Protein AF-A0A7W0MG14-F1 (afdb_monomer_lite)

Sequence (426 aa):
MREGFSNSSSVYLRRAGVGFVAGGLSSLLLMMTLGGFGVALGLLVGVAYVLAFPPAPRAYADSVMSAASFGVPLWALVNVIALPLMTGGEPQWSAEGMRAQFPALAGWTLYGVSLGLLAQLFGDLLARRFGIESELPAAPPRVVNTRIIILGGGFAGVKCAEELERAFGADPAVSLTLVSDTNALLFTPMLAEVAGSSLEATHISSPLRTSLRRTNVVRGQVTEIDLESRQVRLVADAHALKYDHLVLTLGAVSNYLGLRNVEANSLNFKSLADAIRIRNHVIDLFERADSEPDAAARRSLVTFVIAGGGYAGAELAGSLNDFARGMLAYYPNILPDEVRIILVHSRERILPELGEELAAYALLKMSERGVTFKLDTRVADARPGAVTLSTGEEIEAETLVWTAGTKPHPLLATLPVERDKRGGVI

Structure (mmCIF, N/CA/C/O backbone):
data_AF-A0A7W0MG14-F1
#
_entry.id   AF-A0A7W0MG14-F1
#
loop_
_atom_site.group_PDB
_atom_site.id
_atom_site.type_symbol
_atom_site.label_atom_id
_atom_site.label_alt_id
_atom_site.label_comp_id
_atom_site.label_asym_id
_atom_site.label_entity_id
_atom_site.label_seq_id
_atom_site.pdbx_PDB_ins_code
_atom_site.Cartn_x
_atom_site.Cartn_y
_atom_site.Cartn_z
_atom_site.occupancy
_atom_site.B_iso_or_equiv
_atom_site.auth_seq_id
_atom_site.auth_comp_id
_atom_site.auth_asym_id
_atom_site.auth_atom_id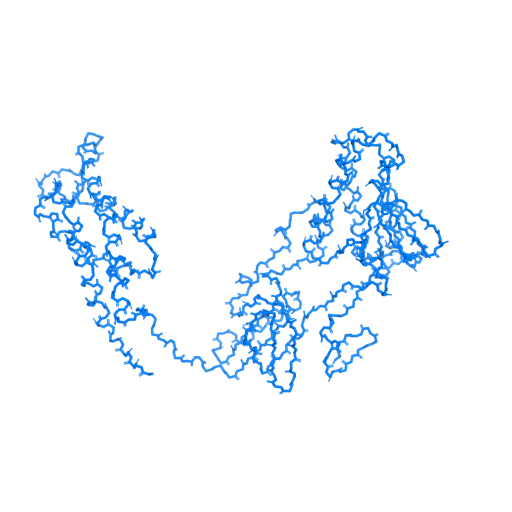
_atom_site.pdbx_PDB_model_num
ATOM 1 N N . MET A 1 1 ? 4.192 -12.331 -44.514 1.00 33.66 1 MET A N 1
ATOM 2 C CA . MET A 1 1 ? 5.631 -12.179 -44.812 1.00 33.66 1 MET A CA 1
ATOM 3 C C . MET A 1 1 ? 5.799 -11.238 -45.996 1.00 33.66 1 MET A C 1
ATOM 5 O O . MET A 1 1 ? 5.510 -11.622 -47.118 1.00 33.66 1 MET A O 1
ATOM 9 N N . ARG A 1 2 ? 6.193 -9.987 -45.748 1.00 29.81 2 ARG A N 1
ATOM 10 C CA . ARG A 1 2 ? 6.910 -9.160 -46.725 1.00 29.81 2 ARG A CA 1
ATOM 11 C C . ARG A 1 2 ? 8.225 -8.827 -46.042 1.00 29.81 2 ARG A C 1
ATOM 13 O O . ARG A 1 2 ? 8.232 -8.046 -45.097 1.00 29.81 2 ARG A O 1
ATOM 20 N N . GLU A 1 3 ? 9.282 -9.525 -46.432 1.00 39.34 3 GLU A N 1
ATOM 21 C CA . GLU A 1 3 ? 10.639 -9.246 -45.978 1.00 39.34 3 GLU A CA 1
ATOM 22 C C . GLU A 1 3 ? 11.046 -7.873 -46.510 1.00 39.34 3 GLU A C 1
ATOM 24 O O . GLU A 1 3 ? 11.323 -7.695 -47.693 1.00 39.34 3 GLU A O 1
ATOM 29 N N . GLY A 1 4 ? 11.014 -6.873 -45.636 1.00 37.78 4 GLY A N 1
ATOM 30 C CA . GLY A 1 4 ? 11.643 -5.589 -45.880 1.00 37.78 4 GLY A CA 1
ATOM 31 C C . GLY A 1 4 ? 13.008 -5.592 -45.219 1.00 37.78 4 GLY A C 1
ATOM 32 O O . GLY A 1 4 ? 13.146 -5.059 -44.123 1.00 37.78 4 GLY A O 1
ATOM 33 N N . PHE A 1 5 ? 14.020 -6.166 -45.873 1.00 40.81 5 PHE A N 1
ATOM 34 C CA . PHE A 1 5 ? 15.397 -5.748 -45.616 1.00 40.81 5 PHE A CA 1
ATOM 35 C C . PHE A 1 5 ? 15.496 -4.283 -46.050 1.00 40.81 5 PHE A C 1
ATOM 37 O O . PHE A 1 5 ? 15.775 -3.968 -47.206 1.00 40.81 5 PHE A O 1
ATOM 44 N N . SER A 1 6 ? 15.175 -3.367 -45.137 1.00 51.16 6 SER A N 1
ATOM 45 C CA . SER A 1 6 ? 15.410 -1.949 -45.349 1.00 51.16 6 SER A CA 1
ATOM 46 C C . SER A 1 6 ? 16.917 -1.742 -45.304 1.00 51.16 6 SER A C 1
ATOM 48 O O . SER A 1 6 ? 17.511 -1.642 -44.234 1.00 51.16 6 SER A O 1
ATOM 50 N N . ASN A 1 7 ? 17.551 -1.762 -46.477 1.00 58.72 7 ASN A N 1
ATOM 51 C CA . ASN A 1 7 ? 18.946 -1.379 -46.623 1.00 58.72 7 ASN A CA 1
ATOM 52 C C . ASN A 1 7 ? 19.120 -0.002 -45.959 1.00 58.72 7 ASN A C 1
ATOM 54 O O . ASN A 1 7 ? 18.399 0.931 -46.312 1.00 58.72 7 ASN A O 1
ATOM 58 N N . SER A 1 8 ? 20.033 0.117 -44.993 1.00 59.81 8 SER A N 1
ATOM 59 C CA . SER A 1 8 ? 20.273 1.349 -44.225 1.00 59.81 8 SER A CA 1
ATOM 60 C C . SER A 1 8 ? 20.436 2.570 -45.147 1.00 59.81 8 SER A C 1
ATOM 62 O O . SER A 1 8 ? 19.848 3.627 -44.921 1.00 59.81 8 SER A O 1
ATOM 64 N N . SER A 1 9 ? 21.085 2.382 -46.301 1.00 60.75 9 SER A N 1
ATOM 65 C CA . SER A 1 9 ? 21.225 3.402 -47.348 1.00 60.75 9 SER A CA 1
ATOM 66 C C . SER A 1 9 ? 19.889 3.906 -47.924 1.00 60.75 9 SER A C 1
ATOM 68 O O . SER A 1 9 ? 19.770 5.080 -48.263 1.00 60.75 9 SER A O 1
ATOM 70 N N . SER A 1 10 ? 18.859 3.056 -48.012 1.00 74.94 10 SER A N 1
ATOM 71 C CA . SER A 1 10 ? 17.522 3.443 -48.488 1.00 74.94 10 SER A CA 1
ATOM 72 C C . SER A 1 10 ? 16.754 4.290 -47.472 1.00 74.94 10 SER A C 1
ATOM 74 O O . SER A 1 10 ? 15.863 5.030 -47.886 1.00 74.94 10 SER A O 1
ATOM 76 N N . VAL A 1 11 ? 17.050 4.173 -46.176 1.00 76.88 11 VAL A N 1
ATOM 77 C CA . VAL A 1 11 ? 16.385 4.936 -45.105 1.00 76.88 11 VAL A CA 1
ATOM 78 C C . VAL A 1 11 ? 16.879 6.377 -45.121 1.00 76.88 11 VAL A C 1
ATOM 80 O O . VAL A 1 11 ? 16.091 7.314 -45.239 1.00 76.88 11 VAL A O 1
ATOM 83 N N . TYR A 1 12 ? 18.200 6.564 -45.122 1.00 84.00 12 TYR A N 1
ATOM 84 C CA . TYR A 1 12 ? 18.799 7.897 -45.175 1.00 84.00 12 TYR A CA 1
ATOM 85 C C . TYR A 1 12 ? 18.428 8.656 -46.449 1.00 84.00 12 TYR A C 1
ATOM 87 O O . TYR A 1 12 ? 18.161 9.853 -46.386 1.00 84.00 12 TYR A O 1
ATOM 95 N N . LEU A 1 13 ? 18.325 7.967 -47.591 1.00 86.50 13 LEU A N 1
ATOM 96 C CA . LEU A 1 13 ? 17.903 8.592 -48.844 1.00 86.50 13 LEU A CA 1
ATOM 97 C C . LEU A 1 13 ? 16.448 9.089 -48.787 1.00 86.50 13 LEU A C 1
ATOM 99 O O . LEU A 1 13 ? 16.146 10.176 -49.277 1.00 86.50 13 LEU A O 1
ATOM 103 N N . ARG A 1 14 ? 15.543 8.329 -48.155 1.00 86.06 14 ARG A N 1
ATOM 104 C CA . ARG A 1 14 ? 14.141 8.742 -47.966 1.00 86.06 14 ARG A CA 1
ATOM 105 C C . ARG A 1 14 ? 14.028 9.931 -47.026 1.00 86.06 14 ARG A C 1
ATOM 107 O O . ARG A 1 14 ? 13.315 10.879 -47.338 1.00 86.06 14 ARG A O 1
ATOM 114 N N . ARG A 1 15 ? 14.769 9.911 -45.919 1.00 87.88 15 ARG A N 1
ATOM 115 C CA . ARG A 1 15 ? 14.816 11.011 -44.947 1.00 87.88 15 ARG A CA 1
ATOM 116 C C . ARG A 1 15 ? 15.391 12.284 -45.537 1.00 87.88 15 ARG A C 1
ATOM 118 O O . ARG A 1 15 ? 14.806 13.348 -45.362 1.00 87.88 15 ARG A O 1
ATOM 125 N N . ALA A 1 16 ? 16.475 12.167 -46.298 1.00 90.50 16 ALA A N 1
ATOM 126 C CA . ALA A 1 16 ? 17.012 13.284 -47.058 1.00 90.50 16 ALA A CA 1
ATOM 127 C C . ALA A 1 16 ? 15.970 13.822 -48.050 1.00 90.50 16 ALA A C 1
ATOM 129 O O . ALA A 1 16 ? 15.794 15.029 -48.143 1.00 90.50 16 ALA A O 1
ATOM 130 N N . GLY A 1 17 ? 15.203 12.951 -48.716 1.00 91.31 17 GLY A N 1
ATOM 131 C CA . GLY A 1 17 ? 14.080 13.360 -49.565 1.00 91.31 17 GLY A CA 1
ATOM 132 C C . GLY A 1 17 ? 12.984 14.127 -48.812 1.00 91.31 17 GLY A C 1
ATOM 133 O O . GLY A 1 17 ? 12.551 15.180 -49.277 1.00 91.31 17 GLY A O 1
ATOM 134 N N . VAL A 1 18 ? 12.566 13.649 -47.634 1.00 91.81 18 VAL A N 1
ATOM 135 C CA . VAL A 1 18 ? 11.585 14.343 -46.775 1.00 91.81 18 VAL A CA 1
ATOM 136 C C . VAL A 1 18 ? 12.103 15.709 -46.350 1.00 91.81 18 VAL A C 1
ATOM 138 O O . VAL A 1 18 ? 11.403 16.704 -46.517 1.00 91.81 18 VAL A O 1
ATOM 141 N N . GLY A 1 19 ? 13.332 15.765 -45.837 1.00 92.94 19 GLY A N 1
ATOM 142 C CA . GLY A 1 19 ? 13.957 17.009 -45.403 1.00 92.94 19 GLY A CA 1
ATOM 143 C C . GLY A 1 19 ? 14.155 17.998 -46.547 1.00 92.94 19 GLY A C 1
ATOM 144 O O . GLY A 1 19 ? 13.931 19.190 -46.362 1.00 92.94 19 GLY A O 1
ATOM 145 N N . PHE A 1 20 ? 14.480 17.513 -47.746 1.00 94.69 20 PHE A N 1
ATOM 146 C CA . PHE A 1 20 ? 14.601 18.338 -48.944 1.00 94.69 20 PHE A CA 1
ATOM 147 C C . PHE A 1 20 ? 13.255 18.959 -49.338 1.00 94.69 20 PHE A C 1
ATOM 149 O O . PHE A 1 20 ? 13.167 20.166 -49.535 1.00 94.69 20 PHE A O 1
ATOM 156 N N . VAL A 1 21 ? 12.180 18.165 -49.403 1.00 94.31 21 VAL A N 1
ATOM 157 C CA . VAL A 1 21 ? 10.847 18.676 -49.768 1.00 94.31 21 VAL A CA 1
ATOM 158 C C . VAL A 1 21 ? 10.297 19.612 -48.689 1.00 94.31 21 VAL A C 1
ATOM 160 O O . VAL A 1 21 ? 9.834 20.706 -49.009 1.00 94.31 21 VAL A O 1
ATOM 163 N N . ALA A 1 22 ? 10.374 19.215 -47.416 1.00 94.31 22 ALA A N 1
ATOM 164 C CA . ALA A 1 22 ? 9.887 20.018 -46.298 1.00 94.31 22 ALA A CA 1
ATOM 165 C C . ALA A 1 22 ? 10.679 21.327 -46.156 1.00 94.31 22 ALA A C 1
ATOM 167 O O . ALA A 1 22 ? 10.079 22.396 -46.093 1.00 94.31 22 ALA A O 1
ATOM 168 N N . GLY A 1 23 ? 12.014 21.267 -46.191 1.00 94.06 23 GLY A N 1
ATOM 169 C CA . GLY A 1 23 ? 12.881 22.448 -46.152 1.00 94.06 23 GLY A CA 1
ATOM 170 C C . GLY A 1 23 ? 12.658 23.381 -47.336 1.00 94.06 23 GLY A C 1
ATOM 171 O O . GLY A 1 23 ? 12.581 24.594 -47.156 1.00 94.06 23 GLY A O 1
ATOM 172 N N . GLY A 1 24 ? 12.467 22.828 -48.537 1.00 94.44 24 GLY A N 1
ATOM 173 C CA . GLY A 1 24 ? 12.177 23.603 -49.742 1.00 94.44 24 GLY A CA 1
ATOM 174 C C . GLY A 1 24 ? 10.860 24.367 -49.649 1.00 94.44 24 GLY A C 1
ATOM 175 O O . GLY A 1 24 ? 10.840 25.576 -49.870 1.00 94.44 24 GLY A O 1
ATOM 176 N N . LEU A 1 25 ? 9.776 23.694 -49.260 1.00 94.38 25 LEU A N 1
ATOM 177 C CA . LEU A 1 25 ? 8.464 24.327 -49.096 1.00 94.38 25 LEU A CA 1
ATOM 178 C C . LEU A 1 25 ? 8.469 25.377 -47.976 1.00 94.38 25 LEU A C 1
ATOM 180 O O . LEU A 1 25 ? 7.937 26.472 -48.159 1.00 94.38 25 LEU A O 1
ATOM 184 N N . SER A 1 26 ? 9.122 25.084 -46.849 1.00 94.56 26 SER A N 1
ATOM 185 C CA . SER A 1 26 ? 9.241 26.028 -45.734 1.00 94.56 26 SER A CA 1
ATOM 186 C C . SER A 1 26 ? 10.115 27.236 -46.070 1.00 94.56 26 SER A C 1
ATOM 188 O O . SER A 1 26 ? 9.904 28.317 -45.519 1.00 94.56 26 SER A O 1
ATOM 190 N N . SER A 1 27 ? 11.083 27.096 -46.984 1.00 93.00 27 SER A N 1
ATOM 191 C CA . SER A 1 27 ? 12.052 28.150 -47.312 1.00 93.00 27 SER A CA 1
ATOM 192 C C . SER A 1 27 ? 11.442 29.406 -47.944 1.00 93.00 27 SER A C 1
ATOM 194 O O . SER A 1 27 ? 12.083 30.456 -47.930 1.00 93.00 27 SER A O 1
ATOM 196 N N . LEU A 1 28 ? 10.184 29.354 -48.401 1.00 90.81 28 LEU A N 1
ATOM 197 C CA . LEU A 1 28 ? 9.421 30.542 -48.808 1.00 90.81 28 LEU A CA 1
ATOM 198 C C . LEU A 1 28 ? 9.353 31.596 -47.689 1.00 90.81 28 LEU A C 1
ATOM 200 O O . LEU A 1 28 ? 9.356 32.793 -47.966 1.00 90.81 28 LEU A O 1
ATOM 204 N N . LEU A 1 29 ? 9.364 31.157 -46.426 1.00 90.44 29 LEU A N 1
ATOM 205 C CA . LEU A 1 29 ? 9.378 32.031 -45.249 1.00 90.44 29 LEU A CA 1
ATOM 206 C C . LEU A 1 29 ? 10.744 32.700 -45.029 1.00 90.44 29 LEU A C 1
ATOM 208 O O . LEU A 1 29 ? 10.806 33.819 -44.525 1.00 90.44 29 LEU A O 1
ATOM 212 N N . LEU A 1 30 ? 11.833 32.046 -45.446 1.00 89.38 30 LEU A N 1
ATOM 213 C CA . LEU A 1 30 ? 13.186 32.611 -45.418 1.00 89.38 30 LEU A CA 1
ATOM 214 C C . LEU A 1 30 ? 13.477 33.471 -46.647 1.00 89.38 30 LEU A C 1
ATOM 216 O O . LEU A 1 30 ? 14.303 34.373 -46.583 1.00 89.38 30 LEU A O 1
ATOM 220 N N . MET A 1 31 ? 12.795 33.233 -47.767 1.00 89.06 31 MET A N 1
ATOM 221 C CA . MET A 1 31 ? 12.974 34.014 -48.992 1.00 89.06 31 MET A CA 1
ATOM 222 C C . MET A 1 31 ? 12.623 35.494 -48.787 1.00 89.06 31 MET A C 1
ATOM 224 O O . MET A 1 31 ? 13.251 36.361 -49.389 1.00 89.06 31 MET A O 1
ATOM 228 N N . MET A 1 32 ? 11.675 35.790 -47.893 1.00 83.00 32 MET A N 1
ATOM 229 C CA . MET A 1 32 ? 11.285 37.163 -47.558 1.00 83.00 32 MET A CA 1
ATOM 230 C C . MET A 1 32 ? 12.380 37.949 -46.824 1.00 83.00 32 MET A C 1
ATOM 232 O O . MET A 1 32 ? 12.370 39.175 -46.864 1.00 83.00 32 MET A O 1
ATOM 236 N N . THR A 1 33 ? 13.318 37.267 -46.161 1.00 85.44 33 THR A N 1
ATOM 237 C CA . THR A 1 33 ? 14.362 37.896 -45.333 1.00 85.44 33 THR A CA 1
ATOM 238 C C . THR A 1 33 ? 15.771 37.695 -45.892 1.00 85.44 33 THR A C 1
ATOM 240 O O . THR A 1 33 ? 16.623 38.559 -45.720 1.00 85.44 33 THR A O 1
ATOM 243 N N . LEU A 1 34 ? 16.012 36.590 -46.602 1.00 86.69 34 LEU A N 1
ATOM 244 C CA . LEU A 1 34 ? 17.317 36.175 -47.131 1.00 86.69 34 LEU A CA 1
ATOM 245 C C . LEU A 1 34 ? 17.350 36.037 -48.664 1.00 86.69 34 LEU A C 1
ATOM 247 O O . LEU A 1 34 ? 18.374 35.645 -49.229 1.00 86.69 34 LEU A O 1
ATOM 251 N N . GLY A 1 35 ? 16.245 36.311 -49.363 1.00 87.00 35 GLY A N 1
ATOM 252 C CA . GLY A 1 35 ? 16.160 36.165 -50.817 1.00 87.00 35 GLY A CA 1
ATOM 253 C C . GLY A 1 35 ? 16.456 34.735 -51.294 1.00 87.00 35 GLY A C 1
ATOM 254 O O . GLY A 1 35 ? 16.155 33.755 -50.612 1.00 87.00 35 GLY A O 1
ATOM 255 N N . GLY A 1 36 ? 17.076 34.597 -52.471 1.00 85.38 36 GLY A N 1
ATOM 256 C CA . GLY A 1 36 ? 17.410 33.286 -53.054 1.00 85.38 36 GLY A CA 1
ATOM 257 C C . GLY A 1 36 ? 18.386 32.449 -52.214 1.00 85.38 36 GLY A C 1
ATOM 258 O O . GLY A 1 36 ? 18.349 31.220 -52.272 1.00 85.38 36 GLY A O 1
ATOM 259 N N . PHE A 1 37 ? 19.203 33.094 -51.374 1.00 86.00 37 PHE A N 1
ATOM 260 C CA . PHE A 1 37 ? 20.088 32.408 -50.430 1.00 86.00 37 PHE A CA 1
ATOM 261 C C . PHE A 1 37 ? 19.296 31.650 -49.350 1.00 86.00 37 PHE A C 1
ATOM 263 O O . PHE A 1 37 ? 19.672 30.540 -48.973 1.00 86.00 37 PHE A O 1
ATOM 270 N N . GLY A 1 38 ? 18.147 32.190 -48.926 1.00 87.81 38 GLY A N 1
ATOM 271 C CA . GLY A 1 38 ? 17.247 31.542 -47.968 1.00 87.81 38 GLY A CA 1
ATOM 272 C C . GLY A 1 38 ? 16.671 30.212 -48.463 1.00 87.81 38 GLY A C 1
ATOM 273 O O . GLY A 1 38 ? 16.473 29.300 -47.664 1.00 87.81 38 GLY A O 1
ATOM 274 N N . VAL A 1 39 ? 16.469 30.065 -49.777 1.00 89.56 39 VAL A N 1
ATOM 275 C CA . VAL A 1 39 ? 15.959 28.823 -50.389 1.00 89.56 39 VAL A CA 1
ATOM 276 C C . VAL A 1 39 ? 17.007 27.715 -50.347 1.00 89.56 39 VAL A C 1
ATOM 278 O O . VAL A 1 39 ? 16.728 26.613 -49.874 1.00 89.56 39 VAL A O 1
ATOM 281 N N . ALA A 1 40 ? 18.236 28.012 -50.779 1.00 90.56 40 ALA A N 1
ATOM 282 C CA . ALA A 1 40 ? 19.337 27.051 -50.735 1.00 90.56 40 ALA A CA 1
ATOM 283 C C . ALA A 1 40 ? 19.642 26.607 -49.295 1.00 90.56 40 ALA A C 1
ATOM 285 O O . ALA A 1 40 ? 19.826 25.419 -49.024 1.00 90.56 40 ALA A O 1
ATOM 286 N N . LEU A 1 41 ? 19.634 27.558 -48.360 1.00 89.94 41 LEU A N 1
ATOM 287 C CA . LEU A 1 41 ? 19.876 27.289 -46.951 1.00 89.94 41 LEU A CA 1
ATOM 288 C C . LEU A 1 41 ? 18.732 26.492 -46.308 1.00 89.94 41 LEU A C 1
ATOM 290 O O . LEU A 1 41 ? 19.000 25.551 -45.567 1.00 89.94 41 LEU A O 1
ATOM 294 N N . GLY A 1 42 ? 17.474 26.802 -46.633 1.00 91.38 42 GLY A N 1
ATOM 295 C CA . GLY A 1 42 ? 16.311 26.043 -46.166 1.00 91.38 42 GLY A CA 1
ATOM 296 C C . GLY A 1 42 ? 16.325 24.586 -46.640 1.00 91.38 42 GLY A C 1
ATOM 297 O O . GLY A 1 42 ? 16.083 23.675 -45.854 1.00 91.38 42 GLY A O 1
ATOM 298 N N . LEU A 1 43 ? 16.711 24.321 -47.890 1.00 94.06 43 LEU A N 1
ATOM 299 C CA . LEU A 1 43 ? 16.877 22.946 -48.381 1.00 94.06 43 LEU A CA 1
ATOM 300 C C . LEU A 1 43 ? 17.929 22.169 -47.571 1.00 94.06 43 LEU A C 1
ATOM 302 O O . LEU A 1 43 ? 17.667 21.050 -47.129 1.00 94.06 43 LEU A O 1
ATOM 306 N N . LEU A 1 44 ? 19.098 22.772 -47.336 1.00 93.50 44 LEU A N 1
ATOM 307 C CA . LEU A 1 44 ? 20.181 22.146 -46.569 1.00 93.50 44 LEU A CA 1
ATOM 308 C C . LEU A 1 44 ? 19.792 21.913 -45.105 1.00 93.50 44 LEU A C 1
ATOM 310 O O . LEU A 1 44 ? 19.990 20.817 -44.579 1.00 93.50 44 LEU A O 1
ATOM 314 N N . VAL A 1 45 ? 19.206 22.923 -44.460 1.00 93.31 45 VAL A N 1
ATOM 315 C CA . VAL A 1 45 ? 18.747 22.843 -43.068 1.00 93.31 45 VAL A CA 1
ATOM 316 C C . VAL A 1 45 ? 17.629 21.815 -42.924 1.00 93.31 45 VAL A C 1
ATOM 318 O O . VAL A 1 45 ? 17.630 21.064 -41.957 1.00 93.31 45 VAL A O 1
ATOM 321 N N . GLY A 1 46 ? 16.697 21.738 -43.877 1.00 93.19 46 GLY A N 1
ATOM 322 C CA . GLY A 1 46 ? 15.619 20.751 -43.857 1.00 93.19 46 GLY A CA 1
ATOM 323 C C . GLY A 1 46 ? 16.136 19.315 -43.924 1.00 93.19 46 GLY A C 1
ATOM 324 O O . GLY A 1 46 ? 15.720 18.474 -43.126 1.00 93.19 46 GLY A O 1
ATOM 325 N N . VAL A 1 47 ? 17.096 19.037 -44.816 1.00 93.94 47 VAL A N 1
ATOM 326 C CA . VAL A 1 47 ? 17.777 17.732 -44.890 1.00 93.94 47 VAL A CA 1
ATOM 327 C C . VAL A 1 47 ? 18.505 17.424 -43.582 1.00 93.94 47 VAL A C 1
ATOM 329 O O . VAL A 1 47 ? 18.311 16.349 -43.017 1.00 93.94 47 VAL A O 1
ATOM 332 N N . ALA A 1 48 ? 19.304 18.366 -43.074 1.00 91.56 48 ALA A N 1
ATOM 333 C CA . ALA A 1 48 ? 20.051 18.185 -41.832 1.00 91.56 48 ALA A CA 1
ATOM 334 C C . ALA A 1 48 ? 19.126 17.935 -40.628 1.00 91.56 48 ALA A C 1
ATOM 336 O O . ALA A 1 48 ? 19.390 17.039 -39.828 1.00 91.56 48 ALA A O 1
ATOM 337 N N . TYR A 1 49 ? 18.018 18.676 -40.532 1.00 91.62 49 TYR A N 1
ATOM 338 C CA . TYR A 1 49 ? 17.037 18.541 -39.460 1.00 91.62 49 TYR A CA 1
ATOM 339 C C . TYR A 1 49 ? 16.404 17.150 -39.443 1.00 91.62 49 TYR A C 1
ATOM 341 O O . TYR A 1 49 ? 16.427 16.499 -38.409 1.00 91.62 49 TYR A O 1
ATOM 349 N N . VAL A 1 50 ? 15.901 16.652 -40.577 1.00 90.50 50 VAL A N 1
ATOM 350 C CA . VAL A 1 50 ? 15.226 15.339 -40.631 1.00 90.50 50 VAL A CA 1
ATOM 351 C C . VAL A 1 50 ? 16.199 14.174 -40.422 1.00 90.50 50 VAL A C 1
ATOM 353 O O . VAL A 1 50 ? 15.810 13.122 -39.914 1.00 90.50 50 VAL A O 1
ATOM 356 N N . LEU A 1 51 ? 17.472 14.344 -40.788 1.00 89.31 51 LEU A N 1
ATOM 357 C CA . LEU A 1 51 ? 18.509 13.355 -40.491 1.00 89.31 51 LEU A CA 1
ATOM 358 C C . LEU A 1 51 ? 18.865 13.312 -38.998 1.00 89.31 51 LEU A C 1
ATOM 360 O O . LEU A 1 51 ? 19.124 12.228 -38.482 1.00 89.31 51 LEU A O 1
ATOM 364 N N . ALA A 1 52 ? 18.872 14.463 -38.320 1.00 86.44 52 ALA A N 1
ATOM 365 C CA . ALA A 1 52 ? 19.159 14.563 -36.889 1.00 86.44 52 ALA A CA 1
ATOM 366 C C . ALA A 1 52 ? 17.945 14.230 -36.002 1.00 86.44 52 ALA A C 1
ATOM 368 O O . ALA A 1 52 ? 18.102 13.658 -34.926 1.00 86.44 52 ALA A O 1
ATOM 369 N N . PHE A 1 53 ? 16.742 14.575 -36.462 1.00 86.12 53 PHE A N 1
ATOM 370 C CA . PHE A 1 53 ? 15.473 14.454 -35.749 1.00 86.12 53 PHE A CA 1
ATOM 371 C C . PHE A 1 53 ? 14.462 13.720 -36.633 1.00 86.12 53 PHE A C 1
ATOM 373 O O . PHE A 1 53 ? 13.641 14.349 -37.310 1.00 86.12 53 PHE A O 1
ATOM 380 N N . PRO A 1 54 ? 14.530 12.383 -36.677 1.00 78.69 54 PRO A N 1
ATOM 381 C CA . PRO A 1 54 ? 13.611 11.594 -37.479 1.00 78.69 54 PRO A CA 1
ATOM 382 C C . PRO A 1 54 ? 12.163 11.786 -36.990 1.00 78.69 54 PRO A C 1
ATOM 384 O O . PRO A 1 54 ? 11.919 11.775 -35.780 1.00 78.69 54 PRO A O 1
ATOM 387 N N . PRO A 1 55 ? 11.182 11.946 -37.898 1.00 74.50 55 PRO A N 1
ATOM 388 C CA . PRO A 1 55 ? 9.785 12.116 -37.516 1.00 74.50 55 PRO A CA 1
ATOM 389 C C . PRO A 1 55 ? 9.261 10.859 -36.811 1.00 74.50 55 PRO A C 1
ATOM 391 O O . PRO A 1 55 ? 9.273 9.760 -37.370 1.00 74.50 55 PRO A O 1
ATOM 394 N N . ALA A 1 56 ? 8.787 11.023 -35.575 1.00 74.81 56 ALA A N 1
ATOM 395 C CA . ALA A 1 56 ? 8.169 9.954 -34.799 1.00 74.81 56 ALA A CA 1
ATOM 396 C C . ALA A 1 56 ? 6.676 9.850 -35.151 1.00 74.81 56 ALA A C 1
ATOM 398 O O . ALA A 1 56 ? 6.035 10.883 -35.329 1.00 74.81 56 ALA A O 1
ATOM 399 N N . PRO A 1 57 ? 6.073 8.651 -35.244 1.00 73.00 57 PRO A N 1
ATOM 400 C CA . PRO A 1 57 ? 4.698 8.508 -35.722 1.00 73.00 57 PRO A CA 1
ATOM 401 C C . PRO A 1 57 ? 3.708 9.399 -34.959 1.00 73.00 57 PRO A C 1
ATOM 403 O O . PRO A 1 57 ? 3.565 9.271 -33.745 1.00 73.00 57 PRO A O 1
ATOM 406 N N . ARG A 1 58 ? 2.984 10.264 -35.685 1.00 74.44 58 ARG A N 1
ATOM 407 C CA . ARG A 1 58 ? 1.956 11.180 -35.141 1.00 74.44 58 ARG A CA 1
ATOM 408 C C . ARG A 1 58 ? 2.448 12.209 -34.103 1.00 74.44 58 ARG A C 1
ATOM 410 O O . ARG A 1 58 ? 1.615 12.831 -33.444 1.00 74.44 58 ARG A O 1
ATOM 417 N N . ALA A 1 59 ? 3.752 12.455 -33.984 1.00 85.94 59 ALA A N 1
ATOM 418 C CA . ALA A 1 59 ? 4.334 13.393 -33.016 1.00 85.94 59 ALA A CA 1
ATOM 419 C C . ALA A 1 59 ? 4.388 14.849 -33.538 1.00 85.94 59 ALA A C 1
ATOM 421 O O . ALA A 1 59 ? 5.428 15.505 -33.515 1.00 85.94 59 ALA A O 1
ATOM 422 N N . TYR A 1 60 ? 3.261 15.371 -34.035 1.00 87.75 60 TYR A N 1
ATOM 423 C CA . TYR A 1 60 ? 3.202 16.701 -34.668 1.00 87.75 60 TYR A CA 1
ATOM 424 C C . TYR A 1 60 ? 3.600 17.839 -33.725 1.00 87.75 60 TYR A C 1
ATOM 426 O O . TYR A 1 60 ? 4.339 18.731 -34.134 1.00 87.75 60 TYR A O 1
ATOM 434 N N . ALA A 1 61 ? 3.138 17.803 -32.471 1.00 87.44 61 ALA A N 1
ATOM 435 C CA . ALA A 1 61 ? 3.465 18.835 -31.490 1.00 87.44 61 ALA A CA 1
ATOM 436 C C . ALA A 1 61 ? 4.973 18.867 -31.191 1.00 87.44 61 ALA A C 1
ATOM 438 O O . ALA A 1 61 ? 5.590 19.928 -31.274 1.00 87.44 61 ALA A O 1
ATOM 439 N N . ASP A 1 62 ? 5.579 17.705 -30.938 1.00 85.06 62 ASP A N 1
ATOM 440 C CA . ASP A 1 62 ? 7.003 17.591 -30.610 1.00 85.06 62 ASP A CA 1
ATOM 441 C C . ASP A 1 62 ? 7.896 17.996 -31.787 1.00 85.06 62 ASP A C 1
ATOM 443 O O . ASP A 1 62 ? 8.903 18.682 -31.597 1.00 85.06 62 ASP A O 1
ATOM 447 N N . SER A 1 63 ? 7.513 17.620 -33.012 1.00 88.00 63 SER A N 1
ATOM 448 C CA . SER A 1 63 ? 8.251 17.977 -34.227 1.00 88.00 63 SER A CA 1
ATOM 449 C C . SER A 1 63 ? 8.197 19.483 -34.504 1.00 88.00 63 SER A C 1
ATOM 451 O O . SER A 1 63 ? 9.236 20.103 -34.736 1.00 88.00 63 SER A O 1
ATOM 453 N N . VAL A 1 64 ? 7.014 20.101 -34.399 1.00 92.06 64 VAL A N 1
ATOM 454 C CA . VAL A 1 64 ? 6.848 21.555 -34.556 1.00 92.06 64 VAL A CA 1
ATOM 455 C C . VAL A 1 64 ? 7.644 22.316 -33.501 1.00 92.06 64 VAL A C 1
ATOM 457 O O . VAL A 1 64 ? 8.392 23.228 -33.851 1.00 92.06 64 VAL A O 1
ATOM 460 N N . MET A 1 65 ? 7.516 21.936 -32.227 1.00 90.50 65 MET A N 1
ATOM 461 C CA . MET A 1 65 ? 8.211 22.611 -31.129 1.00 90.50 65 MET A CA 1
ATOM 462 C C . MET A 1 65 ? 9.725 22.501 -31.287 1.00 90.50 65 MET A C 1
ATOM 464 O O . MET A 1 65 ? 10.425 23.509 -31.225 1.00 90.50 65 MET A O 1
ATOM 468 N N . SER A 1 66 ? 10.224 21.299 -31.580 1.00 88.12 66 SER A N 1
ATOM 469 C CA . SER A 1 66 ? 11.655 21.059 -31.767 1.00 88.12 66 SER A CA 1
ATOM 470 C C . SER A 1 66 ? 12.205 21.873 -32.943 1.00 88.12 66 SER A C 1
ATOM 472 O O . SER A 1 66 ? 13.186 22.596 -32.783 1.00 88.12 66 SER A O 1
ATOM 474 N N . ALA A 1 67 ? 11.562 21.824 -34.114 1.00 90.44 67 ALA A N 1
ATOM 475 C CA . ALA A 1 67 ? 11.998 22.571 -35.295 1.00 90.44 67 ALA A CA 1
ATOM 476 C C . ALA A 1 67 ? 11.929 24.099 -35.097 1.00 90.44 67 ALA A C 1
ATOM 478 O O . ALA A 1 67 ? 12.842 24.816 -35.510 1.00 90.44 67 ALA A O 1
ATOM 479 N N . ALA A 1 68 ? 10.891 24.605 -34.421 1.00 91.69 68 ALA A N 1
ATOM 480 C CA . ALA A 1 68 ? 10.764 26.019 -34.067 1.00 91.69 68 ALA A CA 1
ATOM 481 C C . ALA A 1 68 ? 11.890 26.480 -33.129 1.00 91.69 68 ALA A C 1
ATOM 483 O O . ALA A 1 68 ? 12.484 27.539 -33.351 1.00 91.69 68 ALA A O 1
ATOM 484 N N . SER A 1 69 ? 12.231 25.664 -32.124 1.00 89.50 69 SER A N 1
ATOM 485 C CA . SER A 1 69 ? 13.348 25.926 -31.213 1.00 89.50 69 SER A CA 1
ATOM 486 C C . SER A 1 69 ? 14.697 25.962 -31.932 1.00 89.50 69 SER A C 1
ATOM 488 O O . SER A 1 69 ? 15.543 26.762 -31.547 1.00 89.50 69 SER A O 1
ATOM 490 N N . PHE A 1 70 ? 14.890 25.179 -33.001 1.00 87.88 70 PHE A N 1
ATOM 491 C CA . PHE A 1 70 ? 16.096 25.241 -33.842 1.00 87.88 70 PHE A CA 1
ATOM 492 C C . PHE A 1 70 ? 16.179 26.495 -34.722 1.00 87.88 70 PHE A C 1
ATOM 494 O O . PHE A 1 70 ? 17.283 26.918 -35.070 1.00 87.88 70 PHE A O 1
ATOM 501 N N . GLY A 1 71 ? 15.050 27.130 -35.047 1.00 88.62 71 GLY A N 1
ATOM 502 C CA . GLY A 1 71 ? 15.034 28.373 -35.821 1.00 88.62 71 GLY A CA 1
ATOM 503 C C . GLY A 1 71 ? 15.812 29.508 -35.145 1.00 88.62 71 GLY A C 1
ATOM 504 O O . GLY A 1 71 ? 16.540 30.239 -35.807 1.00 88.62 71 GLY A O 1
ATOM 505 N N . VAL A 1 72 ? 15.736 29.618 -33.817 1.00 89.44 72 VAL A N 1
ATOM 506 C CA . VAL A 1 72 ? 16.395 30.686 -33.042 1.00 89.44 72 VAL A CA 1
ATOM 507 C C . VAL A 1 72 ? 17.936 30.616 -33.084 1.00 89.44 72 VAL A C 1
ATOM 509 O O . VAL A 1 72 ? 18.557 31.613 -33.460 1.00 89.44 72 VAL A O 1
ATOM 512 N N . PRO A 1 73 ? 18.601 29.489 -32.753 1.00 91.38 73 PRO A N 1
ATOM 513 C CA . PRO A 1 73 ? 20.056 29.394 -32.858 1.00 91.38 73 PRO A CA 1
ATOM 514 C C . PRO A 1 73 ? 20.543 29.473 -34.309 1.00 91.38 73 PRO A C 1
ATOM 516 O O . PRO A 1 73 ? 21.601 30.050 -34.553 1.00 91.38 73 PRO A O 1
ATOM 519 N N . LEU A 1 74 ? 19.776 28.964 -35.283 1.00 91.19 74 LEU A N 1
ATOM 520 C CA . LEU A 1 74 ? 20.109 29.117 -36.704 1.00 91.19 74 LEU A CA 1
ATOM 521 C C . LEU A 1 74 ? 20.033 30.578 -37.151 1.00 91.19 74 LEU A C 1
ATOM 523 O O . LEU A 1 74 ? 20.927 31.045 -37.854 1.00 91.19 74 LEU A O 1
ATOM 527 N N . TRP A 1 75 ? 19.024 31.324 -36.698 1.00 93.88 75 TRP A N 1
ATOM 528 C CA . TRP A 1 75 ? 18.947 32.760 -36.941 1.00 93.88 75 TRP A CA 1
ATOM 529 C C . TRP A 1 75 ? 20.173 33.490 -36.397 1.00 93.88 75 TRP A C 1
ATOM 531 O O . TRP A 1 75 ? 20.770 34.277 -37.133 1.00 93.88 75 TRP A O 1
ATOM 541 N N . ALA A 1 76 ? 20.565 33.212 -35.150 1.00 92.31 76 ALA A N 1
ATOM 542 C CA . ALA A 1 76 ? 21.729 33.838 -34.534 1.00 92.31 76 ALA A CA 1
ATOM 543 C C . ALA A 1 76 ? 23.013 33.489 -35.306 1.00 92.31 76 ALA A C 1
ATOM 545 O O . ALA A 1 76 ? 23.794 34.366 -35.671 1.00 92.31 76 ALA A O 1
ATOM 546 N N . LEU A 1 77 ? 23.205 32.215 -35.648 1.00 93.25 77 LEU A N 1
ATOM 547 C CA . LEU A 1 77 ? 24.373 31.779 -36.406 1.00 93.25 77 LEU A CA 1
ATOM 548 C C . LEU A 1 77 ? 24.449 32.444 -37.789 1.00 93.25 77 LEU A C 1
ATOM 550 O O . LEU A 1 77 ? 25.514 32.894 -38.200 1.00 93.25 77 LEU A O 1
ATOM 554 N N . VAL A 1 78 ? 23.327 32.523 -38.504 1.00 91.62 78 VAL A N 1
ATOM 555 C CA . VAL A 1 78 ? 23.302 32.984 -39.897 1.00 91.62 78 VAL A CA 1
ATOM 556 C C . VAL A 1 78 ? 23.243 34.508 -39.992 1.00 91.62 78 VAL A C 1
ATOM 558 O O . VAL A 1 78 ? 24.065 35.104 -40.678 1.00 91.62 78 VAL A O 1
ATOM 561 N N . ASN A 1 79 ? 22.298 35.155 -39.311 1.00 91.19 79 ASN A N 1
ATOM 562 C CA . ASN A 1 79 ? 22.000 36.582 -39.498 1.00 91.19 79 ASN A CA 1
ATOM 563 C C . ASN A 1 79 ? 22.788 37.478 -38.550 1.00 91.19 79 ASN A C 1
ATOM 565 O O . ASN A 1 79 ? 23.137 38.594 -38.922 1.00 91.19 79 ASN A O 1
ATOM 569 N N . VAL A 1 80 ? 23.070 37.005 -37.333 1.00 91.62 80 VAL A N 1
ATOM 570 C CA . VAL A 1 80 ? 23.821 37.796 -36.348 1.00 91.62 80 VAL A CA 1
ATOM 571 C C . VAL A 1 80 ? 25.326 37.627 -36.545 1.00 91.62 80 VAL A C 1
ATOM 573 O O . VAL A 1 80 ? 26.062 38.592 -36.358 1.00 91.62 80 VAL A O 1
ATOM 576 N N . ILE A 1 81 ? 25.788 36.436 -36.945 1.00 91.88 81 ILE A N 1
ATOM 577 C CA . ILE A 1 81 ? 27.221 36.117 -37.041 1.00 91.88 81 ILE A CA 1
ATOM 578 C C . ILE A 1 81 ? 27.690 35.999 -38.496 1.00 91.88 81 ILE A C 1
ATOM 580 O O . ILE A 1 81 ? 28.506 36.805 -38.938 1.00 91.88 81 ILE A O 1
ATOM 584 N N . ALA A 1 82 ? 27.211 35.004 -39.248 1.00 91.38 82 ALA A N 1
ATOM 585 C CA . ALA A 1 82 ? 27.822 34.631 -40.525 1.00 91.38 82 ALA A CA 1
ATOM 586 C C . ALA A 1 82 ? 27.654 35.697 -41.619 1.00 91.38 82 ALA A C 1
ATOM 588 O O . ALA A 1 82 ? 28.637 36.077 -42.248 1.00 91.38 82 ALA A O 1
ATOM 589 N N . LEU A 1 83 ? 26.436 36.204 -41.837 1.00 90.31 83 LEU A N 1
ATOM 590 C CA . LEU A 1 83 ? 26.167 37.186 -42.891 1.00 90.31 83 LEU A CA 1
ATOM 591 C C . LEU A 1 83 ? 26.943 38.501 -42.693 1.00 90.31 83 LEU A C 1
ATOM 593 O O . LEU A 1 83 ? 27.625 38.901 -43.638 1.00 90.31 83 LEU A O 1
ATOM 597 N N . PRO A 1 84 ? 26.939 39.140 -41.501 1.00 90.19 84 PRO A N 1
ATOM 598 C CA . PRO A 1 84 ? 27.744 40.337 -41.262 1.00 90.19 84 PRO A CA 1
ATOM 599 C C . PRO A 1 84 ? 29.233 40.116 -41.544 1.00 90.19 84 PRO A C 1
ATOM 601 O O . PRO A 1 84 ? 29.832 40.909 -42.272 1.00 90.19 84 PRO A O 1
ATOM 604 N N . LEU A 1 85 ? 29.800 38.998 -41.069 1.00 91.69 85 LEU A N 1
ATOM 605 C CA . LEU A 1 85 ? 31.204 38.644 -41.303 1.00 91.69 85 LEU A CA 1
ATOM 606 C C . LEU A 1 85 ? 31.518 38.448 -42.792 1.00 91.69 85 LEU A C 1
ATOM 608 O O . LEU A 1 85 ? 32.540 38.931 -43.274 1.00 91.69 85 LEU A O 1
ATOM 612 N N . MET A 1 86 ? 30.634 37.784 -43.543 1.00 88.62 86 MET A N 1
ATOM 613 C CA . MET A 1 86 ? 30.805 37.574 -44.987 1.00 88.62 86 MET A CA 1
ATOM 614 C C . MET A 1 86 ? 30.761 38.881 -45.787 1.00 88.62 86 MET A C 1
ATOM 616 O O . MET A 1 86 ? 31.371 38.969 -46.850 1.00 88.62 86 MET A O 1
ATOM 620 N N . THR A 1 87 ? 30.074 39.901 -45.272 1.00 88.19 87 THR A N 1
ATOM 621 C CA . THR A 1 87 ? 30.036 41.250 -45.860 1.00 88.19 87 THR A CA 1
ATOM 622 C C . THR A 1 87 ? 31.131 42.188 -45.336 1.00 88.19 87 THR A C 1
ATOM 624 O O . THR A 1 87 ? 31.138 43.365 -45.687 1.00 88.19 87 THR A O 1
ATOM 627 N N . GLY A 1 88 ? 32.065 41.684 -44.518 1.00 88.62 88 GLY A N 1
ATOM 628 C CA . GLY A 1 88 ? 33.182 42.457 -43.962 1.00 88.62 88 GLY A CA 1
ATOM 629 C C . GLY A 1 88 ? 32.833 43.314 -42.739 1.00 88.62 88 GLY A C 1
ATOM 630 O O . GLY A 1 88 ? 33.617 44.185 -42.371 1.00 88.62 88 GLY A O 1
ATOM 631 N N . GLY A 1 89 ? 31.669 43.092 -42.124 1.00 88.31 89 GLY A N 1
ATOM 632 C CA . GLY A 1 89 ? 31.227 43.760 -40.899 1.00 88.31 89 GLY A CA 1
ATOM 633 C C . GLY A 1 89 ? 31.432 42.914 -39.639 1.00 88.31 89 GLY A C 1
ATOM 634 O O . GLY A 1 89 ? 31.843 41.756 -39.697 1.00 88.31 89 GLY A O 1
ATOM 635 N N . GLU A 1 90 ? 31.107 43.490 -38.482 1.00 89.69 90 GLU A N 1
ATOM 636 C CA . GLU A 1 90 ? 31.151 42.793 -37.193 1.00 89.69 90 GLU A CA 1
ATOM 637 C C . GLU A 1 90 ? 29.812 42.105 -36.860 1.00 89.69 90 GLU A C 1
ATOM 639 O O . GLU A 1 90 ? 28.744 42.572 -37.287 1.00 89.69 90 GLU A O 1
ATOM 644 N N . PRO A 1 91 ? 29.840 41.009 -36.076 1.00 91.44 91 PRO A N 1
ATOM 645 C CA . PRO A 1 91 ? 28.634 40.369 -35.566 1.00 91.44 91 PRO A CA 1
ATOM 646 C C . PRO A 1 91 ? 27.687 41.334 -34.827 1.00 91.44 91 PRO A C 1
ATOM 648 O O . PRO A 1 91 ? 28.106 42.173 -34.030 1.00 91.44 91 PRO A O 1
ATOM 651 N N . GLN A 1 92 ? 26.383 41.189 -35.062 1.00 88.00 92 GLN A N 1
ATOM 652 C CA . GLN A 1 92 ? 25.362 42.171 -34.675 1.00 88.00 92 GLN A CA 1
ATOM 653 C C . GLN A 1 92 ? 24.788 41.932 -33.269 1.00 88.00 92 GLN A C 1
ATOM 655 O O . GLN A 1 92 ? 23.617 41.599 -33.116 1.00 88.00 92 GLN A O 1
ATOM 660 N N . TRP A 1 93 ? 25.599 42.118 -32.224 1.00 85.00 93 TRP A N 1
ATOM 661 C CA . TRP A 1 93 ? 25.179 41.922 -30.821 1.00 85.00 93 TRP A CA 1
ATOM 662 C C . TRP A 1 93 ? 24.572 43.159 -30.147 1.00 85.00 93 TRP A C 1
ATOM 664 O O . TRP A 1 93 ? 24.120 43.084 -29.004 1.00 85.00 93 TRP A O 1
ATOM 674 N N . SER A 1 94 ? 24.572 44.309 -30.824 1.00 89.62 94 SER A N 1
ATOM 675 C CA . SER A 1 94 ? 24.024 45.546 -30.267 1.00 89.62 94 SER A CA 1
ATOM 676 C C . SER A 1 94 ? 22.498 45.478 -30.154 1.00 89.62 94 SER A C 1
ATOM 678 O O . SER A 1 94 ? 21.823 44.810 -30.937 1.00 89.62 94 SER A O 1
ATOM 680 N N . ALA A 1 95 ? 21.925 46.209 -29.194 1.00 86.00 95 ALA A N 1
ATOM 681 C CA . ALA A 1 95 ? 20.472 46.269 -29.025 1.00 86.00 95 ALA A CA 1
ATOM 682 C C . ALA A 1 95 ? 19.754 46.807 -30.279 1.00 86.00 95 ALA A C 1
ATOM 684 O O . ALA A 1 95 ? 18.644 46.382 -30.591 1.00 86.00 95 ALA A O 1
ATOM 685 N N . GLU A 1 96 ? 20.389 47.725 -31.009 1.00 87.88 96 GLU A N 1
ATOM 686 C CA . GLU A 1 96 ? 19.878 48.267 -32.270 1.00 87.88 96 GLU A CA 1
ATOM 687 C C . GLU A 1 96 ? 19.962 47.240 -33.409 1.00 87.88 96 GLU A C 1
ATOM 689 O O . GLU A 1 96 ? 18.967 47.012 -34.098 1.00 87.88 96 GLU A O 1
ATOM 694 N N . GLY A 1 97 ? 21.094 46.537 -33.537 1.00 85.94 97 GLY A N 1
ATOM 695 C CA . GLY A 1 97 ? 21.273 45.460 -34.513 1.00 85.94 97 GLY A CA 1
ATOM 696 C C . GLY A 1 97 ? 20.294 44.307 -34.286 1.00 85.94 97 GLY A C 1
ATOM 697 O O . GLY A 1 97 ? 19.633 43.857 -35.218 1.00 85.94 97 GLY A O 1
ATOM 698 N N . MET A 1 98 ? 20.096 43.893 -33.034 1.00 88.00 98 MET A N 1
ATOM 699 C CA . MET A 1 98 ? 19.138 42.842 -32.676 1.00 88.00 98 MET A CA 1
ATOM 700 C C . MET A 1 98 ? 17.687 43.226 -33.000 1.00 88.00 98 MET A C 1
ATOM 702 O O . MET A 1 98 ? 16.920 42.384 -33.467 1.00 88.00 98 MET A O 1
ATOM 706 N N . ARG A 1 99 ? 17.307 44.502 -32.823 1.00 89.00 99 ARG A N 1
ATOM 707 C CA . ARG A 1 99 ? 15.983 45.006 -33.236 1.00 89.00 99 ARG A CA 1
ATOM 708 C C . ARG A 1 99 ? 15.810 44.972 -34.752 1.00 89.00 99 ARG A C 1
ATOM 710 O O . ARG A 1 99 ? 14.761 44.541 -35.223 1.00 89.00 99 ARG A O 1
ATOM 717 N N . ALA A 1 100 ? 16.831 45.372 -35.510 1.00 88.62 100 ALA A N 1
ATOM 718 C CA . ALA A 1 100 ? 16.801 45.319 -36.972 1.00 88.62 100 ALA A CA 1
ATOM 719 C C . ALA A 1 100 ? 16.697 43.877 -37.507 1.00 88.62 100 ALA A C 1
ATOM 721 O O . ALA A 1 100 ? 16.086 43.645 -38.547 1.00 88.62 100 ALA A O 1
ATOM 722 N N . GLN A 1 101 ? 17.234 42.899 -36.770 1.00 90.50 101 GLN A N 1
ATOM 723 C CA . GLN A 1 101 ? 17.212 41.476 -37.125 1.00 90.50 101 GLN A CA 1
ATOM 724 C C . GLN A 1 101 ? 15.945 40.723 -36.676 1.00 90.50 101 GLN A C 1
ATOM 726 O O . GLN A 1 101 ? 15.794 39.539 -36.986 1.00 90.50 101 GLN A O 1
ATOM 731 N N . PHE A 1 102 ? 15.009 41.378 -35.983 1.00 90.62 102 PHE A N 1
ATOM 732 C CA . PHE A 1 102 ? 13.781 40.743 -35.495 1.00 90.62 102 PHE A CA 1
ATOM 733 C C . PHE A 1 102 ? 12.912 40.102 -36.601 1.00 90.62 102 PHE A C 1
ATOM 735 O O . PHE A 1 102 ? 12.446 38.977 -36.401 1.00 90.62 102 PHE A O 1
ATOM 742 N N . PRO A 1 103 ? 12.723 40.714 -37.790 1.00 92.56 103 PRO A N 1
ATOM 743 C CA . PRO A 1 103 ? 11.998 40.061 -38.883 1.00 92.56 103 PRO A CA 1
ATOM 744 C C . PRO A 1 103 ? 12.670 38.765 -39.353 1.00 92.56 103 PRO A C 1
ATOM 746 O O . PRO A 1 103 ? 11.985 37.793 -39.668 1.00 92.56 103 PRO A O 1
ATOM 749 N N . ALA A 1 104 ? 14.007 38.719 -39.351 1.00 91.81 104 ALA A N 1
ATOM 750 C CA . ALA A 1 104 ? 14.749 37.505 -39.668 1.00 91.81 104 ALA A CA 1
ATOM 751 C C . ALA A 1 104 ? 14.536 36.432 -38.592 1.00 91.81 104 ALA A C 1
ATOM 753 O O . ALA A 1 104 ? 14.291 35.281 -38.944 1.00 91.81 104 ALA A O 1
ATOM 754 N N . LEU A 1 105 ? 14.542 36.796 -37.304 1.00 93.62 105 LEU A N 1
ATOM 755 C CA . LEU A 1 105 ? 14.238 35.868 -36.208 1.00 93.62 105 LEU A CA 1
ATOM 756 C C . LEU A 1 105 ? 12.852 35.245 -36.391 1.00 93.62 105 LEU A C 1
ATOM 758 O O . LEU A 1 105 ? 12.723 34.023 -36.395 1.00 93.62 105 LEU A O 1
ATOM 762 N N . ALA A 1 106 ? 11.834 36.078 -36.620 1.00 93.69 106 ALA A N 1
ATOM 763 C CA . ALA A 1 106 ? 10.478 35.612 -36.885 1.00 93.69 106 ALA A CA 1
ATOM 764 C C . ALA A 1 106 ? 10.424 34.686 -38.113 1.00 93.69 106 ALA A C 1
ATOM 766 O O . ALA A 1 106 ? 9.803 33.626 -38.053 1.00 93.69 106 ALA A O 1
ATOM 767 N N . GLY A 1 107 ? 11.125 35.039 -39.197 1.00 93.69 107 GLY A N 1
ATOM 768 C CA . GLY A 1 107 ? 11.231 34.212 -40.400 1.00 93.69 107 GLY A CA 1
ATOM 769 C C . GLY A 1 107 ? 11.833 32.832 -40.126 1.00 93.69 107 GLY A C 1
ATOM 770 O O . GLY A 1 107 ? 11.291 31.827 -40.578 1.00 93.69 107 GLY A O 1
ATOM 771 N N . TRP A 1 108 ? 12.900 32.758 -39.328 1.00 94.81 108 TRP A N 1
ATOM 772 C CA . TRP A 1 108 ? 13.538 31.497 -38.941 1.00 94.81 108 TRP A CA 1
ATOM 773 C C . TRP A 1 108 ? 12.694 30.652 -37.985 1.00 94.81 108 TRP A C 1
ATOM 775 O O . TRP A 1 108 ? 12.647 29.430 -38.131 1.00 94.81 108 TRP A O 1
ATOM 785 N N . THR A 1 109 ? 11.990 31.272 -37.038 1.00 94.44 109 THR A N 1
ATOM 786 C CA . THR A 1 109 ? 11.061 30.558 -36.152 1.00 94.44 109 THR A CA 1
ATOM 787 C C . THR A 1 109 ? 9.874 29.996 -36.935 1.00 94.44 109 THR A C 1
ATOM 789 O O . THR A 1 109 ? 9.540 28.823 -36.774 1.00 94.44 109 THR A O 1
ATOM 792 N N . LEU A 1 110 ? 9.268 30.787 -37.828 1.00 95.00 110 LEU A N 1
ATOM 793 C CA . LEU A 1 110 ? 8.162 30.339 -38.682 1.00 95.00 110 LEU A CA 1
ATOM 794 C C . LEU A 1 110 ? 8.610 29.269 -39.683 1.00 95.00 110 LEU A C 1
ATOM 796 O O . LEU A 1 110 ? 7.887 28.297 -39.904 1.00 95.00 110 LEU A O 1
ATOM 800 N N . TYR A 1 111 ? 9.813 29.411 -40.246 1.00 95.25 111 TYR A N 1
ATOM 801 C CA . TYR A 1 111 ? 10.452 28.372 -41.050 1.00 95.25 111 TYR A CA 1
ATOM 802 C C . TYR A 1 111 ? 10.569 27.063 -40.261 1.00 95.25 111 TYR A C 1
ATOM 804 O O . TYR A 1 111 ? 10.175 26.018 -40.772 1.00 95.25 111 TYR A O 1
ATOM 812 N N . GLY A 1 112 ? 11.038 27.121 -39.010 1.00 94.50 112 GLY A N 1
ATOM 813 C CA . GLY A 1 112 ? 11.123 25.968 -38.114 1.00 94.50 112 GLY A CA 1
ATOM 814 C C . GLY A 1 112 ? 9.762 25.310 -37.871 1.00 94.50 112 GLY A C 1
ATOM 815 O O . GLY A 1 112 ? 9.615 24.114 -38.099 1.00 94.50 112 GLY A O 1
ATOM 816 N N . VAL A 1 113 ? 8.738 26.088 -37.504 1.00 95.31 113 VAL A N 1
ATOM 817 C CA . VAL A 1 113 ? 7.360 25.586 -37.321 1.00 95.31 113 VAL A CA 1
ATOM 818 C C . VAL A 1 113 ? 6.858 24.860 -38.574 1.00 95.31 113 VAL A C 1
ATOM 820 O O . VAL A 1 113 ? 6.361 23.736 -38.488 1.00 95.31 113 VAL A O 1
ATOM 823 N N . SER A 1 114 ? 7.013 25.486 -39.744 1.00 95.62 114 SER A N 1
ATOM 824 C CA . SER A 1 114 ? 6.571 24.923 -41.023 1.00 95.62 114 SER A CA 1
ATOM 825 C C . SER A 1 114 ? 7.359 23.663 -41.398 1.00 95.62 114 SER A C 1
ATOM 827 O O . SER A 1 114 ? 6.774 22.655 -41.798 1.00 95.62 114 SER A O 1
ATOM 829 N N . LEU A 1 115 ? 8.682 23.676 -41.193 1.00 95.62 115 LEU A N 1
ATOM 830 C CA . LEU A 1 115 ? 9.565 22.533 -41.422 1.00 95.62 115 LEU A CA 1
ATOM 831 C C . LEU A 1 115 ? 9.159 21.333 -40.565 1.00 95.62 115 LEU A C 1
ATOM 833 O O . LEU A 1 115 ? 9.028 20.244 -41.113 1.00 95.62 115 LEU A O 1
ATOM 837 N N . GLY A 1 116 ? 8.928 21.521 -39.262 1.00 93.00 116 GLY A N 1
ATOM 838 C CA . GLY A 1 116 ? 8.502 20.443 -38.364 1.00 93.00 116 GLY A CA 1
ATOM 839 C C . GLY A 1 116 ? 7.162 19.838 -38.788 1.00 93.00 116 GLY A C 1
ATOM 840 O O . GLY A 1 116 ? 7.034 18.622 -38.924 1.00 93.00 116 GLY A O 1
ATOM 841 N N . LEU A 1 117 ? 6.178 20.683 -39.112 1.00 95.44 117 LEU A N 1
ATOM 842 C CA . LEU A 1 117 ? 4.868 20.230 -39.587 1.00 95.44 117 LEU A CA 1
ATOM 843 C C . LEU A 1 117 ? 4.976 19.402 -40.880 1.00 95.44 117 LEU A C 1
ATOM 845 O O . LEU A 1 117 ? 4.414 18.309 -40.973 1.00 95.44 117 LEU A O 1
ATOM 849 N N . LEU A 1 118 ? 5.691 19.920 -41.883 1.00 95.25 118 LEU A N 1
ATOM 850 C CA . LEU A 1 118 ? 5.826 19.273 -43.188 1.00 95.25 118 LEU A CA 1
ATOM 851 C C . LEU A 1 118 ? 6.692 18.014 -43.113 1.00 95.25 118 LEU A C 1
ATOM 853 O O . LEU A 1 118 ? 6.334 17.000 -43.712 1.00 95.25 118 LEU A O 1
ATOM 857 N N . ALA A 1 119 ? 7.786 18.038 -42.351 1.00 92.94 119 ALA A N 1
ATOM 858 C CA . ALA A 1 119 ? 8.626 16.866 -42.126 1.00 92.94 119 ALA A CA 1
ATOM 859 C C . ALA A 1 119 ? 7.826 15.728 -41.478 1.00 92.94 119 ALA A C 1
ATOM 861 O O . ALA A 1 119 ? 7.904 14.586 -41.936 1.00 92.94 119 ALA A O 1
ATOM 862 N N . GLN A 1 120 ? 7.000 16.045 -40.476 1.00 92.62 120 GLN A N 1
ATOM 863 C CA . GLN A 1 120 ? 6.127 15.072 -39.830 1.00 92.62 120 GLN A CA 1
ATOM 864 C C . GLN A 1 120 ? 5.049 14.536 -40.784 1.00 92.62 120 GLN A C 1
ATOM 866 O O . GLN A 1 120 ? 4.833 13.326 -40.853 1.00 92.62 120 GLN A O 1
ATOM 871 N N . LEU A 1 121 ? 4.405 15.413 -41.562 1.00 93.19 121 LEU A N 1
ATOM 872 C CA . LEU A 1 121 ? 3.376 15.031 -42.533 1.00 93.19 121 LEU A CA 1
ATOM 873 C C . LEU A 1 121 ? 3.928 14.077 -43.603 1.00 93.19 121 LEU A C 1
ATOM 875 O O . LEU A 1 121 ? 3.347 13.021 -43.863 1.00 93.19 121 LEU A O 1
ATOM 879 N N . PHE A 1 122 ? 5.052 14.431 -44.229 1.00 91.69 122 PHE A N 1
ATOM 880 C CA . PHE A 1 122 ? 5.674 13.595 -45.255 1.00 91.69 122 PHE A CA 1
ATOM 881 C C . PHE A 1 122 ? 6.269 12.310 -44.667 1.00 91.69 122 PHE A C 1
ATOM 883 O O . PHE A 1 122 ? 6.174 11.259 -45.305 1.00 91.69 122 PHE A O 1
ATOM 890 N N . GLY A 1 123 ? 6.802 12.364 -43.442 1.00 88.19 123 GLY A N 1
ATOM 891 C CA . GLY A 1 123 ? 7.232 11.187 -42.686 1.00 88.19 123 GLY A CA 1
ATOM 892 C C . GLY A 1 123 ? 6.091 10.193 -42.461 1.00 88.19 123 GLY A C 1
ATOM 893 O O . GLY A 1 123 ? 6.213 9.023 -42.823 1.00 88.19 123 GLY A O 1
ATOM 894 N N . ASP A 1 124 ? 4.939 10.659 -41.972 1.00 86.94 124 ASP A N 1
ATOM 895 C CA . ASP A 1 124 ? 3.746 9.826 -41.770 1.00 86.94 124 ASP A CA 1
ATOM 896 C C . ASP A 1 124 ? 3.208 9.250 -43.096 1.00 86.94 124 ASP A C 1
ATOM 898 O O . ASP A 1 124 ? 2.775 8.095 -43.149 1.00 86.94 124 ASP A O 1
ATOM 902 N N . LEU A 1 125 ? 3.232 10.027 -44.187 1.00 87.50 125 LEU A N 1
ATOM 903 C CA . LEU A 1 125 ? 2.810 9.567 -45.516 1.00 87.50 125 LEU A CA 1
ATOM 904 C C . LEU A 1 125 ? 3.722 8.460 -46.060 1.00 87.50 125 LEU A C 1
ATOM 906 O O . LEU A 1 125 ? 3.228 7.455 -46.583 1.00 87.50 125 LEU A O 1
ATOM 910 N N . LEU A 1 126 ? 5.040 8.607 -45.909 1.00 84.44 126 LEU A N 1
ATOM 911 C CA . LEU A 1 126 ? 5.993 7.562 -46.276 1.00 84.44 126 LEU A CA 1
ATOM 912 C C . LEU A 1 126 ? 5.853 6.337 -45.376 1.00 84.44 126 LEU A C 1
ATOM 914 O O . LEU A 1 126 ? 5.859 5.222 -45.895 1.00 84.44 126 LEU A O 1
ATOM 918 N N . ALA A 1 127 ? 5.630 6.520 -44.074 1.00 81.62 127 ALA A N 1
ATOM 919 C CA . ALA A 1 127 ? 5.394 5.419 -43.147 1.00 81.62 127 ALA A CA 1
ATOM 920 C C . ALA A 1 127 ? 4.131 4.617 -43.512 1.00 81.62 127 ALA A C 1
ATOM 922 O O . ALA A 1 127 ? 4.130 3.389 -43.433 1.00 81.62 127 ALA A O 1
ATOM 923 N N . ARG A 1 128 ? 3.065 5.271 -44.002 1.00 82.44 128 ARG A N 1
ATOM 924 C CA . ARG A 1 128 ? 1.869 4.581 -44.531 1.00 82.44 128 ARG A CA 1
ATOM 925 C C . ARG A 1 128 ? 2.156 3.775 -45.801 1.00 82.44 128 ARG A C 1
ATOM 927 O O . ARG A 1 128 ? 1.544 2.732 -46.010 1.00 82.44 128 ARG A O 1
ATOM 934 N N . ARG A 1 129 ? 3.054 4.262 -46.663 1.00 82.50 129 ARG A N 1
ATOM 935 C CA . ARG A 1 129 ? 3.400 3.636 -47.953 1.00 82.50 129 ARG A CA 1
ATOM 936 C C . ARG A 1 129 ? 4.417 2.500 -47.802 1.00 82.50 129 ARG A C 1
ATOM 938 O O . ARG A 1 129 ? 4.320 1.508 -48.521 1.00 82.50 129 ARG A O 1
ATOM 945 N N . PHE A 1 130 ? 5.386 2.657 -46.903 1.00 78.06 130 PHE A N 1
ATOM 946 C CA . PHE A 1 130 ? 6.578 1.811 -46.806 1.00 78.06 130 PHE A CA 1
ATOM 947 C C . PHE A 1 130 ? 6.781 1.140 -45.437 1.00 78.06 130 PHE A C 1
ATOM 949 O O . PHE A 1 130 ? 7.706 0.342 -45.306 1.00 78.06 130 PHE A O 1
ATOM 956 N N . GLY A 1 131 ? 5.915 1.402 -44.454 1.00 72.88 131 GLY A N 1
ATOM 957 C CA . GLY A 1 131 ? 6.051 0.918 -43.077 1.00 72.88 131 GLY A CA 1
ATOM 958 C C . GLY A 1 131 ? 6.829 1.888 -42.181 1.00 72.88 131 GLY A C 1
ATOM 959 O O . GLY A 1 131 ? 7.544 2.761 -42.669 1.00 72.88 131 GLY A O 1
ATOM 960 N N . ILE A 1 132 ? 6.669 1.747 -40.861 1.00 70.12 132 ILE A N 1
ATOM 961 C CA . ILE A 1 132 ? 7.399 2.548 -39.867 1.00 70.12 132 ILE A CA 1
ATOM 962 C C . ILE A 1 132 ? 8.885 2.173 -39.936 1.00 70.12 132 ILE A C 1
ATOM 964 O O . ILE A 1 132 ? 9.234 0.998 -39.810 1.00 70.12 132 ILE A O 1
ATOM 968 N N . GLU A 1 133 ? 9.754 3.163 -40.138 1.00 63.78 133 GLU A N 1
ATOM 969 C CA . GLU A 1 133 ? 11.204 2.970 -40.112 1.00 63.78 133 GLU A CA 1
ATOM 970 C C . GLU A 1 133 ? 11.650 2.632 -38.679 1.00 63.78 133 GLU A C 1
ATOM 972 O O . GLU A 1 133 ? 11.629 3.485 -37.796 1.00 63.78 133 GLU A O 1
ATOM 977 N N . SER A 1 134 ? 12.043 1.379 -38.434 1.00 56.75 134 SER A N 1
ATOM 978 C CA . SER A 1 134 ? 12.726 0.978 -37.198 1.00 56.75 134 SER A CA 1
ATOM 979 C C . SER A 1 134 ? 14.220 1.251 -37.358 1.00 56.75 134 SER A C 1
ATOM 981 O O . SER A 1 134 ? 14.880 0.584 -38.151 1.00 56.75 134 SER A O 1
ATOM 983 N N . GLU A 1 135 ? 14.756 2.230 -36.626 1.00 56.03 135 GLU A N 1
ATOM 984 C CA . GLU A 1 135 ? 16.195 2.555 -36.638 1.00 56.03 135 GLU A CA 1
ATOM 985 C C . GLU A 1 135 ? 17.067 1.479 -36.005 1.00 56.03 135 GLU A C 1
ATOM 987 O O . GLU A 1 135 ? 18.253 1.368 -36.309 1.00 56.03 135 GLU A O 1
ATOM 992 N N . LEU A 1 136 ? 16.487 0.666 -35.130 1.00 53.38 136 LEU A N 1
ATOM 993 C CA . LEU A 1 136 ? 17.211 -0.439 -34.544 1.00 53.38 136 LEU A CA 1
ATOM 994 C C . LEU A 1 136 ? 17.110 -1.625 -35.508 1.00 53.38 136 LEU A C 1
ATOM 996 O O . LEU A 1 136 ? 15.983 -2.000 -35.869 1.00 53.38 136 LEU A O 1
ATOM 1000 N N . PRO A 1 137 ? 18.246 -2.243 -35.907 1.00 52.16 137 PRO A N 1
ATOM 1001 C CA . PRO A 1 137 ? 18.200 -3.603 -36.417 1.00 52.16 137 PRO A CA 1
ATOM 1002 C C . PRO A 1 137 ? 17.349 -4.388 -35.427 1.00 52.16 137 PRO A C 1
ATOM 1004 O O . PRO A 1 137 ? 17.560 -4.245 -34.218 1.00 52.16 137 PRO A O 1
ATOM 1007 N N . ALA A 1 138 ? 16.369 -5.158 -35.911 1.00 50.53 138 ALA A N 1
ATOM 1008 C CA . ALA A 1 138 ? 15.655 -6.079 -35.042 1.00 50.53 138 ALA A CA 1
ATOM 1009 C C . ALA A 1 138 ? 16.734 -6.855 -34.291 1.00 50.53 138 ALA A C 1
ATOM 1011 O O . ALA A 1 138 ? 17.536 -7.547 -34.925 1.00 50.53 138 ALA A O 1
ATOM 1012 N N . ALA A 1 139 ? 16.837 -6.626 -32.975 1.00 55.12 139 ALA A N 1
ATOM 1013 C CA . ALA A 1 139 ? 17.823 -7.325 -32.174 1.00 55.12 139 ALA A CA 1
ATOM 1014 C C . ALA A 1 139 ? 17.639 -8.806 -32.512 1.00 55.12 139 ALA A C 1
ATOM 1016 O O . ALA A 1 139 ? 16.479 -9.241 -32.574 1.00 55.12 139 ALA A O 1
ATOM 1017 N N . PRO A 1 140 ? 18.722 -9.552 -32.815 1.00 56.12 140 PRO A N 1
ATOM 1018 C CA . PRO A 1 140 ? 18.583 -10.974 -33.087 1.00 56.12 140 PRO A CA 1
ATOM 1019 C C . PRO A 1 140 ? 17.704 -11.545 -31.974 1.00 56.12 140 PRO A C 1
ATOM 1021 O O . PRO A 1 140 ? 17.907 -11.140 -30.820 1.00 56.12 140 PRO A O 1
ATOM 1024 N N . PRO A 1 141 ? 16.674 -12.351 -32.304 1.00 56.66 141 PRO A N 1
ATOM 1025 C CA . PRO A 1 141 ? 15.695 -12.791 -31.323 1.00 56.66 141 PRO A CA 1
ATOM 1026 C C . PRO A 1 141 ? 16.470 -13.295 -30.116 1.00 56.66 141 PRO A C 1
ATOM 1028 O O . PRO A 1 141 ? 17.275 -14.218 -30.250 1.00 56.66 141 PRO A O 1
ATOM 1031 N N . ARG A 1 142 ? 16.330 -12.605 -28.974 1.00 60.41 142 ARG A N 1
ATOM 1032 C CA . ARG A 1 142 ? 17.043 -12.999 -27.762 1.00 60.41 142 ARG A CA 1
ATOM 1033 C C . ARG A 1 142 ? 16.618 -14.428 -27.498 1.00 60.41 142 ARG A C 1
ATOM 1035 O O . ARG A 1 142 ? 15.438 -14.685 -27.262 1.00 60.41 142 ARG A O 1
ATOM 1042 N N . VAL A 1 143 ? 17.566 -15.348 -27.611 1.00 70.19 143 VAL A N 1
ATOM 1043 C CA . VAL A 1 143 ? 17.324 -16.753 -27.324 1.00 70.19 143 VAL A CA 1
ATOM 1044 C C . VAL A 1 143 ? 17.233 -16.849 -25.809 1.00 70.19 143 VAL A C 1
ATOM 1046 O O . VAL A 1 143 ? 18.231 -17.030 -25.123 1.00 70.19 143 VAL A O 1
ATOM 1049 N N . VAL A 1 144 ? 16.035 -16.601 -25.286 1.00 79.38 144 VAL A N 1
ATOM 1050 C CA . VAL A 1 144 ? 15.732 -16.780 -23.871 1.00 79.38 144 VAL A CA 1
ATOM 1051 C C . VAL A 1 144 ? 15.556 -18.275 -23.652 1.00 79.38 144 VAL A C 1
ATOM 1053 O O . VAL A 1 144 ? 14.562 -18.855 -24.086 1.00 79.38 144 VAL A O 1
ATOM 1056 N N . ASN A 1 145 ? 16.531 -18.884 -22.988 1.00 89.25 145 ASN A N 1
ATOM 1057 C CA . ASN A 1 145 ? 16.499 -20.295 -22.620 1.00 89.25 145 ASN A CA 1
ATOM 1058 C C . ASN A 1 145 ? 15.766 -20.513 -21.296 1.00 89.25 145 ASN A C 1
ATOM 1060 O O . ASN A 1 145 ? 15.115 -21.539 -21.129 1.00 89.25 145 ASN A O 1
ATOM 1064 N N . THR A 1 146 ? 15.853 -19.543 -20.379 1.00 95.75 146 THR A N 1
ATOM 1065 C CA . THR A 1 146 ? 15.306 -19.667 -19.026 1.00 95.75 146 THR A CA 1
ATOM 1066 C C . THR A 1 146 ? 14.468 -18.449 -18.661 1.00 95.75 146 THR A C 1
ATOM 1068 O O . THR A 1 146 ? 14.960 -17.319 -18.621 1.00 95.75 146 THR A O 1
ATOM 1071 N N . ARG A 1 147 ? 13.194 -18.679 -18.339 1.00 96.94 147 ARG A N 1
ATOM 1072 C CA . ARG A 1 147 ? 12.246 -17.664 -17.869 1.00 96.94 147 ARG A CA 1
ATOM 1073 C C . ARG A 1 147 ? 11.985 -17.823 -16.382 1.00 96.94 147 ARG A C 1
ATOM 1075 O O . ARG A 1 147 ? 11.423 -18.829 -15.954 1.00 96.94 147 ARG A O 1
ATOM 1082 N N . ILE A 1 148 ? 12.353 -16.811 -15.605 1.00 98.25 148 ILE A N 1
ATOM 1083 C CA . ILE A 1 148 ? 12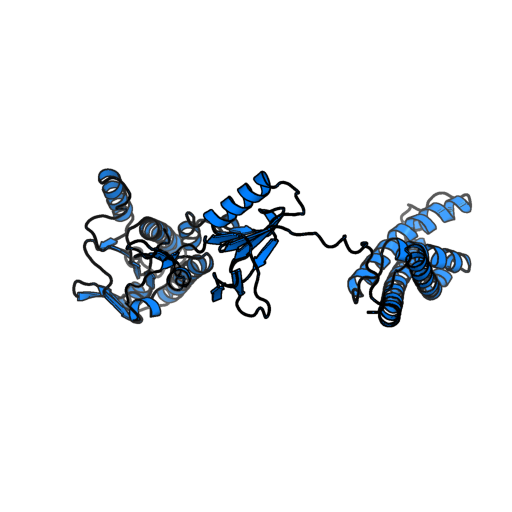.080 -16.751 -14.170 1.00 98.25 148 ILE A CA 1
ATOM 1084 C C . ILE A 1 148 ? 10.999 -15.698 -13.937 1.00 98.25 148 ILE A C 1
ATOM 1086 O O . ILE A 1 148 ? 11.194 -14.522 -14.256 1.00 98.25 148 ILE A O 1
ATOM 1090 N N . ILE A 1 149 ? 9.861 -16.127 -13.391 1.00 98.38 149 ILE A N 1
ATOM 1091 C CA . ILE A 1 149 ? 8.766 -15.239 -12.995 1.00 98.38 149 ILE A CA 1
ATOM 1092 C C . ILE A 1 149 ? 8.709 -15.150 -11.471 1.00 98.38 149 ILE A C 1
ATOM 1094 O O . ILE A 1 149 ? 8.667 -16.165 -10.783 1.00 98.38 149 ILE A O 1
ATOM 1098 N N . ILE A 1 150 ? 8.665 -13.926 -10.955 1.00 98.56 150 ILE A N 1
ATOM 1099 C CA . ILE A 1 150 ? 8.514 -13.600 -9.537 1.00 98.56 150 ILE A CA 1
ATOM 1100 C C . ILE A 1 150 ? 7.129 -12.983 -9.348 1.00 98.56 150 ILE A C 1
ATOM 1102 O O . ILE A 1 150 ? 6.801 -11.991 -10.001 1.00 98.56 150 ILE A O 1
ATOM 1106 N N . LEU A 1 151 ? 6.307 -13.562 -8.474 1.00 97.75 151 LEU A N 1
ATOM 1107 C CA . LEU A 1 151 ? 4.960 -13.063 -8.192 1.00 97.75 151 LEU A CA 1
ATOM 1108 C C . LEU A 1 151 ? 4.941 -12.283 -6.877 1.00 97.75 151 LEU A C 1
ATOM 1110 O O . LEU A 1 151 ? 5.060 -12.876 -5.807 1.00 97.75 151 LEU A O 1
ATOM 1114 N N . GLY A 1 152 ? 4.751 -10.969 -6.960 1.00 96.88 152 GLY A N 1
ATOM 1115 C CA . GLY A 1 152 ? 4.678 -10.033 -5.839 1.00 96.88 152 GLY A CA 1
ATOM 1116 C C . GLY A 1 152 ? 5.854 -9.052 -5.806 1.00 96.88 152 GLY A C 1
ATOM 1117 O O . GLY A 1 152 ? 7.011 -9.456 -5.759 1.00 96.88 152 GLY A O 1
ATOM 1118 N N . GLY A 1 153 ? 5.559 -7.749 -5.776 1.00 96.12 153 GLY A N 1
ATOM 1119 C CA . GLY A 1 153 ? 6.545 -6.663 -5.661 1.00 96.12 153 GLY A CA 1
ATOM 1120 C C . GLY A 1 153 ? 6.867 -6.230 -4.229 1.00 96.12 153 GLY A C 1
ATOM 1121 O O . GLY A 1 153 ? 7.264 -5.088 -4.016 1.00 96.12 153 GLY A O 1
ATOM 1122 N N . GLY A 1 154 ? 6.657 -7.105 -3.241 1.00 95.75 154 GLY A N 1
ATOM 1123 C CA . GLY A 1 154 ? 6.992 -6.851 -1.836 1.00 95.75 154 GLY A CA 1
ATOM 1124 C C . GLY A 1 154 ? 8.463 -7.138 -1.505 1.00 95.75 154 GLY A C 1
ATOM 1125 O O . GLY A 1 154 ? 9.256 -7.469 -2.385 1.00 95.75 154 GLY A O 1
ATOM 1126 N N . PHE A 1 155 ? 8.820 -7.074 -0.218 1.00 96.56 155 PHE A N 1
ATOM 1127 C CA . PHE A 1 155 ? 10.198 -7.273 0.265 1.00 96.56 155 PHE A CA 1
ATOM 1128 C C . PHE A 1 155 ? 10.882 -8.523 -0.306 1.00 96.56 155 PHE A C 1
ATOM 1130 O O . PHE A 1 155 ? 11.982 -8.432 -0.847 1.00 96.56 155 PHE A O 1
ATOM 1137 N N . ALA A 1 156 ? 10.223 -9.684 -0.223 1.00 97.06 156 ALA A N 1
ATOM 1138 C CA . ALA A 1 156 ? 10.792 -10.945 -0.695 1.00 97.06 156 ALA A CA 1
ATOM 1139 C C . ALA A 1 156 ? 10.994 -10.965 -2.219 1.00 97.06 156 ALA A C 1
ATOM 1141 O O . ALA A 1 156 ? 12.040 -11.403 -2.692 1.00 97.06 156 ALA A O 1
ATOM 1142 N N . GLY A 1 157 ? 10.020 -10.467 -2.986 1.00 97.50 157 GLY A N 1
ATOM 1143 C CA . GLY A 1 157 ? 10.072 -10.482 -4.448 1.00 97.50 157 GLY A CA 1
ATOM 1144 C C . GLY A 1 157 ? 11.115 -9.524 -5.012 1.00 97.50 157 GLY A C 1
ATOM 1145 O O . GLY A 1 157 ? 11.898 -9.909 -5.878 1.00 97.50 157 GLY A O 1
ATOM 1146 N N . VAL A 1 158 ? 11.196 -8.305 -4.467 1.00 97.69 158 VAL A N 1
ATOM 1147 C CA . VAL A 1 158 ? 12.224 -7.330 -4.861 1.00 97.69 158 VAL A CA 1
ATOM 1148 C C . VAL A 1 158 ? 13.610 -7.835 -4.498 1.00 97.69 158 VAL A C 1
ATOM 1150 O O . VAL A 1 158 ? 14.492 -7.835 -5.352 1.00 97.69 158 VAL A O 1
ATOM 1153 N N . LYS A 1 159 ? 13.796 -8.348 -3.276 1.00 98.00 159 LYS A N 1
ATOM 1154 C CA . LYS A 1 159 ? 15.092 -8.891 -2.870 1.00 98.00 159 LYS A CA 1
ATOM 1155 C C . LYS A 1 159 ? 15.504 -10.081 -3.738 1.00 98.00 159 LYS A C 1
ATOM 1157 O O . LYS A 1 159 ? 16.652 -10.160 -4.158 1.00 98.00 159 LYS A O 1
ATOM 1162 N N . CYS A 1 160 ? 14.569 -10.974 -4.061 1.00 98.31 160 CYS A N 1
ATOM 1163 C CA . CYS A 1 160 ? 14.816 -12.075 -4.988 1.00 98.31 160 CYS A CA 1
ATOM 1164 C C . CYS A 1 160 ? 15.248 -11.563 -6.371 1.00 98.31 160 CYS A C 1
ATOM 1166 O O . CYS A 1 160 ? 16.249 -12.037 -6.904 1.00 98.31 160 CYS A O 1
ATOM 1168 N N . ALA A 1 161 ? 14.548 -10.568 -6.922 1.00 98.00 161 ALA A N 1
ATOM 1169 C CA . ALA A 1 161 ? 14.901 -9.968 -8.204 1.00 98.00 161 ALA A CA 1
ATOM 1170 C C . ALA A 1 161 ? 16.314 -9.360 -8.181 1.00 98.00 161 ALA A C 1
ATOM 1172 O O . ALA A 1 161 ? 17.105 -9.656 -9.070 1.00 98.00 161 ALA A O 1
ATOM 1173 N N . GLU A 1 162 ? 16.669 -8.591 -7.147 1.00 97.50 162 GLU A N 1
ATOM 1174 C CA . GLU A 1 162 ? 18.015 -8.020 -6.981 1.00 97.50 162 GLU A CA 1
ATOM 1175 C C . GLU A 1 162 ? 19.116 -9.092 -6.948 1.00 97.50 162 GLU A C 1
ATOM 1177 O O . GLU A 1 162 ? 20.157 -8.947 -7.594 1.00 97.50 162 GLU A O 1
ATOM 1182 N N . GLU A 1 163 ? 18.898 -10.180 -6.203 1.00 98.06 163 GLU A N 1
ATOM 1183 C CA . GLU A 1 163 ? 19.858 -11.285 -6.127 1.00 98.06 163 GLU A CA 1
ATOM 1184 C C . GLU A 1 163 ? 19.985 -12.019 -7.469 1.00 98.06 163 GLU A C 1
ATOM 1186 O O . GLU A 1 163 ? 21.095 -12.352 -7.885 1.00 98.06 163 GLU A O 1
ATOM 1191 N N . LEU A 1 164 ? 18.879 -12.214 -8.194 1.00 97.62 164 LEU A N 1
ATOM 1192 C CA . LEU A 1 164 ? 18.888 -12.817 -9.530 1.00 97.62 164 LEU A CA 1
ATOM 1193 C C . LEU A 1 164 ? 19.574 -11.915 -10.566 1.00 97.62 164 LEU A C 1
ATOM 1195 O O . LEU A 1 164 ? 20.326 -12.413 -11.406 1.00 97.62 164 LEU A O 1
ATOM 1199 N N . GLU A 1 165 ? 19.375 -10.596 -10.497 1.00 96.81 165 GLU A N 1
ATOM 1200 C CA . GLU A 1 165 ? 20.104 -9.635 -11.332 1.00 96.81 165 GLU A CA 1
ATOM 1201 C C . GLU A 1 165 ? 21.613 -9.732 -11.092 1.00 96.81 165 GLU A C 1
ATOM 1203 O O . GLU A 1 165 ? 22.382 -9.774 -12.054 1.00 96.81 165 GLU A O 1
ATOM 1208 N N . ARG A 1 166 ? 22.039 -9.834 -9.825 1.00 96.31 166 ARG A N 1
ATOM 1209 C CA . ARG A 1 166 ? 23.454 -10.002 -9.468 1.00 96.31 166 ARG A CA 1
ATOM 1210 C C . ARG A 1 166 ? 24.010 -11.340 -9.948 1.00 96.31 166 ARG A C 1
ATOM 1212 O O . ARG A 1 166 ? 25.098 -11.368 -10.515 1.00 96.31 166 ARG A O 1
ATOM 1219 N N . ALA A 1 167 ? 23.274 -12.428 -9.735 1.00 96.81 167 ALA A N 1
ATOM 1220 C CA . ALA A 1 167 ? 23.723 -13.776 -10.068 1.00 96.81 167 ALA A CA 1
ATOM 1221 C C . ALA A 1 167 ? 23.883 -13.983 -11.581 1.00 96.81 167 ALA A C 1
ATOM 1223 O O . ALA A 1 167 ? 24.868 -14.567 -12.024 1.00 96.81 167 ALA A O 1
ATOM 1224 N N . PHE A 1 168 ? 22.936 -13.485 -12.379 1.00 95.06 168 PHE A N 1
ATOM 1225 C CA . PHE A 1 168 ? 22.921 -13.706 -13.827 1.00 95.06 168 PHE A CA 1
ATOM 1226 C C . PHE A 1 168 ? 23.484 -12.529 -14.641 1.00 95.06 168 PHE A C 1
ATOM 1228 O O . PHE A 1 168 ? 23.518 -12.604 -15.868 1.00 95.06 168 PHE A O 1
ATOM 1235 N N . GLY A 1 169 ? 23.861 -11.413 -14.009 1.00 90.81 169 GLY A N 1
ATOM 1236 C CA . GLY A 1 169 ? 24.496 -10.264 -14.664 1.00 90.81 169 GLY A CA 1
ATOM 1237 C C . GLY A 1 169 ? 23.734 -9.749 -15.891 1.00 90.81 169 GLY A C 1
ATOM 1238 O O . GLY A 1 169 ? 22.566 -9.379 -15.795 1.00 90.81 169 GLY A O 1
ATOM 1239 N N . ALA A 1 170 ? 24.393 -9.731 -17.052 1.00 88.31 170 ALA A N 1
ATOM 1240 C CA . ALA A 1 170 ? 23.818 -9.309 -18.333 1.00 88.31 170 ALA A CA 1
ATOM 1241 C C . ALA A 1 170 ? 23.461 -10.483 -19.269 1.00 88.31 170 ALA A C 1
ATOM 1243 O O . ALA A 1 170 ? 23.290 -10.263 -20.467 1.00 88.31 170 ALA A O 1
ATOM 1244 N N . ASP A 1 171 ? 23.368 -11.713 -18.749 1.00 91.75 171 ASP A N 1
ATOM 1245 C CA . ASP A 1 171 ? 23.139 -12.912 -19.562 1.00 91.75 171 ASP A CA 1
ATOM 1246 C C . ASP A 1 171 ? 21.817 -12.819 -20.360 1.00 91.75 171 ASP A C 1
ATOM 1248 O O . ASP A 1 171 ? 20.730 -12.826 -19.766 1.00 91.75 171 ASP A O 1
ATOM 1252 N N . PRO A 1 172 ? 21.863 -12.737 -21.703 1.00 87.75 172 PRO A N 1
ATOM 1253 C CA . PRO A 1 172 ? 20.662 -12.630 -22.522 1.00 87.75 172 PRO A CA 1
ATOM 1254 C C . PRO A 1 172 ? 19.842 -13.929 -22.575 1.00 87.75 172 PRO A C 1
ATOM 1256 O O . PRO A 1 172 ? 18.695 -13.876 -23.023 1.00 87.75 172 PRO A O 1
ATOM 1259 N N . ALA A 1 173 ? 20.390 -15.065 -22.124 1.00 93.06 173 ALA A N 1
ATOM 1260 C CA . ALA A 1 173 ? 19.698 -16.351 -22.094 1.00 93.06 173 ALA A CA 1
ATOM 1261 C C . ALA A 1 173 ? 18.695 -16.478 -20.937 1.00 93.06 173 ALA A C 1
ATOM 1263 O O . ALA A 1 173 ? 17.827 -17.353 -20.974 1.00 93.06 173 ALA A O 1
ATOM 1264 N N . VAL A 1 174 ? 18.776 -15.598 -19.932 1.00 95.81 174 VAL A N 1
ATOM 1265 C CA . VAL A 1 174 ? 17.881 -15.593 -18.768 1.00 95.81 174 VAL A CA 1
ATOM 1266 C C . VAL A 1 174 ? 17.011 -14.339 -18.780 1.00 95.81 174 VAL A C 1
ATOM 1268 O O . VAL A 1 174 ? 17.513 -13.212 -18.751 1.00 95.81 174 VAL A O 1
ATOM 1271 N N . SER A 1 175 ? 15.691 -14.526 -18.775 1.00 95.94 175 SER A N 1
ATOM 1272 C CA . SER A 1 175 ? 14.729 -13.436 -18.609 1.00 95.94 175 SER A CA 1
ATOM 1273 C C . SER A 1 175 ? 14.163 -13.429 -17.193 1.00 95.94 175 SER A C 1
ATOM 1275 O O . SER A 1 175 ? 13.627 -14.441 -16.736 1.00 95.94 175 SER A O 1
ATOM 1277 N N . LEU A 1 176 ? 14.217 -12.269 -16.545 1.00 97.69 176 LEU A N 1
ATOM 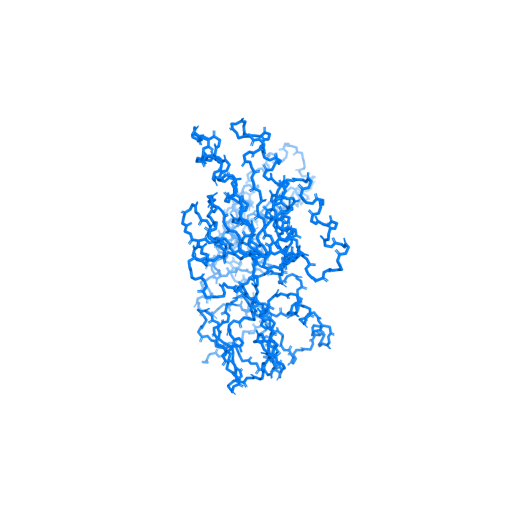1278 C CA . LEU A 1 176 ? 13.644 -12.033 -15.223 1.00 97.69 176 LEU A CA 1
ATOM 1279 C C . LEU A 1 176 ? 12.385 -11.184 -15.384 1.00 97.69 176 LEU A C 1
ATOM 1281 O O . LEU A 1 176 ? 12.443 -10.111 -15.988 1.00 97.69 176 LEU A O 1
ATOM 1285 N N . THR A 1 177 ? 11.255 -11.656 -14.865 1.00 97.62 177 THR A N 1
ATOM 1286 C CA . THR A 1 177 ? 10.000 -10.896 -14.841 1.00 97.62 177 THR A CA 1
ATOM 1287 C C . THR A 1 177 ? 9.449 -10.858 -13.426 1.00 97.62 177 THR A C 1
ATOM 1289 O O . THR A 1 177 ? 9.290 -11.903 -12.803 1.00 97.62 177 THR A O 1
ATOM 1292 N N . LEU A 1 178 ? 9.122 -9.666 -12.932 1.00 98.31 178 LEU A N 1
ATOM 1293 C CA . LEU A 1 178 ? 8.417 -9.477 -11.669 1.00 98.31 178 LEU A CA 1
ATOM 1294 C C . LEU A 1 178 ? 7.011 -8.965 -11.962 1.00 98.31 178 LEU A C 1
ATOM 1296 O O . LEU A 1 178 ? 6.843 -7.941 -12.625 1.00 98.31 178 LEU A O 1
ATOM 1300 N N . VAL A 1 179 ? 6.008 -9.678 -11.461 1.00 97.38 179 VAL A N 1
ATOM 1301 C CA . VAL A 1 179 ? 4.595 -9.322 -11.589 1.00 97.38 179 VAL A CA 1
ATOM 1302 C C . VAL A 1 179 ? 4.099 -8.780 -10.256 1.00 97.38 179 VAL A C 1
ATOM 1304 O O . VAL A 1 179 ? 4.244 -9.442 -9.231 1.00 97.38 179 VAL A O 1
ATOM 1307 N N . SER A 1 180 ? 3.501 -7.593 -10.258 1.00 95.62 180 SER A N 1
ATOM 1308 C CA . SER A 1 180 ? 2.933 -6.973 -9.056 1.00 95.62 180 SER A CA 1
ATOM 1309 C C . SER A 1 180 ? 1.687 -6.164 -9.407 1.00 95.62 180 SER A C 1
ATOM 1311 O O . SER A 1 180 ? 1.609 -5.576 -10.482 1.00 95.62 180 SER A O 1
ATOM 1313 N N . ASP A 1 181 ? 0.706 -6.104 -8.514 1.00 92.94 181 ASP A N 1
ATOM 1314 C CA . ASP A 1 181 ? -0.506 -5.289 -8.683 1.00 92.94 181 ASP A CA 1
ATOM 1315 C C . ASP A 1 181 ? -0.206 -3.775 -8.606 1.00 92.94 181 ASP A C 1
ATOM 1317 O O . ASP A 1 181 ? -0.818 -2.948 -9.299 1.00 92.94 181 ASP A O 1
ATOM 1321 N N . THR A 1 182 ? 0.814 -3.415 -7.829 1.00 91.75 182 THR A N 1
ATOM 1322 C CA . THR A 1 182 ? 1.407 -2.078 -7.744 1.00 91.75 182 THR A CA 1
ATOM 1323 C C . THR A 1 182 ? 2.707 -1.973 -8.550 1.00 91.75 182 THR A C 1
ATOM 1325 O O . THR A 1 182 ? 3.363 -2.964 -8.867 1.00 91.75 182 THR A O 1
ATOM 1328 N N . ASN A 1 183 ? 3.113 -0.746 -8.888 1.00 92.56 183 ASN A N 1
ATOM 1329 C CA . ASN A 1 183 ? 4.390 -0.461 -9.555 1.00 92.56 183 ASN A CA 1
ATOM 1330 C C . ASN A 1 183 ? 5.504 -0.038 -8.577 1.00 92.56 183 ASN A C 1
ATOM 1332 O O . ASN A 1 183 ? 6.529 0.485 -9.023 1.00 92.56 183 ASN A O 1
ATOM 1336 N N . ALA A 1 184 ? 5.311 -0.238 -7.271 1.00 95.31 184 ALA A N 1
ATOM 1337 C CA . ALA A 1 184 ? 6.215 0.231 -6.229 1.00 95.31 184 ALA A CA 1
ATOM 1338 C C . ALA A 1 184 ? 6.333 -0.778 -5.078 1.00 95.31 184 ALA A C 1
ATOM 1340 O O . ALA A 1 184 ? 5.342 -1.387 -4.674 1.00 95.31 184 ALA A O 1
ATOM 1341 N N . LEU A 1 185 ? 7.541 -0.901 -4.528 1.00 96.38 185 LEU A N 1
ATOM 1342 C CA . LEU A 1 185 ? 7.780 -1.537 -3.239 1.00 96.38 185 LEU A CA 1
ATOM 1343 C C . LEU A 1 185 ? 7.278 -0.603 -2.138 1.00 96.38 185 LEU A C 1
ATOM 1345 O O . LEU A 1 185 ? 7.707 0.549 -2.051 1.00 96.38 185 LEU A O 1
ATOM 1349 N N . LEU A 1 186 ? 6.390 -1.116 -1.293 1.00 95.44 186 LEU A N 1
ATOM 1350 C CA . LEU A 1 186 ? 5.882 -0.417 -0.120 1.00 95.44 186 LEU A CA 1
ATOM 1351 C C . LEU A 1 186 ? 6.670 -0.844 1.122 1.00 95.44 186 LEU A C 1
ATOM 1353 O O . LEU A 1 186 ? 6.677 -2.026 1.473 1.00 95.44 186 LEU A O 1
ATOM 1357 N N . PHE A 1 187 ? 7.284 0.114 1.815 1.00 96.00 187 PHE A N 1
ATOM 1358 C CA . PHE A 1 187 ? 7.924 -0.118 3.106 1.00 96.00 187 PHE A CA 1
ATOM 1359 C C . PHE A 1 187 ? 6.858 -0.164 4.208 1.00 96.00 187 PHE A C 1
ATOM 1361 O O . PHE A 1 187 ? 6.631 0.798 4.938 1.00 96.00 187 PHE A O 1
ATOM 1368 N N . THR A 1 188 ? 6.171 -1.306 4.301 1.00 93.50 188 THR A N 1
ATOM 1369 C CA . THR A 1 188 ? 5.027 -1.503 5.203 1.00 93.50 188 THR A CA 1
ATOM 1370 C C . THR A 1 188 ? 5.276 -1.203 6.687 1.00 93.50 188 THR A C 1
ATOM 1372 O O . THR A 1 188 ? 4.296 -0.846 7.335 1.00 93.50 188 THR A O 1
ATOM 1375 N N . PRO A 1 189 ? 6.502 -1.316 7.253 1.00 94.06 189 PRO A N 1
ATOM 1376 C CA . PRO A 1 189 ? 6.735 -0.949 8.651 1.00 94.06 189 PRO A CA 1
ATOM 1377 C C . PRO A 1 189 ? 6.441 0.517 8.982 1.00 94.06 189 PRO A C 1
ATOM 1379 O O . PRO A 1 189 ? 6.205 0.807 10.139 1.00 94.06 189 PRO A O 1
ATOM 1382 N N . MET A 1 190 ? 6.438 1.421 7.993 1.00 96.56 190 MET A N 1
ATOM 1383 C CA . MET A 1 190 ? 6.190 2.855 8.210 1.00 96.56 190 MET A CA 1
ATOM 1384 C C . MET A 1 190 ? 4.764 3.293 7.803 1.00 96.56 190 MET A C 1
ATOM 1386 O O . MET A 1 190 ? 4.514 4.452 7.466 1.00 96.56 190 MET A O 1
ATOM 1390 N N . LEU A 1 191 ? 3.816 2.349 7.714 1.00 96.56 191 LEU A N 1
ATOM 1391 C CA . LEU A 1 191 ? 2.434 2.653 7.313 1.00 96.56 191 LEU A CA 1
ATOM 1392 C C . LEU A 1 191 ? 1.665 3.438 8.383 1.00 96.56 191 LEU A C 1
ATOM 1394 O O . LEU A 1 191 ? 0.770 4.211 8.032 1.00 96.56 191 LEU A O 1
ATOM 1398 N N . ALA A 1 192 ? 1.983 3.231 9.664 1.00 97.62 192 ALA A N 1
ATOM 1399 C CA . ALA A 1 192 ? 1.282 3.877 10.774 1.00 97.62 192 ALA A CA 1
ATOM 1400 C C . ALA A 1 192 ? 1.560 5.382 10.787 1.00 97.62 192 ALA A C 1
ATOM 1402 O O . ALA A 1 192 ? 0.653 6.182 10.990 1.00 97.62 192 ALA A O 1
ATOM 1403 N N . GLU A 1 193 ? 2.780 5.766 10.437 1.00 97.38 193 GLU A N 1
ATOM 1404 C CA . GLU A 1 193 ? 3.249 7.136 10.302 1.00 97.38 193 GLU A CA 1
ATOM 1405 C C . GLU A 1 193 ? 2.551 7.866 9.151 1.00 97.38 193 GLU A C 1
ATOM 1407 O O . GLU A 1 193 ? 2.228 9.048 9.268 1.00 97.38 193 GLU A O 1
ATOM 1412 N N . VAL A 1 194 ? 2.243 7.167 8.052 1.00 97.75 194 VAL A N 1
ATOM 1413 C CA . VAL A 1 194 ? 1.441 7.747 6.961 1.00 97.75 194 VAL A CA 1
ATOM 1414 C C . VAL A 1 194 ? -0.014 7.940 7.388 1.00 97.75 194 VAL A C 1
ATOM 1416 O O . VAL A 1 194 ? -0.599 8.989 7.101 1.00 97.75 194 VAL A O 1
ATOM 1419 N N . ALA A 1 195 ? -0.593 6.961 8.093 1.00 97.62 195 ALA A N 1
ATOM 1420 C CA . ALA A 1 195 ? -1.956 7.052 8.620 1.00 97.62 195 ALA A CA 1
ATOM 1421 C C . ALA A 1 195 ? -2.096 8.156 9.686 1.00 97.62 195 ALA A C 1
ATOM 1423 O O . ALA A 1 195 ? -3.089 8.875 9.694 1.00 97.62 195 ALA A O 1
ATOM 1424 N N . GLY A 1 196 ? -1.082 8.329 10.538 1.00 96.56 196 GLY A N 1
ATOM 1425 C CA . GLY A 1 196 ? -0.984 9.393 11.542 1.00 96.56 196 GLY A CA 1
ATOM 1426 C C . GLY A 1 196 ? -0.391 10.708 11.027 1.00 96.56 196 GLY A C 1
ATOM 1427 O O . GLY A 1 196 ? -0.069 11.582 11.824 1.00 96.56 196 GLY A O 1
ATOM 1428 N N . SER A 1 197 ? -0.214 10.860 9.711 1.00 95.06 197 SER A N 1
ATOM 1429 C CA . SER A 1 197 ? 0.277 12.087 9.067 1.00 95.06 197 SER A CA 1
ATOM 1430 C C . SER A 1 197 ? 1.652 12.603 9.535 1.00 95.06 197 SER A C 1
ATOM 1432 O O . SER A 1 197 ? 1.976 13.766 9.294 1.00 95.06 197 SER A O 1
ATOM 1434 N N . SER A 1 198 ? 2.482 11.770 10.168 1.00 94.88 198 SER A N 1
ATOM 1435 C CA . SER A 1 198 ? 3.864 12.119 10.529 1.00 94.88 198 SER A CA 1
ATOM 1436 C C . SER A 1 198 ? 4.854 11.858 9.390 1.00 94.88 198 SER A C 1
ATOM 1438 O O . SER A 1 198 ? 5.975 12.369 9.414 1.00 94.88 198 SER A O 1
ATOM 1440 N N . LEU A 1 199 ? 4.439 11.092 8.375 1.00 95.56 199 LEU A N 1
ATOM 1441 C CA . LEU A 1 199 ? 5.238 10.789 7.196 1.00 95.56 199 LEU A CA 1
ATOM 1442 C C . LEU A 1 199 ? 4.413 10.881 5.908 1.00 95.56 199 LEU A C 1
ATOM 1444 O O . LEU A 1 199 ? 3.261 10.452 5.841 1.00 95.56 199 LEU A O 1
ATOM 1448 N N . GLU A 1 200 ? 5.033 11.404 4.852 1.00 94.06 200 GLU A N 1
ATOM 1449 C CA . GLU A 1 200 ? 4.420 11.444 3.528 1.00 94.06 200 GLU A CA 1
ATOM 1450 C C . GLU A 1 200 ? 4.436 10.080 2.838 1.00 94.06 200 GLU A C 1
ATOM 1452 O O . GLU A 1 200 ? 5.400 9.315 2.911 1.00 94.06 200 GLU A O 1
ATOM 1457 N N . ALA A 1 201 ? 3.372 9.806 2.083 1.00 91.94 201 ALA A N 1
ATOM 1458 C CA . ALA A 1 201 ? 3.168 8.539 1.383 1.00 91.94 201 ALA A CA 1
ATOM 1459 C C . ALA A 1 201 ? 4.318 8.185 0.418 1.00 91.94 201 ALA A C 1
ATOM 1461 O O . ALA A 1 201 ? 4.670 7.017 0.243 1.00 91.94 201 ALA A O 1
ATOM 1462 N N . THR A 1 202 ? 4.921 9.200 -0.201 1.00 92.69 202 THR A N 1
ATOM 1463 C CA . THR A 1 202 ? 6.035 9.050 -1.145 1.00 92.69 202 THR A CA 1
ATOM 1464 C C . THR A 1 202 ? 7.333 8.613 -0.470 1.00 92.69 202 THR A C 1
ATOM 1466 O O . THR A 1 202 ? 8.155 7.978 -1.123 1.00 92.69 202 THR A O 1
ATOM 1469 N N . HIS A 1 203 ? 7.519 8.877 0.828 1.00 94.56 203 HIS A N 1
ATOM 1470 C CA . HIS A 1 203 ? 8.736 8.491 1.551 1.00 94.56 203 HIS A CA 1
ATOM 1471 C C . HIS A 1 203 ? 8.839 6.983 1.802 1.00 94.56 203 HIS A C 1
ATOM 1473 O O . HIS A 1 203 ? 9.932 6.480 2.049 1.00 94.56 203 HIS A O 1
ATOM 1479 N N . ILE A 1 204 ? 7.724 6.250 1.714 1.00 94.88 204 ILE A N 1
ATOM 1480 C CA . ILE A 1 204 ? 7.676 4.802 1.973 1.00 94.88 204 ILE A CA 1
ATOM 1481 C C . ILE A 1 204 ? 7.391 3.980 0.714 1.00 94.88 204 ILE A C 1
ATOM 1483 O O . ILE A 1 204 ? 7.115 2.783 0.803 1.00 94.88 204 ILE A O 1
ATOM 1487 N N . SER A 1 205 ? 7.435 4.608 -0.464 1.00 94.88 205 SER A N 1
ATOM 1488 C CA . SER A 1 205 ? 7.118 3.978 -1.744 1.00 94.88 205 SER A CA 1
ATOM 1489 C C . SER A 1 205 ? 8.281 4.120 -2.722 1.00 94.88 205 SER A C 1
ATOM 1491 O O . SER A 1 205 ? 8.640 5.221 -3.127 1.00 94.88 205 SER A O 1
ATOM 1493 N N . SER A 1 206 ? 8.880 2.994 -3.111 1.00 94.69 206 SER A N 1
ATOM 1494 C CA . SER A 1 206 ? 10.012 2.954 -4.047 1.00 94.69 206 SER A CA 1
ATOM 1495 C C . SER A 1 206 ? 9.585 2.362 -5.393 1.00 94.69 206 SER A C 1
ATOM 1497 O O . SER A 1 206 ? 9.152 1.207 -5.424 1.00 94.69 206 SER A O 1
ATOM 1499 N N . PRO A 1 207 ? 9.694 3.087 -6.523 1.00 95.94 207 PRO A N 1
ATOM 1500 C CA . PRO A 1 207 ? 9.247 2.573 -7.815 1.00 95.94 207 PRO A CA 1
ATOM 1501 C C . PRO A 1 207 ? 10.061 1.351 -8.268 1.00 95.94 207 PRO A C 1
ATOM 1503 O O . PRO A 1 207 ? 11.276 1.418 -8.447 1.00 95.94 207 PRO A O 1
ATOM 1506 N N . LEU A 1 208 ? 9.380 0.237 -8.550 1.00 96.56 208 LEU A N 1
ATOM 1507 C CA . LEU A 1 208 ? 10.028 -1.032 -8.912 1.00 96.56 208 LEU A CA 1
ATOM 1508 C C . LEU A 1 208 ? 10.883 -0.906 -10.179 1.00 96.56 208 LEU A C 1
ATOM 1510 O O . LEU A 1 208 ? 11.961 -1.483 -10.263 1.00 96.56 208 LEU A O 1
ATOM 1514 N N . ARG A 1 209 ? 10.416 -0.120 -11.157 1.00 94.62 209 ARG A N 1
ATOM 1515 C CA . ARG A 1 209 ? 11.095 0.079 -12.451 1.00 94.62 209 ARG A CA 1
ATOM 1516 C C . ARG A 1 209 ? 12.409 0.849 -12.347 1.00 94.62 209 ARG A C 1
ATOM 1518 O O . ARG A 1 209 ? 13.228 0.742 -13.248 1.00 94.62 209 ARG A O 1
ATOM 1525 N N . THR A 1 210 ? 12.583 1.660 -11.305 1.00 91.81 210 THR A N 1
ATOM 1526 C CA . THR A 1 210 ? 13.839 2.386 -11.068 1.00 91.81 210 THR A CA 1
ATOM 1527 C C . THR A 1 210 ? 14.758 1.620 -10.126 1.00 91.81 210 THR A C 1
ATOM 1529 O O . THR A 1 210 ? 15.974 1.757 -10.227 1.00 91.81 210 THR A O 1
ATOM 1532 N N . SER A 1 211 ? 14.189 0.811 -9.226 1.00 91.81 211 SER A N 1
ATOM 1533 C CA . SER A 1 211 ? 14.947 -0.042 -8.306 1.00 91.81 211 SER A CA 1
ATOM 1534 C C . SER A 1 211 ? 15.563 -1.259 -9.001 1.00 91.81 211 SER A C 1
ATOM 1536 O O . SER A 1 211 ? 16.684 -1.638 -8.678 1.00 91.81 211 SER A O 1
ATOM 1538 N N . LEU A 1 212 ? 14.861 -1.851 -9.970 1.00 94.38 212 LEU A N 1
ATOM 1539 C CA . LEU A 1 212 ? 15.310 -3.027 -10.716 1.00 94.38 212 LEU A CA 1
ATOM 1540 C C . LEU A 1 212 ? 15.798 -2.611 -12.104 1.00 94.38 212 LEU A C 1
ATOM 1542 O O . LEU A 1 212 ? 15.074 -1.948 -12.846 1.00 94.38 212 LEU A O 1
ATOM 1546 N N . ARG A 1 213 ? 17.030 -2.984 -12.464 1.00 90.38 213 ARG A N 1
ATOM 1547 C CA . ARG A 1 213 ? 17.675 -2.486 -13.693 1.00 90.38 213 ARG A CA 1
ATOM 1548 C C . ARG A 1 213 ? 17.488 -3.412 -14.886 1.00 90.38 213 ARG A C 1
ATOM 1550 O O . ARG A 1 213 ? 17.508 -2.949 -16.024 1.00 90.38 213 ARG A O 1
ATOM 1557 N N . ARG A 1 214 ? 17.346 -4.714 -14.641 1.00 92.00 214 ARG A N 1
ATOM 1558 C CA . ARG A 1 214 ? 17.258 -5.750 -15.682 1.00 92.00 214 ARG A CA 1
ATOM 1559 C C . ARG A 1 214 ? 15.908 -6.455 -15.687 1.00 92.00 214 ARG A C 1
ATOM 1561 O O . ARG A 1 214 ? 15.462 -6.910 -16.739 1.00 92.00 214 ARG A O 1
ATOM 1568 N N . THR A 1 215 ? 15.276 -6.571 -14.530 1.00 95.81 215 THR A N 1
ATOM 1569 C CA . THR A 1 215 ? 14.016 -7.282 -14.357 1.00 95.81 215 THR A CA 1
ATOM 1570 C C . THR A 1 215 ? 12.892 -6.541 -15.064 1.00 95.81 215 THR A C 1
ATOM 1572 O O . THR A 1 215 ? 12.642 -5.361 -14.818 1.00 95.81 215 THR A O 1
ATOM 1575 N N . ASN A 1 216 ? 12.173 -7.247 -15.935 1.00 95.31 216 ASN A N 1
ATOM 1576 C CA . ASN A 1 216 ? 10.972 -6.709 -16.545 1.00 95.31 216 ASN A CA 1
ATOM 1577 C C . ASN A 1 216 ? 9.855 -6.643 -15.499 1.00 95.31 216 ASN A C 1
ATOM 1579 O O . ASN A 1 216 ? 9.367 -7.672 -15.033 1.00 95.31 216 ASN A O 1
ATOM 1583 N N . VAL A 1 217 ? 9.438 -5.435 -15.133 1.00 96.56 217 VAL A N 1
ATOM 1584 C CA . VAL A 1 217 ? 8.322 -5.233 -14.206 1.00 96.56 217 VAL A CA 1
ATOM 1585 C C . VAL A 1 217 ? 7.013 -5.193 -14.987 1.00 96.56 217 VAL A C 1
ATOM 1587 O O . VAL A 1 217 ? 6.797 -4.312 -15.828 1.00 96.56 217 VAL A O 1
ATOM 1590 N N . VAL A 1 218 ? 6.113 -6.115 -14.666 1.00 95.19 218 VAL A N 1
ATOM 1591 C CA . VAL A 1 218 ? 4.756 -6.191 -15.209 1.00 95.19 218 VAL A CA 1
ATOM 1592 C C . VAL A 1 218 ? 3.782 -5.799 -14.109 1.00 95.19 218 VAL A C 1
ATOM 1594 O O . VAL A 1 218 ? 3.707 -6.448 -13.067 1.00 95.19 218 VAL A O 1
ATOM 1597 N N . ARG A 1 219 ? 3.027 -4.721 -14.339 1.00 94.50 219 ARG A N 1
ATOM 1598 C CA . ARG A 1 219 ? 1.939 -4.352 -13.437 1.00 94.50 219 ARG A CA 1
ATOM 1599 C C . ARG A 1 219 ? 0.711 -5.182 -13.799 1.00 94.50 219 ARG A C 1
ATOM 1601 O O . ARG A 1 219 ? 0.166 -4.995 -14.881 1.00 94.50 219 ARG A O 1
ATOM 1608 N N . GLY A 1 220 ? 0.277 -6.059 -12.907 1.00 93.12 220 GLY A N 1
ATOM 1609 C CA . GLY A 1 220 ? -0.894 -6.899 -13.108 1.00 93.12 220 GLY A CA 1
ATOM 1610 C C . GLY A 1 220 ? -1.232 -7.711 -11.867 1.00 93.12 220 GLY A C 1
ATOM 1611 O O . GLY A 1 220 ? -0.356 -8.092 -11.094 1.00 93.12 220 GLY A O 1
ATOM 1612 N N . GLN A 1 221 ? -2.521 -7.978 -11.685 1.00 93.81 221 GLN A N 1
ATOM 1613 C CA . GLN A 1 221 ? -3.003 -8.865 -10.636 1.00 93.81 221 GLN A CA 1
ATOM 1614 C C . GLN A 1 221 ? -3.050 -10.291 -11.181 1.00 93.81 221 GLN A C 1
ATOM 1616 O O . GLN A 1 221 ? -3.650 -10.532 -12.226 1.00 93.81 221 GLN A O 1
ATOM 1621 N N . VAL A 1 222 ? -2.418 -11.233 -10.486 1.00 95.00 222 VAL A N 1
ATOM 1622 C CA . VAL A 1 222 ? -2.451 -12.651 -10.859 1.00 95.00 222 VAL A CA 1
ATOM 1623 C C . VAL A 1 222 ? -3.828 -13.229 -10.537 1.00 95.00 222 VAL A C 1
ATOM 1625 O O . VAL A 1 222 ? -4.359 -12.983 -9.455 1.00 95.00 222 VAL A O 1
ATOM 1628 N N . THR A 1 223 ? -4.402 -13.999 -11.457 1.00 93.50 223 THR A N 1
ATOM 1629 C CA . THR A 1 223 ? -5.695 -14.681 -11.265 1.00 93.50 223 THR A CA 1
ATOM 1630 C C . THR A 1 223 ? -5.558 -16.192 -11.200 1.00 93.50 223 THR A C 1
ATOM 1632 O O . THR A 1 223 ? -6.313 -16.843 -10.487 1.00 93.50 223 THR A O 1
ATOM 1635 N N . GLU A 1 224 ? -4.591 -16.746 -11.924 1.00 94.25 224 GLU A N 1
ATOM 1636 C CA . GLU A 1 224 ? -4.388 -18.183 -12.041 1.00 94.25 224 GLU A CA 1
ATOM 1637 C C . GLU A 1 224 ? -2.895 -18.490 -12.160 1.00 94.25 224 GLU A C 1
ATOM 1639 O O . GLU A 1 224 ? -2.144 -17.773 -12.832 1.00 94.25 224 GLU A O 1
ATOM 1644 N N . ILE A 1 225 ? -2.480 -19.572 -11.505 1.00 96.12 225 ILE A N 1
ATOM 1645 C CA . ILE A 1 225 ? -1.143 -20.149 -11.607 1.00 96.12 225 ILE A CA 1
ATOM 1646 C C . ILE A 1 225 ? -1.335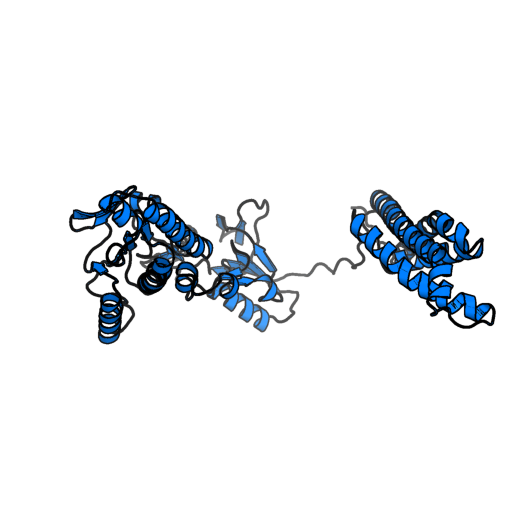 -21.612 -12.005 1.00 96.12 225 ILE A C 1
ATOM 1648 O O . ILE A 1 225 ? -1.812 -22.419 -11.208 1.00 96.12 225 ILE A O 1
ATOM 1652 N N . ASP A 1 226 ? -0.962 -21.937 -13.236 1.00 94.38 226 ASP A N 1
ATOM 1653 C CA . ASP A 1 226 ? -1.017 -23.284 -13.787 1.00 94.38 226 ASP A CA 1
ATOM 1654 C C . ASP A 1 226 ? 0.386 -23.903 -13.736 1.00 94.38 226 ASP A C 1
ATOM 1656 O O . ASP A 1 226 ? 1.283 -23.541 -14.507 1.00 94.38 226 ASP A O 1
ATOM 1660 N N . LEU A 1 227 ? 0.573 -24.832 -12.795 1.00 94.94 227 LEU A N 1
ATOM 1661 C CA . LEU A 1 227 ? 1.846 -25.520 -12.586 1.00 94.94 227 LEU A CA 1
ATOM 1662 C C . LEU A 1 227 ? 2.136 -26.582 -13.656 1.00 94.94 227 LEU A C 1
ATOM 1664 O O . LEU A 1 227 ? 3.307 -26.883 -13.894 1.00 94.94 227 LEU A O 1
ATOM 1668 N N . GLU A 1 228 ? 1.106 -27.132 -14.304 1.00 93.75 228 GLU A N 1
ATOM 1669 C CA . GLU A 1 228 ? 1.241 -28.181 -15.318 1.00 93.75 228 GLU A CA 1
ATOM 1670 C C . GLU A 1 228 ? 1.689 -27.573 -16.649 1.00 93.75 228 GLU A C 1
ATOM 1672 O O . GLU A 1 228 ? 2.716 -27.965 -17.208 1.00 93.75 228 GLU A O 1
ATOM 1677 N N . SER A 1 229 ? 0.980 -26.543 -17.119 1.00 94.44 229 SER A N 1
ATOM 1678 C CA . SER A 1 229 ? 1.329 -25.835 -18.357 1.00 94.44 229 SER A CA 1
ATOM 1679 C C . SER A 1 229 ? 2.393 -24.743 -18.171 1.00 94.44 229 SER A C 1
ATOM 1681 O O . SER A 1 229 ? 2.786 -24.091 -19.149 1.00 94.44 229 SER A O 1
ATOM 1683 N N . ARG A 1 230 ? 2.872 -24.570 -16.928 1.00 96.75 230 ARG A N 1
ATOM 1684 C CA . ARG A 1 230 ? 3.880 -23.597 -16.474 1.00 96.75 230 ARG A CA 1
ATOM 1685 C C . ARG A 1 230 ? 3.568 -22.170 -16.912 1.00 96.75 230 ARG A C 1
ATOM 1687 O O . ARG A 1 230 ? 4.367 -21.507 -17.585 1.00 96.75 230 ARG A O 1
ATOM 1694 N N . GLN A 1 231 ? 2.371 -21.716 -16.561 1.00 96.31 231 GLN A N 1
ATOM 1695 C CA . GLN A 1 231 ? 1.824 -20.434 -16.989 1.00 96.31 231 GLN A CA 1
ATOM 1696 C C . GLN A 1 231 ? 1.165 -19.668 -15.845 1.00 96.31 231 GLN A C 1
ATOM 1698 O O . GLN A 1 231 ? 0.567 -20.241 -14.941 1.00 96.31 231 GLN A O 1
ATOM 1703 N N . VAL A 1 232 ? 1.253 -18.342 -15.911 1.00 96.38 232 VAL A N 1
ATOM 1704 C CA . VAL A 1 232 ? 0.568 -17.418 -15.003 1.00 96.38 232 VAL A CA 1
ATOM 1705 C C . VAL A 1 232 ? -0.371 -16.539 -15.818 1.00 96.38 232 VAL A C 1
ATOM 1707 O O . VAL A 1 232 ? 0.039 -15.984 -16.840 1.00 96.38 232 VAL A O 1
ATOM 1710 N N . ARG A 1 233 ? -1.621 -16.384 -15.374 1.00 95.19 233 ARG A N 1
ATOM 1711 C CA . ARG A 1 233 ? -2.585 -15.458 -15.988 1.00 95.19 233 ARG A CA 1
ATOM 1712 C C . ARG A 1 233 ? -2.775 -14.219 -15.132 1.00 95.19 233 ARG A C 1
ATOM 1714 O O . ARG A 1 233 ? -2.797 -14.297 -13.902 1.00 95.19 233 ARG A O 1
ATOM 1721 N N . LEU A 1 234 ? -2.922 -13.084 -15.807 1.00 94.12 234 LEU A N 1
ATOM 1722 C CA . LEU A 1 234 ? -3.158 -11.785 -15.190 1.00 94.12 234 LEU A CA 1
ATOM 1723 C C . LEU A 1 234 ? -4.577 -11.301 -15.497 1.00 94.12 234 LEU A C 1
ATOM 1725 O O . LEU A 1 234 ? -5.167 -11.670 -16.512 1.00 94.12 234 LEU A O 1
ATOM 1729 N N . VAL A 1 235 ? -5.118 -10.439 -14.636 1.00 88.81 235 VAL A N 1
ATOM 1730 C CA . VAL A 1 235 ? -6.372 -9.725 -14.904 1.00 88.81 235 VAL A CA 1
ATOM 1731 C C . VAL A 1 235 ? -6.233 -8.911 -16.193 1.00 88.81 235 VAL A C 1
ATOM 1733 O O . VAL A 1 235 ? -5.274 -8.159 -16.349 1.00 88.81 235 VAL A O 1
ATOM 1736 N N . ALA A 1 236 ? -7.232 -9.025 -17.073 1.00 75.12 236 ALA A N 1
ATOM 1737 C CA . ALA A 1 236 ? -7.375 -8.251 -18.310 1.00 75.12 236 ALA A CA 1
ATOM 1738 C C . ALA A 1 236 ? -6.252 -8.419 -19.357 1.00 75.12 236 ALA A C 1
ATOM 1740 O O . ALA A 1 236 ? -6.252 -7.692 -20.349 1.00 75.12 236 ALA A O 1
ATOM 1741 N N . ASP A 1 237 ? -5.349 -9.390 -19.190 1.00 74.12 237 ASP A N 1
ATOM 1742 C CA . ASP A 1 237 ? -4.381 -9.761 -20.224 1.00 74.12 237 ASP A CA 1
ATOM 1743 C C . ASP A 1 237 ? -4.855 -11.014 -20.971 1.00 74.12 237 ASP A C 1
ATOM 1745 O O . ASP A 1 237 ? -5.217 -12.027 -20.369 1.00 74.12 237 ASP A O 1
ATOM 1749 N N . ALA A 1 238 ? -4.864 -10.942 -22.303 1.00 65.88 238 ALA A N 1
ATOM 1750 C CA . ALA A 1 238 ? -5.245 -12.069 -23.148 1.00 65.88 238 ALA A CA 1
ATOM 1751 C C . ALA A 1 238 ? -4.166 -13.167 -23.162 1.00 65.88 238 ALA A C 1
ATOM 1753 O O . ALA A 1 238 ? -4.465 -14.315 -23.494 1.00 65.88 238 ALA A O 1
ATOM 1754 N N . HIS A 1 239 ? -2.919 -12.833 -22.811 1.00 79.00 239 HIS A N 1
ATOM 1755 C CA . HIS A 1 239 ? -1.791 -13.753 -22.912 1.00 79.00 239 HIS A CA 1
ATOM 1756 C C . HIS A 1 239 ? -1.305 -14.210 -21.537 1.00 79.00 239 HIS A C 1
ATOM 1758 O O . HIS A 1 239 ? -1.031 -13.412 -20.644 1.00 79.00 239 HIS A O 1
ATOM 1764 N N . ALA A 1 240 ? -1.146 -15.524 -21.383 1.00 89.44 240 ALA A N 1
ATOM 1765 C CA . ALA A 1 240 ? -0.520 -16.103 -20.205 1.00 89.44 240 ALA A CA 1
ATOM 1766 C C . ALA A 1 240 ? 1.010 -15.966 -20.275 1.00 89.44 240 ALA A C 1
ATOM 1768 O O . ALA A 1 240 ? 1.626 -16.168 -21.328 1.00 89.44 240 ALA A O 1
ATOM 1769 N N . LEU A 1 241 ? 1.633 -15.670 -19.137 1.00 94.19 241 LEU A N 1
ATOM 1770 C CA . LEU A 1 241 ? 3.081 -15.595 -19.003 1.00 94.19 241 LEU A CA 1
ATOM 1771 C C . LEU A 1 241 ? 3.645 -16.991 -18.732 1.00 94.19 241 LEU A C 1
ATOM 1773 O O . LEU A 1 241 ? 3.369 -17.586 -17.693 1.00 94.19 241 LEU A O 1
ATOM 1777 N N . LYS A 1 242 ? 4.443 -17.512 -19.666 1.00 95.50 242 LYS A N 1
ATOM 1778 C CA . LYS A 1 242 ? 5.140 -18.799 -19.515 1.00 95.50 242 LYS A CA 1
ATOM 1779 C C . LYS A 1 242 ? 6.389 -18.651 -18.653 1.00 95.50 242 LYS A C 1
ATOM 1781 O O . LYS A 1 242 ? 7.129 -17.681 -18.820 1.00 95.50 242 LYS A O 1
ATOM 1786 N N . TYR A 1 243 ? 6.663 -19.644 -17.816 1.00 97.12 243 TYR A N 1
ATOM 1787 C CA . TYR A 1 243 ? 7.868 -19.691 -16.992 1.00 97.12 243 TYR A CA 1
ATOM 1788 C C . TYR A 1 243 ? 8.563 -21.051 -17.049 1.00 97.12 243 TYR A C 1
ATOM 1790 O O . TYR A 1 243 ? 7.952 -22.082 -17.315 1.00 97.12 243 TYR A O 1
ATOM 1798 N N . ASP A 1 244 ? 9.855 -21.038 -16.740 1.00 97.31 244 ASP A N 1
ATOM 1799 C CA . ASP A 1 244 ? 10.651 -22.233 -16.465 1.00 97.31 244 ASP A CA 1
ATOM 1800 C C . ASP A 1 244 ? 10.873 -22.377 -14.949 1.00 97.31 244 ASP A C 1
ATOM 1802 O O . ASP A 1 244 ? 10.798 -23.484 -14.417 1.00 97.31 244 ASP A O 1
ATOM 1806 N N . HIS A 1 245 ? 11.008 -21.247 -14.240 1.00 97.81 245 HIS A N 1
ATOM 1807 C CA . HIS A 1 245 ? 10.989 -21.163 -12.779 1.00 97.81 245 HIS A CA 1
ATOM 1808 C C . HIS A 1 245 ? 9.983 -20.113 -12.294 1.00 97.81 245 HIS A C 1
ATOM 1810 O O . HIS A 1 245 ? 9.890 -19.020 -12.856 1.00 97.81 245 HIS A O 1
ATOM 1816 N N . LEU A 1 246 ? 9.268 -20.438 -11.218 1.00 97.50 246 LEU A N 1
ATOM 1817 C CA . LEU A 1 246 ? 8.295 -19.562 -10.575 1.00 97.50 246 LEU A CA 1
ATOM 1818 C C . LEU A 1 246 ? 8.695 -19.320 -9.120 1.00 97.50 246 LEU A C 1
ATOM 1820 O O . LEU A 1 246 ? 8.945 -20.270 -8.382 1.00 97.50 246 LEU A O 1
ATOM 1824 N N . VAL A 1 247 ? 8.719 -18.056 -8.706 1.00 97.75 247 VAL A N 1
ATOM 1825 C CA . VAL A 1 247 ? 8.989 -17.641 -7.327 1.00 97.75 247 VAL A CA 1
ATOM 1826 C C . VAL A 1 247 ? 7.717 -17.029 -6.743 1.00 97.75 247 VAL A C 1
ATOM 1828 O O . VAL A 1 247 ? 7.212 -16.021 -7.239 1.00 97.75 247 VAL A O 1
ATOM 1831 N N . LEU A 1 248 ? 7.183 -17.647 -5.688 1.00 96.38 248 LEU A N 1
ATOM 1832 C CA . LEU A 1 248 ? 5.942 -17.226 -5.038 1.00 96.38 248 LEU A CA 1
ATOM 1833 C C . LEU A 1 248 ? 6.242 -16.276 -3.871 1.00 96.38 248 LEU A C 1
ATOM 1835 O O . LEU A 1 248 ? 6.661 -16.706 -2.801 1.00 96.38 248 LEU A O 1
ATOM 1839 N N . THR A 1 249 ? 5.988 -14.981 -4.060 1.00 96.69 249 THR A N 1
ATOM 1840 C CA . THR A 1 249 ? 6.194 -13.928 -3.044 1.00 96.69 249 THR A CA 1
ATOM 1841 C C . THR A 1 249 ? 4.950 -13.054 -2.850 1.00 96.69 249 THR A C 1
ATOM 1843 O O . THR A 1 249 ? 5.042 -11.862 -2.570 1.00 96.69 249 THR A O 1
ATOM 1846 N N . LEU A 1 250 ? 3.764 -13.657 -2.989 1.00 94.62 250 LEU A N 1
ATOM 1847 C CA . LEU A 1 250 ? 2.456 -12.980 -2.965 1.00 94.62 250 LEU A CA 1
ATOM 1848 C C . LEU A 1 250 ? 2.073 -12.383 -1.597 1.00 94.62 250 LEU A C 1
ATOM 1850 O O . LEU A 1 250 ? 1.100 -11.640 -1.495 1.00 94.62 250 LEU A O 1
ATOM 1854 N N . GLY A 1 251 ? 2.819 -12.711 -0.540 1.00 93.25 251 GLY A N 1
ATOM 1855 C CA . GLY A 1 251 ? 2.593 -12.186 0.802 1.00 93.25 251 GLY A CA 1
ATOM 1856 C C . GLY A 1 251 ? 1.302 -12.691 1.453 1.00 93.25 251 GLY A C 1
ATOM 1857 O O . GLY A 1 251 ? 0.833 -13.806 1.204 1.00 93.25 251 GLY A O 1
ATOM 1858 N N . ALA A 1 252 ? 0.755 -11.864 2.340 1.00 92.56 252 ALA A N 1
ATOM 1859 C CA . ALA A 1 252 ? -0.411 -12.175 3.156 1.00 92.56 252 ALA A CA 1
ATOM 1860 C C . ALA A 1 252 ? -1.449 -11.051 3.082 1.00 92.56 252 ALA A C 1
ATOM 1862 O O . ALA A 1 252 ? -1.105 -9.874 2.986 1.00 92.56 252 ALA A O 1
ATOM 1863 N N . VAL A 1 253 ? -2.718 -11.429 3.195 1.00 93.94 253 VAL A N 1
ATOM 1864 C CA . VAL A 1 253 ? -3.874 -10.528 3.230 1.00 93.94 253 VAL A CA 1
ATOM 1865 C C . VAL A 1 253 ? -4.481 -10.499 4.632 1.00 93.94 253 VAL A C 1
ATOM 1867 O O . VAL A 1 253 ? -4.187 -11.360 5.468 1.00 93.94 253 VAL A O 1
ATOM 1870 N N . SER A 1 254 ? -5.334 -9.515 4.904 1.00 95.31 254 SER A N 1
ATOM 1871 C CA . SER A 1 254 ? -6.083 -9.445 6.161 1.00 95.31 254 SER A CA 1
ATOM 1872 C C . SER A 1 254 ? -7.010 -10.648 6.315 1.00 95.31 254 SER A C 1
ATOM 1874 O O . SER A 1 254 ? -7.578 -11.161 5.347 1.00 95.31 254 SER A O 1
ATOM 1876 N N . ASN A 1 255 ? -7.132 -11.135 7.547 1.00 94.94 255 ASN A N 1
ATOM 1877 C CA . ASN A 1 255 ? -8.005 -12.251 7.872 1.00 94.94 255 ASN A CA 1
ATOM 1878 C C . ASN A 1 255 ? -9.110 -11.789 8.821 1.00 94.94 255 ASN A C 1
ATOM 1880 O O . ASN A 1 255 ? -8.850 -11.569 9.997 1.00 94.94 255 ASN A O 1
ATOM 1884 N N . TYR A 1 256 ? -10.334 -11.687 8.309 1.00 95.44 256 TYR A N 1
ATOM 1885 C CA . TYR A 1 256 ? -11.517 -11.304 9.084 1.00 95.44 256 TYR A CA 1
ATOM 1886 C C . TYR A 1 256 ? -12.150 -12.467 9.858 1.00 95.44 256 TYR A C 1
ATOM 1888 O O . TYR A 1 256 ? -13.182 -12.293 10.491 1.00 95.44 256 TYR A O 1
ATOM 1896 N N . LEU A 1 257 ? -1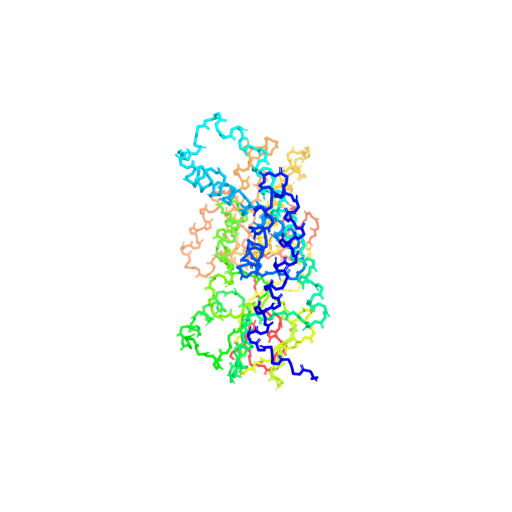1.561 -13.671 9.814 1.00 92.44 257 LEU A N 1
ATOM 1897 C CA . LEU A 1 257 ? -11.999 -14.829 10.611 1.00 92.44 257 LEU A CA 1
ATOM 1898 C C . LEU A 1 257 ? -13.475 -15.223 10.387 1.00 92.44 257 LEU A C 1
ATOM 1900 O O . LEU A 1 257 ? -14.111 -15.794 11.266 1.00 92.44 257 LEU A O 1
ATOM 1904 N N . GLY A 1 258 ? -14.018 -14.924 9.203 1.00 93.62 258 GLY A N 1
ATOM 1905 C CA . GLY A 1 258 ? -15.420 -15.181 8.856 1.00 93.62 258 GLY A CA 1
ATOM 1906 C C . GLY A 1 258 ? -16.410 -14.107 9.327 1.00 93.62 258 GLY A C 1
ATOM 1907 O O . GLY A 1 258 ? -17.598 -14.226 9.032 1.00 93.62 258 GLY A O 1
ATOM 1908 N N . LEU A 1 259 ? -15.943 -13.049 9.999 1.00 96.56 259 LEU A N 1
ATOM 1909 C CA . LEU A 1 259 ? -16.758 -11.935 10.490 1.00 96.56 259 LEU A CA 1
ATOM 1910 C C . LEU A 1 259 ? -17.111 -10.974 9.343 1.00 96.56 259 LEU A C 1
ATOM 1912 O O . LEU A 1 259 ? -16.473 -9.941 9.149 1.00 96.56 259 LEU A O 1
ATOM 1916 N N . ARG A 1 260 ? -18.136 -11.326 8.561 1.00 97.38 260 ARG A N 1
ATOM 1917 C CA . ARG A 1 260 ? -18.541 -10.578 7.352 1.00 97.38 260 ARG A CA 1
ATOM 1918 C C . ARG A 1 260 ? -18.961 -9.138 7.637 1.00 97.38 260 ARG A C 1
ATOM 1920 O O . ARG A 1 260 ? -18.633 -8.238 6.875 1.00 97.38 260 ARG A O 1
ATOM 1927 N N . ASN A 1 261 ? -19.672 -8.925 8.736 1.00 97.94 261 ASN A N 1
ATOM 1928 C CA . ASN A 1 261 ? -20.107 -7.598 9.158 1.00 97.94 261 ASN A CA 1
ATOM 1929 C C . ASN A 1 261 ? -18.917 -6.714 9.557 1.00 97.94 261 ASN A C 1
ATOM 1931 O O . ASN A 1 261 ? -18.879 -5.540 9.206 1.00 97.94 261 ASN A O 1
ATOM 1935 N N . VAL A 1 262 ? -17.907 -7.290 10.215 1.00 98.06 262 VAL A N 1
ATOM 1936 C CA . VAL A 1 262 ? -16.652 -6.593 10.525 1.00 98.06 262 VAL A CA 1
ATOM 1937 C C . VAL A 1 262 ? -15.906 -6.241 9.242 1.00 98.06 262 VAL A C 1
ATOM 1939 O O . VAL A 1 262 ? -15.461 -5.109 9.090 1.00 98.06 262 VAL A O 1
ATOM 1942 N N . GLU A 1 263 ? -15.804 -7.169 8.291 1.00 97.50 263 GLU A N 1
ATOM 1943 C CA . GLU A 1 263 ? -15.183 -6.911 6.985 1.00 97.50 263 GLU A CA 1
ATOM 1944 C C . GLU A 1 263 ? -15.883 -5.778 6.218 1.00 97.50 263 GLU A C 1
ATOM 1946 O O . GLU A 1 263 ? -15.214 -4.928 5.637 1.00 97.50 263 GLU A O 1
ATOM 1951 N N . ALA A 1 264 ? -17.217 -5.715 6.265 1.00 97.81 264 ALA A N 1
ATOM 1952 C CA . ALA A 1 264 ? -17.997 -4.676 5.595 1.00 97.81 264 ALA A CA 1
ATOM 1953 C C . ALA A 1 264 ? -17.927 -3.296 6.279 1.00 97.81 264 ALA A C 1
ATOM 1955 O O . ALA A 1 264 ? -18.029 -2.279 5.596 1.00 97.81 264 ALA A O 1
ATOM 1956 N N . ASN A 1 265 ? -17.762 -3.256 7.606 1.00 98.19 265 ASN A N 1
ATOM 1957 C CA . ASN A 1 265 ? -17.855 -2.035 8.418 1.00 98.19 265 ASN A CA 1
ATOM 1958 C C . ASN A 1 265 ? -16.521 -1.627 9.070 1.00 98.19 265 ASN A C 1
ATOM 1960 O O . ASN A 1 265 ? -16.514 -0.887 10.050 1.00 98.19 265 ASN A O 1
ATOM 1964 N N . SER A 1 266 ? -15.385 -2.104 8.557 1.00 98.25 266 SER A N 1
ATOM 1965 C CA . SER A 1 266 ? -14.062 -1.698 9.039 1.00 98.25 266 SER A CA 1
ATOM 1966 C C . SER A 1 266 ? -13.164 -1.191 7.919 1.00 98.25 266 SER A C 1
ATOM 1968 O O . SER A 1 266 ? -13.296 -1.546 6.747 1.00 98.25 266 SER A O 1
ATOM 1970 N N . LEU A 1 267 ? -12.208 -0.353 8.300 1.00 98.38 267 LEU A N 1
ATOM 1971 C CA . LEU A 1 267 ? -11.083 0.027 7.467 1.00 98.38 267 LEU A CA 1
ATOM 1972 C C . LEU A 1 267 ? -10.004 -1.050 7.582 1.00 98.38 267 LEU A C 1
ATOM 1974 O O . LEU A 1 267 ? -9.641 -1.483 8.677 1.00 98.38 267 LEU A O 1
ATOM 1978 N N . ASN A 1 268 ? -9.485 -1.488 6.441 1.00 97.19 268 ASN A N 1
ATOM 1979 C CA . ASN A 1 268 ? -8.305 -2.340 6.410 1.00 97.19 268 ASN A CA 1
ATOM 1980 C C . ASN A 1 268 ? -7.041 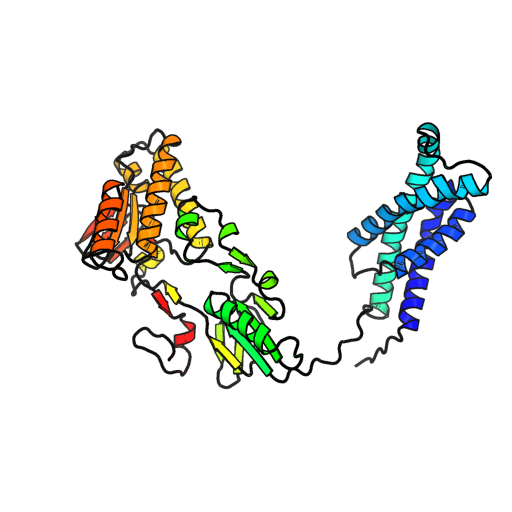-1.502 6.682 1.00 97.19 268 ASN A C 1
ATOM 1982 O O . ASN A 1 268 ? -7.089 -0.277 6.623 1.00 97.19 268 ASN A O 1
ATOM 1986 N N . PHE A 1 269 ? -5.908 -2.149 6.957 1.00 97.25 269 PHE A N 1
ATOM 1987 C CA . PHE A 1 269 ? -4.619 -1.482 7.156 1.00 97.25 269 PHE A CA 1
ATOM 1988 C C . PHE A 1 269 ? -3.465 -2.339 6.618 1.00 97.25 269 PHE A C 1
ATOM 1990 O O . PHE A 1 269 ? -2.691 -2.947 7.363 1.00 97.25 269 PHE A O 1
ATOM 1997 N N . LYS A 1 270 ? -3.391 -2.458 5.286 1.00 94.50 270 LYS A N 1
ATOM 1998 C CA . LYS A 1 270 ? -2.380 -3.283 4.602 1.00 94.50 270 LYS A CA 1
ATOM 1999 C C . LYS A 1 270 ? -1.672 -2.607 3.440 1.00 94.50 270 LYS A C 1
ATOM 2001 O O . LYS A 1 270 ? -0.602 -3.066 3.042 1.00 94.50 270 LYS A O 1
ATOM 2006 N N . SER A 1 271 ? -2.249 -1.547 2.901 1.00 95.00 271 SER A N 1
ATOM 2007 C CA . SER A 1 271 ? -1.738 -0.837 1.739 1.00 95.00 271 SER A CA 1
ATOM 2008 C C . SER A 1 271 ? -1.551 0.649 2.024 1.00 95.00 271 SER A C 1
ATOM 2010 O O . SER A 1 271 ? -2.085 1.203 2.983 1.00 95.00 271 SER A O 1
ATOM 2012 N N . LEU A 1 272 ? -0.817 1.320 1.138 1.00 95.06 272 LEU A N 1
ATOM 2013 C CA . LEU A 1 272 ? -0.682 2.773 1.182 1.00 95.06 272 LEU A CA 1
ATOM 2014 C C . LEU A 1 272 ? -2.039 3.479 1.030 1.00 95.06 272 LEU A C 1
ATOM 2016 O O . LEU A 1 272 ? -2.294 4.484 1.688 1.00 95.06 272 LEU A O 1
ATOM 2020 N N . ALA A 1 273 ? -2.920 2.925 0.190 1.00 95.50 273 ALA A N 1
ATOM 2021 C CA . ALA A 1 273 ? -4.275 3.431 0.009 1.00 95.50 273 ALA A CA 1
ATOM 2022 C C . ALA A 1 273 ? -5.098 3.316 1.299 1.00 95.50 273 ALA A C 1
ATOM 2024 O O . ALA A 1 273 ? -5.842 4.238 1.618 1.00 95.50 273 ALA A O 1
ATOM 2025 N N . ASP A 1 274 ? -4.922 2.235 2.065 1.00 97.12 274 ASP A N 1
ATOM 2026 C CA . ASP A 1 274 ? -5.573 2.073 3.366 1.00 97.12 274 ASP A CA 1
ATOM 2027 C C . ASP A 1 274 ? -5.119 3.145 4.364 1.00 97.12 274 ASP A C 1
ATOM 2029 O O . ASP A 1 274 ? -5.957 3.785 4.992 1.00 97.12 274 ASP A O 1
ATOM 2033 N N . ALA A 1 275 ? -3.808 3.388 4.479 1.00 97.75 275 ALA A N 1
ATOM 2034 C CA . ALA A 1 275 ? -3.269 4.402 5.388 1.00 97.75 275 ALA A CA 1
ATOM 2035 C C . ALA A 1 275 ? -3.784 5.813 5.050 1.00 97.75 275 ALA A C 1
ATOM 2037 O O . ALA A 1 275 ? -4.236 6.539 5.934 1.00 97.75 275 ALA A O 1
ATOM 2038 N N . ILE A 1 276 ? -3.790 6.176 3.761 1.00 97.19 276 ILE A N 1
ATOM 2039 C CA . ILE A 1 276 ? -4.353 7.451 3.290 1.00 97.19 276 ILE A CA 1
ATOM 2040 C C . ILE A 1 276 ? -5.857 7.518 3.579 1.00 97.19 276 ILE A C 1
ATOM 2042 O O . ILE A 1 276 ? -6.348 8.548 4.036 1.00 97.19 276 ILE A O 1
ATOM 2046 N N . ARG A 1 277 ? -6.593 6.424 3.341 1.00 98.19 277 ARG A N 1
ATOM 2047 C CA . ARG A 1 277 ? -8.033 6.354 3.609 1.00 98.19 277 ARG A CA 1
ATOM 2048 C C . ARG A 1 277 ? -8.338 6.546 5.091 1.00 98.19 277 ARG A C 1
ATOM 2050 O O . ARG A 1 277 ? -9.254 7.295 5.400 1.00 98.19 277 ARG A O 1
ATOM 2057 N N . ILE A 1 278 ? -7.583 5.908 5.986 1.00 98.56 278 ILE A N 1
ATOM 2058 C CA . ILE A 1 278 ? -7.728 6.084 7.438 1.00 98.56 278 ILE A CA 1
ATOM 2059 C C . ILE A 1 278 ? -7.487 7.544 7.818 1.00 98.56 278 ILE A C 1
ATOM 2061 O O . ILE A 1 278 ? -8.323 8.130 8.496 1.00 98.56 278 ILE A O 1
ATOM 2065 N N . ARG A 1 279 ? -6.393 8.151 7.344 1.00 98.06 279 ARG A N 1
ATOM 2066 C CA . ARG A 1 279 ? -6.081 9.557 7.633 1.00 98.06 279 ARG A CA 1
ATOM 2067 C C . ARG A 1 279 ? -7.203 10.496 7.194 1.00 98.06 279 ARG A C 1
ATOM 2069 O O . ARG A 1 279 ? -7.653 11.318 7.983 1.00 98.06 279 ARG A O 1
ATOM 2076 N N . ASN A 1 280 ? -7.666 10.358 5.952 1.00 98.12 280 ASN A N 1
ATOM 2077 C CA . ASN A 1 280 ? -8.736 11.200 5.418 1.00 98.12 280 ASN A CA 1
ATOM 2078 C C . ASN A 1 280 ? -10.047 10.989 6.185 1.00 98.12 280 ASN A C 1
ATOM 2080 O O . ASN A 1 280 ? -10.706 11.957 6.531 1.00 98.12 280 ASN A O 1
ATOM 2084 N N . HIS A 1 281 ? -10.378 9.739 6.523 1.00 98.25 281 HIS A N 1
ATOM 2085 C CA . HIS A 1 281 ? -11.556 9.404 7.327 1.00 98.25 281 HIS A CA 1
ATOM 2086 C C . HIS A 1 281 ? -11.519 10.055 8.716 1.00 98.25 281 HIS A C 1
ATOM 2088 O O . HIS A 1 281 ? -12.531 10.573 9.173 1.00 98.25 281 HIS A O 1
ATOM 2094 N N . VAL A 1 282 ? -10.356 10.078 9.376 1.00 98.19 282 VAL A N 1
ATOM 2095 C CA . VAL A 1 282 ? -10.181 10.784 10.656 1.00 98.19 282 VAL A CA 1
ATOM 2096 C C . VAL A 1 282 ? -10.414 12.287 10.483 1.00 98.19 282 VAL A C 1
ATOM 2098 O O . VAL A 1 282 ? -11.160 12.865 11.265 1.00 98.19 282 VAL A O 1
ATOM 2101 N N . ILE A 1 283 ? -9.838 12.910 9.451 1.00 98.25 283 ILE A N 1
ATOM 2102 C CA . ILE A 1 283 ? -10.041 14.342 9.166 1.00 98.25 283 ILE A CA 1
ATOM 2103 C C . ILE A 1 283 ? -11.525 14.648 8.928 1.00 98.25 283 ILE A C 1
ATOM 2105 O O . ILE A 1 283 ? -12.074 15.536 9.576 1.00 98.25 283 ILE A O 1
ATOM 2109 N N . ASP A 1 284 ? -12.195 13.862 8.085 1.00 98.50 284 ASP A N 1
ATOM 2110 C CA . ASP A 1 284 ? -13.620 14.029 7.785 1.00 98.50 284 ASP A CA 1
ATOM 2111 C C . ASP A 1 284 ? -14.497 13.899 9.045 1.00 98.50 284 ASP A C 1
ATOM 2113 O O . ASP A 1 284 ? -15.503 14.596 9.192 1.00 98.50 284 ASP A O 1
ATOM 2117 N N . LEU A 1 285 ? -14.130 13.013 9.977 1.00 98.31 285 LEU A N 1
ATOM 2118 C CA . LEU A 1 285 ? -14.835 12.867 11.251 1.00 98.31 285 LEU A CA 1
ATOM 2119 C C . LEU A 1 285 ? -14.613 14.050 12.192 1.00 98.31 285 LEU A C 1
ATOM 2121 O O . LEU A 1 285 ? -15.559 14.438 12.871 1.00 98.31 285 LEU A O 1
ATOM 2125 N N . PHE A 1 286 ? -13.420 14.647 12.210 1.00 98.56 286 PHE A N 1
ATOM 2126 C CA . PHE A 1 286 ? -13.158 15.863 12.983 1.00 98.56 286 PHE A CA 1
ATOM 2127 C C . PHE A 1 286 ? -13.958 17.062 12.451 1.00 98.56 286 PHE A C 1
ATOM 2129 O O . PHE A 1 286 ? -14.573 17.764 13.248 1.00 98.56 286 PHE A O 1
ATOM 2136 N N . GLU A 1 287 ? -14.053 17.244 11.129 1.00 98.44 287 GLU A N 1
ATOM 2137 C CA . GLU A 1 287 ? -14.906 18.285 10.519 1.00 98.44 287 GLU A CA 1
ATOM 2138 C C . GLU A 1 287 ? -16.378 18.135 10.932 1.00 98.44 287 GLU A C 1
ATOM 2140 O O . GLU A 1 287 ? -17.054 19.096 11.310 1.00 98.44 287 GLU A O 1
ATOM 2145 N N . ARG A 1 288 ? -16.884 16.896 10.898 1.00 98.25 288 ARG A N 1
ATOM 2146 C CA . ARG A 1 288 ? -18.253 16.584 11.327 1.00 98.25 288 ARG A CA 1
ATOM 2147 C C . ARG A 1 288 ? -18.439 16.814 12.824 1.00 98.25 288 ARG A C 1
ATOM 2149 O O . ARG A 1 288 ? -19.452 17.378 13.219 1.00 98.25 288 ARG A O 1
ATOM 2156 N N . ALA A 1 289 ? -17.480 16.380 13.638 1.00 98.31 289 ALA A N 1
ATOM 2157 C CA . ALA A 1 289 ? -17.535 16.484 15.090 1.00 98.31 289 ALA A CA 1
ATOM 2158 C C . ALA A 1 289 ? -17.513 17.940 15.564 1.00 98.31 289 ALA A C 1
ATOM 2160 O O . ALA A 1 289 ? -18.272 18.292 16.460 1.00 98.31 289 ALA A O 1
ATOM 2161 N N . ASP A 1 290 ? -16.710 18.802 14.941 1.00 98.12 290 ASP A N 1
ATOM 2162 C CA . ASP A 1 290 ? -16.644 20.222 15.299 1.00 98.12 290 ASP A CA 1
ATOM 2163 C C . ASP A 1 290 ? -17.953 20.974 14.995 1.00 98.12 290 ASP A C 1
ATOM 2165 O O . ASP A 1 290 ? -18.269 21.966 15.650 1.00 98.12 290 ASP A O 1
ATOM 2169 N N . SER A 1 291 ? -18.752 20.461 14.053 1.00 97.56 291 SER A N 1
ATOM 2170 C CA . SER A 1 291 ? -20.081 20.983 13.709 1.00 97.56 291 SER A CA 1
ATOM 2171 C C . SER A 1 291 ? -21.242 20.286 14.440 1.00 97.56 291 SER A C 1
ATOM 2173 O O . SER A 1 291 ? -22.396 20.663 14.230 1.00 97.56 291 SER A O 1
ATOM 2175 N N . GLU A 1 292 ? -20.977 19.272 15.271 1.00 98.06 292 GLU A N 1
ATOM 2176 C CA . GLU A 1 292 ? -22.006 18.449 15.921 1.00 98.06 292 GLU A CA 1
ATOM 2177 C C . GLU A 1 292 ? -22.375 18.997 17.317 1.00 98.06 292 GLU A C 1
ATOM 2179 O O . GLU A 1 292 ? -21.553 18.938 18.244 1.00 98.06 292 GLU A O 1
ATOM 2184 N N . PRO A 1 293 ? -23.602 19.525 17.513 1.00 96.44 293 PRO A N 1
ATOM 2185 C CA . PRO A 1 293 ? -24.023 20.077 18.798 1.00 96.44 293 PRO A CA 1
ATOM 2186 C C . PRO A 1 293 ? -24.261 19.015 19.879 1.00 96.44 293 PRO A C 1
ATOM 2188 O O . PRO A 1 293 ? -24.037 19.306 21.058 1.00 96.44 293 PRO A O 1
ATOM 2191 N N . ASP A 1 294 ? -24.709 17.805 19.526 1.00 97.44 294 ASP A N 1
ATOM 2192 C CA . ASP A 1 294 ? -24.939 16.751 20.514 1.00 97.44 294 ASP A CA 1
ATOM 2193 C C . ASP A 1 294 ? -23.614 16.135 20.979 1.00 97.44 294 ASP A C 1
ATOM 2195 O O . ASP A 1 294 ? -22.855 15.558 20.204 1.00 97.44 294 ASP A O 1
ATOM 2199 N N . ALA A 1 295 ? -23.342 16.218 22.281 1.00 95.81 295 ALA A N 1
ATOM 2200 C CA . ALA A 1 295 ? -22.105 15.706 22.861 1.00 95.81 295 ALA A CA 1
ATOM 2201 C C . ALA A 1 295 ? -21.967 14.180 22.731 1.00 95.81 295 ALA A C 1
ATOM 2203 O O . ALA A 1 295 ? -20.851 13.678 22.594 1.00 95.81 295 ALA A O 1
ATOM 2204 N N . ALA A 1 296 ? -23.077 13.433 22.765 1.00 95.25 296 ALA A N 1
ATOM 2205 C CA . ALA A 1 296 ? -23.028 11.981 22.604 1.00 95.25 296 ALA A CA 1
ATOM 2206 C C . ALA A 1 296 ? -22.662 11.605 21.159 1.00 95.25 296 ALA A C 1
ATOM 2208 O O . ALA A 1 296 ? -21.684 10.884 20.943 1.00 95.25 296 ALA A O 1
ATOM 2209 N N . ALA A 1 297 ? -23.368 12.173 20.176 1.00 96.69 297 ALA A N 1
ATOM 2210 C CA . ALA A 1 297 ? -23.048 12.002 18.761 1.00 96.69 297 ALA A CA 1
ATOM 2211 C C . ALA A 1 297 ? -21.619 12.464 18.425 1.00 96.69 297 ALA A C 1
ATOM 2213 O O . ALA A 1 297 ? -20.864 11.722 17.791 1.00 96.69 297 ALA A O 1
ATOM 2214 N N . ARG A 1 298 ? -21.198 13.638 18.918 1.00 97.81 298 ARG A N 1
ATOM 2215 C CA . ARG A 1 298 ? -19.840 14.167 18.720 1.00 97.81 298 ARG A CA 1
ATOM 2216 C C . ARG A 1 298 ? -18.776 13.208 19.244 1.00 97.81 298 ARG A C 1
ATOM 2218 O O . ARG A 1 298 ? -17.813 12.917 18.539 1.00 97.81 298 ARG A O 1
ATOM 2225 N N . ARG A 1 299 ? -18.964 12.653 20.444 1.00 97.31 299 ARG A N 1
ATOM 2226 C CA . ARG A 1 299 ? -18.036 11.674 21.029 1.00 97.31 299 ARG A CA 1
ATOM 2227 C C . ARG A 1 299 ? -17.932 10.389 20.204 1.00 97.31 299 ARG A C 1
ATOM 2229 O O . ARG A 1 299 ? -16.836 9.838 20.101 1.00 97.31 299 ARG A O 1
ATOM 2236 N N . SER A 1 300 ? -19.030 9.911 19.616 1.00 97.81 300 SER A N 1
ATOM 2237 C CA . SER A 1 300 ? -19.008 8.743 18.719 1.00 97.81 300 SER A CA 1
ATOM 2238 C C . SER A 1 300 ? -18.162 9.003 17.462 1.00 97.81 300 SER A C 1
ATOM 2240 O O . SER A 1 300 ? -17.374 8.146 17.052 1.00 97.81 300 SER A O 1
ATOM 2242 N N . LEU A 1 301 ? -18.236 10.221 16.902 1.00 98.56 301 LEU A N 1
ATOM 2243 C CA . LEU A 1 301 ? -17.434 10.632 15.741 1.00 98.56 301 LEU A CA 1
ATOM 2244 C C . LEU A 1 301 ? -15.926 10.609 16.032 1.00 98.56 301 LEU A C 1
ATOM 2246 O O . LEU A 1 301 ? -15.150 10.212 15.168 1.00 98.56 301 LEU A O 1
ATOM 2250 N N . VAL A 1 302 ? -15.502 10.987 17.243 1.00 98.44 302 VAL A N 1
ATOM 2251 C CA . VAL A 1 302 ? -14.079 11.014 17.649 1.00 98.44 302 VAL A CA 1
ATOM 2252 C C . VAL A 1 302 ? -13.658 9.824 18.522 1.00 98.44 302 VAL A C 1
ATOM 2254 O O . VAL A 1 302 ? -12.651 9.880 19.238 1.00 98.44 302 VAL A O 1
ATOM 2257 N N . THR A 1 303 ? -14.408 8.721 18.447 1.00 98.69 303 THR A N 1
ATOM 2258 C CA . THR A 1 303 ? -14.023 7.429 19.023 1.00 98.69 303 THR A CA 1
ATOM 2259 C C . THR A 1 303 ? -13.522 6.497 17.919 1.00 98.69 303 THR A C 1
ATOM 2261 O O . THR A 1 303 ? -14.232 6.179 16.967 1.00 98.69 303 THR A O 1
ATOM 2264 N N . PHE A 1 304 ? -12.285 6.023 18.064 1.00 98.62 304 PHE A N 1
ATOM 2265 C CA . PHE A 1 304 ? -11.595 5.193 17.082 1.00 98.62 304 PHE A CA 1
ATOM 2266 C C . PHE A 1 304 ? -11.236 3.840 17.696 1.00 98.62 304 PHE A C 1
ATOM 2268 O O . PHE A 1 304 ? -10.474 3.769 18.664 1.00 98.62 304 PHE A O 1
ATOM 2275 N N . VAL A 1 305 ? -11.771 2.756 17.130 1.00 98.88 305 VAL A N 1
ATOM 2276 C CA . VAL A 1 305 ? -11.522 1.386 17.592 1.00 98.88 305 VAL A CA 1
ATOM 2277 C C . VAL A 1 305 ? -10.509 0.701 16.678 1.00 98.88 305 VAL A C 1
ATOM 2279 O O . VAL A 1 305 ? -10.711 0.603 15.470 1.00 98.88 305 VAL A O 1
ATOM 2282 N N . ILE A 1 306 ? -9.425 0.182 17.249 1.00 98.81 306 ILE A N 1
ATOM 2283 C CA . ILE A 1 306 ? -8.403 -0.594 16.545 1.00 98.81 306 ILE A CA 1
ATOM 2284 C C . ILE A 1 306 ? -8.477 -2.037 17.042 1.00 98.81 306 ILE A C 1
ATOM 2286 O O . ILE A 1 306 ? -8.236 -2.325 18.215 1.00 98.81 306 ILE A O 1
ATOM 2290 N N . ALA A 1 307 ? -8.807 -2.967 16.149 1.00 98.44 307 ALA A N 1
ATOM 2291 C CA . ALA A 1 307 ? -8.828 -4.390 16.458 1.00 98.44 307 ALA A CA 1
ATOM 2292 C C . ALA A 1 307 ? -7.454 -5.007 16.192 1.00 98.44 307 ALA A C 1
ATOM 2294 O O . ALA A 1 307 ? -6.980 -4.990 15.056 1.00 98.44 307 ALA A O 1
ATOM 2295 N N . GLY A 1 308 ? -6.852 -5.622 17.210 1.00 97.75 308 GLY A N 1
ATOM 2296 C CA . GLY A 1 308 ? -5.542 -6.267 17.133 1.00 97.75 308 GLY A CA 1
ATOM 2297 C C . GLY A 1 308 ? -4.459 -5.457 17.842 1.00 97.75 308 GLY A C 1
ATOM 2298 O O . GLY A 1 308 ? -4.320 -4.263 17.634 1.00 97.75 308 GLY A O 1
ATOM 2299 N N . GLY A 1 309 ? -3.676 -6.134 18.681 1.00 97.19 309 GLY A N 1
ATOM 2300 C CA . GLY A 1 309 ? -2.626 -5.543 19.510 1.00 97.19 309 GLY A CA 1
ATOM 2301 C C . GLY A 1 309 ? -1.236 -6.064 19.183 1.00 97.19 309 GLY A C 1
ATOM 2302 O O . GLY A 1 309 ? -0.381 -6.029 20.051 1.00 97.19 309 GLY A O 1
ATOM 2303 N N . GLY A 1 310 ? -1.015 -6.600 17.978 1.00 96.38 310 GLY A N 1
ATOM 2304 C CA . GLY A 1 310 ? 0.345 -6.830 17.466 1.00 96.38 310 GLY A CA 1
ATOM 2305 C C . GLY A 1 310 ? 0.975 -5.518 16.983 1.00 96.38 310 GLY A C 1
ATOM 2306 O O . GLY A 1 310 ? 0.359 -4.464 17.133 1.00 96.38 310 GLY A O 1
ATOM 2307 N N . TYR A 1 311 ? 2.155 -5.586 16.357 1.00 95.75 311 TYR A N 1
ATOM 2308 C CA . TYR A 1 311 ? 2.899 -4.403 15.881 1.00 95.75 311 TYR A CA 1
ATOM 2309 C C . TYR A 1 311 ? 2.020 -3.377 15.156 1.00 95.75 311 TYR A C 1
ATOM 2311 O O . TYR A 1 311 ? 1.824 -2.279 15.663 1.00 95.75 311 TYR A O 1
ATOM 2319 N N . ALA A 1 312 ? 1.375 -3.784 14.057 1.00 96.31 312 ALA A N 1
ATOM 2320 C CA . ALA A 1 312 ? 0.584 -2.875 13.227 1.00 96.31 312 ALA A CA 1
ATOM 2321 C C . ALA A 1 312 ? -0.551 -2.169 13.990 1.00 96.31 312 ALA A C 1
ATOM 2323 O O . ALA A 1 312 ? -0.824 -1.001 13.740 1.00 96.31 312 ALA A O 1
ATOM 2324 N N . GLY A 1 313 ? -1.220 -2.870 14.910 1.00 97.56 313 GLY A N 1
ATOM 2325 C CA . GLY A 1 313 ? -2.319 -2.296 15.685 1.00 97.56 313 GLY A CA 1
ATOM 2326 C C . GLY A 1 313 ? -1.839 -1.354 16.787 1.00 97.56 313 GLY A C 1
ATOM 2327 O O . GLY A 1 313 ? -2.424 -0.291 16.978 1.00 97.56 313 GLY A O 1
ATOM 2328 N N . ALA A 1 314 ? -0.752 -1.710 17.480 1.00 97.88 314 ALA A N 1
ATOM 2329 C CA . ALA A 1 314 ? -0.157 -0.865 18.511 1.00 97.88 314 ALA A CA 1
ATOM 2330 C C . ALA A 1 314 ? 0.462 0.412 17.917 1.00 97.88 314 ALA A C 1
ATOM 2332 O O . ALA A 1 314 ? 0.208 1.504 18.423 1.00 97.88 314 ALA A O 1
ATOM 2333 N N . GLU A 1 315 ? 1.213 0.288 16.819 1.00 98.00 315 GLU A N 1
ATOM 2334 C CA . GLU A 1 315 ? 1.801 1.423 16.099 1.00 98.00 315 GLU A CA 1
ATOM 2335 C C . GLU A 1 315 ? 0.706 2.348 15.565 1.00 98.00 315 GLU A C 1
ATOM 2337 O O . GLU A 1 315 ? 0.732 3.544 15.843 1.00 98.00 315 GLU A O 1
ATOM 2342 N N . LEU A 1 316 ? -0.319 1.798 14.900 1.00 98.50 316 LEU A N 1
ATOM 2343 C CA . LEU A 1 316 ? -1.438 2.595 14.401 1.00 98.50 316 LEU A CA 1
ATOM 2344 C C . LEU A 1 316 ? -2.184 3.317 15.530 1.00 98.50 316 LEU A C 1
ATOM 2346 O O . LEU A 1 316 ? -2.498 4.494 15.385 1.00 98.50 316 LEU A O 1
ATOM 2350 N N . ALA A 1 317 ? -2.463 2.645 16.652 1.00 98.62 317 ALA A N 1
ATOM 2351 C CA . ALA A 1 317 ? -3.129 3.278 17.789 1.00 98.62 317 ALA A CA 1
ATOM 2352 C C . ALA A 1 317 ? -2.298 4.436 18.365 1.00 98.62 317 ALA A C 1
ATOM 2354 O O . ALA A 1 317 ? -2.853 5.487 18.676 1.00 98.62 317 ALA A O 1
ATOM 2355 N N . GLY A 1 318 ? -0.976 4.273 18.467 1.00 98.25 318 GLY A N 1
ATOM 2356 C CA . GLY A 1 318 ? -0.072 5.345 18.882 1.00 98.25 318 GLY A CA 1
ATOM 2357 C C . GLY A 1 318 ? -0.072 6.519 17.900 1.00 98.25 318 GLY A C 1
ATOM 2358 O O . GLY A 1 318 ? -0.328 7.653 18.299 1.00 98.25 318 GLY A O 1
ATOM 2359 N N . SER A 1 319 ? 0.142 6.245 16.610 1.00 98.19 319 SER A N 1
ATOM 2360 C CA . SER A 1 319 ? 0.185 7.274 15.566 1.00 98.19 319 SER A CA 1
ATOM 2361 C C . SER A 1 319 ? -1.140 8.026 15.424 1.00 98.19 319 SER A C 1
ATOM 2363 O O . SER A 1 319 ? -1.132 9.248 15.302 1.00 98.19 319 SER A O 1
ATOM 2365 N N . LEU A 1 320 ? -2.283 7.333 15.486 1.00 97.94 320 LEU A N 1
ATOM 2366 C CA . LEU A 1 320 ? -3.597 7.980 15.451 1.00 97.94 320 LEU A CA 1
ATOM 2367 C C . LEU A 1 320 ? -3.890 8.777 16.721 1.00 97.94 320 LEU A C 1
ATOM 2369 O O . LEU A 1 320 ? -4.522 9.823 16.625 1.00 97.94 320 LEU A O 1
ATOM 2373 N N . ASN A 1 321 ? -3.430 8.328 17.894 1.00 98.12 321 ASN A N 1
ATOM 2374 C CA . ASN A 1 321 ? -3.571 9.102 19.128 1.00 98.12 321 ASN A CA 1
ATOM 2375 C C . ASN A 1 321 ? -2.832 10.437 19.035 1.00 98.12 321 ASN A C 1
ATOM 2377 O O . ASN A 1 321 ? -3.410 11.475 19.351 1.00 98.12 321 ASN A O 1
ATOM 2381 N N . ASP A 1 322 ? -1.582 10.415 18.572 1.00 97.56 322 ASP A N 1
ATOM 2382 C CA . ASP A 1 322 ? -0.788 11.632 18.408 1.00 97.56 322 ASP A CA 1
ATOM 2383 C C . ASP A 1 322 ? -1.407 12.552 17.338 1.00 97.56 322 ASP A C 1
ATOM 2385 O O . ASP A 1 322 ? -1.543 13.756 17.567 1.00 97.56 322 ASP A O 1
ATOM 2389 N N . PHE A 1 323 ? -1.869 11.989 16.216 1.00 97.75 323 PHE A N 1
ATOM 2390 C CA . PHE A 1 323 ? -2.531 12.739 15.146 1.00 97.75 323 PHE A CA 1
ATOM 2391 C C . PHE A 1 323 ? -3.837 13.401 15.609 1.00 97.75 323 PHE A C 1
ATOM 2393 O O . PHE A 1 323 ? -3.970 14.622 15.539 1.00 97.75 323 PHE A O 1
ATOM 2400 N N . ALA A 1 324 ? -4.772 12.616 16.150 1.00 97.50 324 ALA A N 1
ATOM 2401 C CA . ALA A 1 324 ? -6.084 13.089 16.586 1.00 97.50 324 ALA A CA 1
ATOM 2402 C C . ALA A 1 324 ? -5.973 14.148 17.694 1.00 97.50 324 ALA A C 1
ATOM 2404 O O . ALA A 1 324 ? -6.669 15.161 17.670 1.00 97.50 324 ALA A O 1
ATOM 2405 N N . ARG A 1 325 ? -5.061 13.961 18.658 1.00 96.44 325 ARG A N 1
ATOM 2406 C CA . ARG A 1 325 ? -4.837 14.955 19.720 1.00 96.44 325 ARG A CA 1
ATOM 2407 C C . ARG A 1 325 ? -4.146 16.212 19.202 1.00 96.44 325 ARG A C 1
ATOM 2409 O O . ARG A 1 325 ? -4.469 17.300 19.667 1.00 96.44 325 ARG A O 1
ATOM 2416 N N . GLY A 1 326 ? -3.234 16.085 18.238 1.00 96.19 326 GLY A N 1
ATOM 2417 C CA . GLY A 1 326 ? -2.595 17.228 17.582 1.00 96.19 326 GLY A CA 1
ATOM 2418 C C . GLY A 1 326 ? -3.581 18.095 16.794 1.00 96.19 326 GLY A C 1
ATOM 2419 O O . GLY A 1 326 ? -3.423 19.314 16.743 1.00 96.19 326 GLY A O 1
ATOM 2420 N N . MET A 1 327 ? -4.631 17.488 16.233 1.00 96.06 327 MET A N 1
ATOM 2421 C CA . MET A 1 327 ? -5.670 18.201 15.489 1.00 96.06 327 MET A CA 1
ATOM 2422 C C . MET A 1 327 ? -6.537 19.112 16.364 1.00 96.06 327 MET A C 1
ATOM 2424 O O . MET A 1 327 ? -7.020 20.119 15.860 1.00 96.06 327 MET A O 1
ATOM 2428 N N . LEU A 1 328 ? -6.699 18.826 17.662 1.00 96.88 328 LEU A N 1
ATOM 2429 C CA . LEU A 1 328 ? -7.580 19.588 18.565 1.00 96.88 328 LEU A CA 1
ATOM 2430 C C . LEU A 1 328 ? -7.300 21.100 18.592 1.00 96.88 328 LEU A C 1
ATOM 2432 O O . LEU A 1 328 ? -8.206 21.885 18.847 1.00 96.88 328 LEU A O 1
ATOM 2436 N N . ALA A 1 329 ? -6.073 21.530 18.285 1.00 96.12 329 ALA A N 1
ATOM 2437 C CA . ALA A 1 329 ? -5.736 22.950 18.167 1.00 96.12 329 ALA A CA 1
ATOM 2438 C C . ALA A 1 329 ? -6.526 23.688 17.064 1.00 96.12 329 ALA A C 1
ATOM 2440 O O . ALA A 1 329 ? -6.633 24.912 17.111 1.00 96.12 329 ALA A O 1
ATOM 2441 N N . TYR A 1 330 ? -7.062 22.955 16.085 1.00 97.19 330 TYR A N 1
ATOM 2442 C CA . TYR A 1 330 ? -7.794 23.483 14.932 1.00 97.19 330 TYR A CA 1
ATOM 2443 C C . TYR A 1 330 ? -9.307 23.221 14.992 1.00 97.19 330 TYR A C 1
ATOM 2445 O O . TYR A 1 330 ? -10.036 23.802 14.196 1.00 97.19 330 TYR A O 1
ATOM 2453 N N . TYR A 1 331 ? -9.774 22.400 15.941 1.00 97.81 331 TYR A N 1
ATOM 2454 C CA . TYR A 1 331 ? -11.181 22.005 16.100 1.00 97.81 331 TYR A CA 1
ATOM 2455 C C . TYR A 1 331 ? -11.675 22.356 17.515 1.00 97.81 331 TYR A C 1
ATOM 2457 O O . TYR A 1 331 ? -11.688 21.497 18.402 1.00 97.81 331 TYR A O 1
ATOM 2465 N N . PRO A 1 332 ? -12.003 23.637 17.773 1.00 95.50 332 PRO A N 1
ATOM 2466 C CA . PRO A 1 332 ? -12.215 24.160 19.122 1.00 95.50 332 PRO A CA 1
ATOM 2467 C C . PRO A 1 332 ? -13.481 23.643 19.819 1.00 95.50 332 PRO A C 1
ATOM 2469 O O . PRO A 1 332 ? -13.580 23.788 21.038 1.00 95.50 332 PRO A O 1
ATOM 2472 N N . ASN A 1 333 ? -14.444 23.064 19.093 1.00 96.75 333 ASN A N 1
ATOM 2473 C CA . ASN A 1 333 ? -15.680 22.546 19.687 1.00 96.75 333 ASN A CA 1
ATOM 2474 C C . ASN A 1 333 ? -15.544 21.099 20.190 1.00 96.75 333 ASN A C 1
ATOM 2476 O O . ASN A 1 333 ? -16.457 20.591 20.840 1.00 96.75 333 ASN A O 1
ATOM 2480 N N . ILE A 1 334 ? -14.416 20.437 19.913 1.00 97.88 334 ILE A N 1
ATOM 2481 C CA . ILE A 1 334 ? -14.128 19.071 20.357 1.00 97.88 334 ILE A CA 1
ATOM 2482 C C . ILE A 1 334 ? -13.286 19.132 21.632 1.00 97.88 334 ILE A C 1
ATOM 2484 O O . ILE A 1 334 ? -12.178 19.673 21.639 1.00 97.88 334 ILE A O 1
ATOM 2488 N N . LEU A 1 335 ? -13.781 18.551 22.726 1.00 95.69 335 LEU A N 1
ATOM 2489 C CA . LEU A 1 335 ? -13.047 18.551 23.989 1.00 95.69 335 LEU A CA 1
ATOM 2490 C C . LEU A 1 335 ? -11.976 17.439 24.019 1.00 95.69 335 LEU A C 1
ATOM 2492 O O . LEU A 1 335 ? -12.200 16.338 23.505 1.00 95.69 335 LEU A O 1
ATOM 2496 N N . PRO A 1 336 ? -10.808 17.662 24.658 1.00 94.69 336 PRO A N 1
ATOM 2497 C CA . PRO A 1 336 ? -9.728 16.669 24.694 1.00 94.69 336 PRO A CA 1
ATOM 2498 C C . PRO A 1 336 ? -10.082 15.305 25.309 1.00 94.69 336 PRO A C 1
ATOM 2500 O O . PRO A 1 336 ? -9.427 14.306 24.995 1.00 94.69 336 PRO A O 1
ATOM 2503 N N . ASP A 1 337 ? -11.070 15.263 26.203 1.00 94.31 337 ASP A N 1
ATOM 2504 C CA . ASP A 1 337 ? -11.589 14.056 26.854 1.00 94.31 337 ASP A CA 1
ATOM 2505 C C . ASP A 1 337 ? -12.644 13.315 26.011 1.00 94.31 337 ASP A C 1
ATOM 2507 O O . ASP A 1 337 ? -12.959 12.160 26.304 1.00 94.31 337 ASP A O 1
ATOM 2511 N N . GLU A 1 338 ? -13.156 13.932 24.940 1.00 96.25 338 GLU A N 1
ATOM 2512 C CA . GLU A 1 338 ? -14.054 13.278 23.981 1.00 96.25 338 GLU A CA 1
ATOM 2513 C C . GLU A 1 338 ? -13.296 12.372 23.002 1.00 96.25 338 GLU A C 1
ATOM 2515 O O . GLU A 1 338 ? -13.837 11.344 22.596 1.00 96.25 338 GLU A O 1
ATOM 2520 N N . VAL A 1 339 ? -12.042 12.700 22.662 1.00 97.81 339 VAL A N 1
ATOM 2521 C CA . VAL A 1 339 ? -11.214 11.906 21.738 1.00 97.81 339 VAL A CA 1
ATOM 2522 C C . VAL A 1 339 ? -10.758 10.606 22.397 1.00 97.81 339 VAL A C 1
ATOM 2524 O O . VAL A 1 339 ? -10.003 10.611 23.378 1.00 97.81 339 VAL A O 1
ATOM 2527 N N . ARG A 1 340 ? -11.164 9.471 21.820 1.00 98.31 340 ARG A N 1
ATOM 2528 C CA . ARG A 1 340 ? -10.890 8.135 22.367 1.00 98.31 340 ARG A CA 1
ATOM 2529 C C . ARG A 1 340 ? -10.244 7.233 21.329 1.00 98.31 340 ARG A C 1
ATOM 2531 O O . ARG A 1 340 ? -10.849 6.918 20.312 1.00 98.31 340 ARG A O 1
ATOM 2538 N N . ILE A 1 341 ? -9.048 6.739 21.637 1.00 98.62 341 ILE A N 1
ATOM 2539 C CA . ILE A 1 341 ? -8.399 5.661 20.886 1.00 98.62 341 ILE A CA 1
ATOM 2540 C C . ILE A 1 341 ? -8.515 4.382 21.709 1.00 98.62 341 ILE A C 1
ATOM 2542 O O . ILE A 1 341 ? -7.987 4.317 22.819 1.00 98.62 341 ILE A O 1
ATOM 2546 N N . ILE A 1 342 ? -9.221 3.376 21.193 1.00 98.81 342 ILE A N 1
ATOM 2547 C CA . ILE A 1 342 ? -9.492 2.120 21.900 1.00 98.81 342 ILE A CA 1
ATOM 2548 C C . ILE A 1 342 ? -8.866 0.961 21.129 1.00 98.81 342 ILE A C 1
ATOM 2550 O O . ILE A 1 342 ? -9.303 0.635 20.029 1.00 98.81 342 ILE A O 1
ATOM 2554 N N . LEU A 1 343 ? -7.874 0.298 21.720 1.00 98.81 343 LEU A N 1
ATOM 2555 C CA . LEU A 1 343 ? -7.265 -0.905 21.162 1.00 98.81 343 LEU A CA 1
ATOM 2556 C C . LEU A 1 343 ? -7.879 -2.151 21.808 1.00 98.81 343 LEU A C 1
ATOM 2558 O O . LEU A 1 343 ? -7.761 -2.370 23.015 1.00 98.81 343 LEU A O 1
ATOM 2562 N N . VAL A 1 344 ? -8.512 -2.992 20.991 1.00 98.75 344 VAL A N 1
ATOM 2563 C CA . VAL A 1 344 ? -9.121 -4.262 21.407 1.00 98.75 344 VAL A CA 1
ATOM 2564 C C . VAL A 1 344 ? -8.190 -5.414 21.042 1.00 98.75 344 VAL A C 1
ATOM 2566 O O . VAL A 1 344 ? -7.854 -5.603 19.868 1.00 98.75 344 VAL A O 1
ATOM 2569 N N . HIS A 1 345 ? -7.775 -6.215 22.025 1.00 98.12 345 HIS A N 1
ATOM 2570 C CA . HIS A 1 345 ? -6.880 -7.345 21.798 1.00 98.12 345 HIS A CA 1
ATOM 2571 C C . HIS A 1 345 ? -7.326 -8.616 22.514 1.00 98.12 345 HIS A C 1
ATOM 2573 O O . HIS A 1 345 ? -7.688 -8.619 23.683 1.00 98.12 345 HIS A O 1
ATOM 2579 N N . SER A 1 346 ? -7.221 -9.739 21.803 1.00 96.44 346 SER A N 1
ATOM 2580 C CA . SER A 1 346 ? -7.768 -11.029 22.221 1.00 96.44 346 SER A CA 1
ATOM 2581 C C . SER A 1 346 ? -6.981 -11.767 23.307 1.00 96.44 346 SER A C 1
ATOM 2583 O O . SER A 1 346 ? -7.276 -12.933 23.557 1.00 96.44 346 SER A O 1
ATOM 2585 N N . ARG A 1 347 ? -5.912 -11.167 23.829 1.00 95.44 347 ARG A N 1
ATOM 2586 C CA . ARG A 1 347 ? -4.996 -11.770 24.804 1.00 95.44 347 ARG A CA 1
ATOM 2587 C C . ARG A 1 347 ? -4.688 -10.765 25.907 1.00 95.44 347 ARG A C 1
ATOM 2589 O O . ARG A 1 347 ? -4.911 -9.569 25.721 1.00 95.44 347 ARG A O 1
ATOM 2596 N N . GLU A 1 348 ? -4.081 -11.269 26.969 1.00 95.69 348 GLU A N 1
ATOM 2597 C CA . GLU A 1 348 ? -3.675 -10.539 28.174 1.00 95.69 348 GLU A CA 1
ATOM 2598 C C . GLU A 1 348 ? -2.645 -9.424 27.942 1.00 95.69 348 GLU A C 1
ATOM 2600 O O . GLU A 1 348 ? -2.416 -8.603 28.823 1.00 95.69 348 GLU A O 1
ATOM 2605 N N . ARG A 1 349 ? -1.977 -9.387 26.781 1.00 95.31 349 ARG A N 1
ATOM 2606 C CA . ARG A 1 349 ? -0.919 -8.409 26.499 1.00 95.31 349 ARG A CA 1
ATOM 2607 C C . ARG A 1 349 ? -0.837 -8.033 25.026 1.00 95.31 349 ARG A C 1
ATOM 2609 O O . ARG A 1 349 ? -1.014 -8.883 24.153 1.00 95.31 349 ARG A O 1
ATOM 2616 N N . ILE A 1 350 ? -0.541 -6.761 24.766 1.00 97.38 350 ILE A N 1
ATOM 2617 C CA . ILE A 1 350 ? -0.164 -6.273 23.433 1.00 97.38 350 ILE A CA 1
ATOM 2618 C C . ILE A 1 350 ? 1.264 -6.703 23.088 1.00 97.38 350 ILE A C 1
ATOM 2620 O O . ILE A 1 350 ? 2.020 -7.121 23.963 1.00 97.38 350 ILE A O 1
ATOM 2624 N N . LEU A 1 351 ? 1.627 -6.576 21.812 1.00 96.62 351 LEU A N 1
ATOM 2625 C CA . LEU A 1 351 ? 2.936 -6.906 21.259 1.00 96.62 351 LEU A CA 1
ATOM 2626 C C . LEU A 1 351 ? 3.423 -8.278 21.761 1.00 96.62 351 LEU A C 1
ATOM 2628 O O . LEU A 1 351 ? 4.493 -8.363 22.369 1.00 96.62 351 LEU A O 1
ATOM 2632 N N . PRO A 1 352 ? 2.639 -9.362 21.570 1.00 93.00 352 PRO A N 1
ATOM 2633 C CA . PRO A 1 352 ? 2.992 -10.690 22.075 1.00 93.00 352 PRO A CA 1
ATOM 2634 C C . PRO A 1 352 ? 4.306 -11.235 21.494 1.00 93.00 352 PRO A C 1
ATOM 2636 O O . PRO A 1 352 ? 4.842 -12.212 22.012 1.00 93.00 352 PRO A O 1
ATOM 2639 N N . GLU A 1 353 ? 4.810 -10.626 20.423 1.00 91.44 353 GLU A N 1
ATOM 2640 C CA . GLU A 1 353 ? 6.108 -10.893 19.811 1.00 91.44 353 GLU A CA 1
ATOM 2641 C C . GLU A 1 353 ? 7.286 -10.343 20.634 1.00 91.44 353 GLU A C 1
ATOM 2643 O O . GLU A 1 353 ? 8.407 -10.829 20.498 1.00 91.44 353 GLU A O 1
ATOM 2648 N N . LEU A 1 354 ? 7.042 -9.350 21.496 1.00 93.88 354 LEU A N 1
ATOM 2649 C CA . LEU A 1 354 ? 8.032 -8.780 22.406 1.00 93.88 354 LEU A CA 1
ATOM 2650 C C . LEU A 1 354 ? 8.035 -9.497 23.761 1.00 93.88 354 LEU A C 1
ATOM 2652 O O . LEU A 1 354 ? 7.048 -10.119 24.174 1.00 93.88 354 LEU A O 1
ATOM 2656 N N . GLY A 1 355 ? 9.146 -9.355 24.487 1.00 95.38 355 GLY A N 1
ATOM 2657 C CA . GLY A 1 355 ? 9.248 -9.775 25.885 1.00 95.38 355 GLY A CA 1
ATOM 2658 C C . GLY A 1 355 ? 8.212 -9.079 26.774 1.00 95.38 355 GLY A C 1
ATOM 2659 O O . GLY A 1 355 ? 7.753 -7.977 26.468 1.00 95.38 355 GLY A O 1
ATOM 2660 N N . GLU A 1 356 ? 7.837 -9.736 27.869 1.00 96.44 356 GLU A N 1
ATOM 2661 C CA . GLU A 1 356 ? 6.781 -9.283 28.783 1.00 96.44 356 GLU A CA 1
ATOM 2662 C C . GLU A 1 356 ? 7.021 -7.864 29.314 1.00 96.44 356 GLU A C 1
ATOM 2664 O O . GLU A 1 356 ? 6.132 -7.020 29.217 1.00 96.44 356 GLU A O 1
ATOM 2669 N N . GLU A 1 357 ? 8.243 -7.566 29.763 1.00 97.69 357 GLU A N 1
ATOM 2670 C CA . GLU A 1 357 ? 8.616 -6.245 30.288 1.00 97.69 357 GLU A CA 1
ATOM 2671 C C . GLU A 1 357 ? 8.422 -5.122 29.258 1.00 97.69 357 GLU A C 1
ATOM 2673 O O . GLU A 1 357 ? 7.889 -4.061 29.582 1.00 97.69 357 GLU A O 1
ATOM 2678 N N . LEU A 1 358 ? 8.803 -5.355 27.995 1.00 97.69 358 LEU A N 1
ATOM 2679 C CA . LEU A 1 358 ? 8.659 -4.363 26.924 1.00 97.69 358 LEU A CA 1
ATOM 2680 C C . LEU A 1 358 ? 7.194 -4.152 26.536 1.00 97.69 358 LEU A C 1
ATOM 2682 O O . LEU A 1 358 ? 6.782 -3.019 26.289 1.00 97.69 358 LEU A O 1
ATOM 2686 N N . ALA A 1 359 ? 6.400 -5.223 26.509 1.00 97.19 359 ALA A N 1
ATOM 2687 C CA . ALA A 1 359 ? 4.965 -5.130 26.265 1.00 97.19 359 ALA A CA 1
ATOM 2688 C C . ALA A 1 359 ? 4.247 -4.361 27.386 1.00 97.19 359 ALA A C 1
ATOM 2690 O O . ALA A 1 359 ? 3.426 -3.487 27.101 1.00 97.19 359 ALA A O 1
ATOM 2691 N N . ALA A 1 360 ? 4.587 -4.638 28.650 1.00 97.44 360 ALA A N 1
ATOM 2692 C CA . ALA A 1 360 ? 4.045 -3.930 29.808 1.00 97.44 360 ALA A CA 1
ATOM 2693 C C . ALA A 1 360 ? 4.444 -2.446 29.800 1.00 97.44 360 ALA A C 1
ATOM 2695 O O . ALA A 1 360 ? 3.603 -1.574 30.021 1.00 97.44 360 ALA A O 1
ATOM 2696 N N . TYR A 1 361 ? 5.706 -2.151 29.473 1.00 98.19 361 TYR A N 1
ATOM 2697 C CA . TYR A 1 361 ? 6.189 -0.783 29.307 1.00 98.19 361 TYR A CA 1
ATOM 2698 C C . TYR A 1 361 ? 5.419 -0.030 28.212 1.00 98.19 361 TYR A C 1
ATOM 2700 O O . TYR A 1 361 ? 4.968 1.094 28.442 1.00 98.19 361 TYR A O 1
ATOM 2708 N N . ALA A 1 362 ? 5.230 -0.648 27.041 1.00 97.75 362 ALA A N 1
ATOM 2709 C CA . ALA A 1 362 ? 4.479 -0.051 25.939 1.00 97.75 362 ALA A CA 1
ATOM 2710 C C . ALA A 1 362 ? 3.022 0.228 26.335 1.00 97.75 362 ALA A C 1
ATOM 2712 O O . ALA A 1 362 ? 2.539 1.343 26.144 1.00 97.75 362 ALA A O 1
ATOM 2713 N N . LEU A 1 363 ? 2.348 -0.748 26.953 1.00 97.81 363 LEU A N 1
ATOM 2714 C CA . LEU A 1 363 ? 0.973 -0.597 27.429 1.00 97.81 363 LEU A CA 1
ATOM 2715 C C . LEU A 1 363 ? 0.844 0.558 28.426 1.00 97.81 363 LEU A C 1
ATOM 2717 O O . LEU A 1 363 ? -0.045 1.396 28.270 1.00 97.81 363 LEU A O 1
ATOM 2721 N N . LEU A 1 364 ? 1.747 0.642 29.409 1.00 98.19 364 LEU A N 1
ATOM 2722 C CA . LEU A 1 364 ? 1.765 1.727 30.388 1.00 98.19 364 LEU A CA 1
ATOM 2723 C C . LEU A 1 364 ? 1.933 3.089 29.703 1.00 98.19 364 LEU A C 1
ATOM 2725 O O . LEU A 1 364 ? 1.116 3.984 29.907 1.00 98.19 364 LEU A O 1
ATOM 2729 N N . LYS A 1 365 ? 2.953 3.243 28.850 1.00 98.31 365 LYS A N 1
ATOM 2730 C CA . LYS A 1 365 ? 3.268 4.531 28.209 1.00 98.31 365 LYS A CA 1
ATOM 2731 C C . LYS A 1 365 ? 2.189 4.997 27.239 1.00 98.31 365 LYS A C 1
ATOM 2733 O O . LYS A 1 365 ? 1.899 6.189 27.175 1.00 98.31 365 LYS A O 1
ATOM 2738 N N . MET A 1 366 ? 1.581 4.075 26.498 1.00 98.25 366 MET A N 1
ATOM 2739 C CA . MET A 1 366 ? 0.460 4.395 25.615 1.00 98.25 366 MET A CA 1
ATOM 2740 C C . MET A 1 366 ? -0.800 4.753 26.415 1.00 98.25 366 MET A C 1
ATOM 2742 O O . MET A 1 366 ? -1.509 5.685 26.039 1.00 98.25 366 MET A O 1
ATOM 2746 N N . SER A 1 367 ? -1.044 4.076 27.544 1.00 98.19 367 SER A N 1
ATOM 2747 C CA . SER A 1 367 ? -2.171 4.388 28.437 1.00 98.19 367 SER A CA 1
ATOM 2748 C C . SER A 1 367 ? -2.032 5.772 29.069 1.00 98.19 367 SER A C 1
ATOM 2750 O O . SER A 1 367 ? -2.980 6.552 29.051 1.00 98.19 367 SER A O 1
ATOM 2752 N N . GLU A 1 368 ? -0.833 6.124 29.547 1.00 97.81 368 GLU A N 1
ATOM 2753 C CA . GLU A 1 368 ? -0.513 7.466 30.066 1.00 97.81 368 GLU A CA 1
ATOM 2754 C C . GLU A 1 368 ? -0.763 8.576 29.027 1.00 97.81 368 GLU A C 1
ATOM 2756 O O . GLU A 1 368 ? -1.067 9.709 29.391 1.00 97.81 368 GLU A O 1
ATOM 2761 N N . ARG A 1 369 ? -0.662 8.253 27.731 1.00 96.06 369 ARG A N 1
ATOM 2762 C CA . ARG A 1 369 ? -0.925 9.170 26.608 1.00 96.06 369 ARG A CA 1
ATOM 2763 C C . ARG A 1 369 ? -2.369 9.138 26.095 1.00 96.06 369 ARG A C 1
ATOM 2765 O O . ARG A 1 369 ? -2.679 9.817 25.115 1.00 96.06 369 ARG A O 1
ATOM 2772 N N . GLY A 1 370 ? -3.252 8.388 26.755 1.00 95.94 370 GLY A N 1
ATOM 2773 C CA . GLY A 1 370 ? -4.690 8.391 26.492 1.00 95.94 370 GLY A CA 1
ATOM 2774 C C . GLY A 1 370 ? -5.197 7.301 25.545 1.00 95.94 370 GLY A C 1
ATOM 2775 O O . GLY A 1 370 ? -6.347 7.389 25.112 1.00 95.94 370 GLY A O 1
ATOM 2776 N N . VAL A 1 371 ? -4.393 6.278 25.233 1.00 98.50 371 VAL A N 1
ATOM 2777 C CA . VAL A 1 371 ? -4.883 5.068 24.550 1.00 98.50 371 VAL A CA 1
ATOM 2778 C C . VAL A 1 371 ? -5.557 4.153 25.572 1.00 98.50 371 VAL A C 1
ATOM 2780 O O . VAL A 1 371 ? -4.982 3.817 26.600 1.00 98.50 371 VAL A O 1
ATOM 2783 N N . THR A 1 372 ? -6.783 3.722 25.291 1.00 98.44 372 THR A N 1
ATOM 2784 C CA . THR A 1 372 ? -7.520 2.771 26.130 1.00 98.44 372 THR A CA 1
ATOM 2785 C C . THR A 1 372 ? -7.349 1.355 25.595 1.00 98.44 372 THR A C 1
ATOM 2787 O O . THR A 1 372 ? -7.514 1.119 24.401 1.00 98.44 372 THR A O 1
ATOM 2790 N N . PHE A 1 373 ? -7.086 0.389 26.474 1.00 98.56 373 PHE A N 1
ATOM 2791 C CA . PHE A 1 373 ? -6.917 -1.014 26.096 1.00 98.56 373 PHE A CA 1
ATOM 2792 C C . PHE A 1 373 ? -8.084 -1.874 26.588 1.00 98.56 373 PHE A C 1
ATOM 2794 O O . PHE A 1 373 ? -8.489 -1.797 27.747 1.00 98.56 373 PHE A O 1
ATOM 2801 N N . LYS A 1 374 ? -8.601 -2.730 25.704 1.00 98.50 374 LYS A N 1
ATOM 2802 C CA . LYS A 1 374 ? -9.568 -3.794 26.001 1.00 98.50 374 LYS A CA 1
ATOM 2803 C C . LYS A 1 374 ? -8.898 -5.137 25.715 1.00 98.50 374 LYS A C 1
ATOM 2805 O O . LYS A 1 374 ? -8.970 -5.656 24.600 1.00 98.50 374 LYS A O 1
ATOM 2810 N N . LEU A 1 375 ? -8.172 -5.637 26.710 1.00 98.25 375 LEU A N 1
ATOM 2811 C CA . LEU A 1 375 ? -7.452 -6.911 26.654 1.00 98.25 375 LEU A CA 1
ATOM 2812 C C . LEU A 1 375 ? -8.386 -8.089 26.936 1.00 98.25 375 LEU A C 1
ATOM 2814 O O . LEU A 1 375 ? -9.526 -7.891 27.361 1.00 98.25 375 LEU A O 1
ATOM 2818 N N . ASP A 1 376 ? -7.926 -9.301 26.623 1.00 97.88 376 ASP A N 1
ATOM 2819 C CA . ASP A 1 376 ? -8.714 -10.543 26.718 1.00 97.88 376 ASP A CA 1
ATOM 2820 C C . ASP A 1 376 ? -10.100 -10.446 26.056 1.00 97.88 376 ASP A C 1
ATOM 2822 O O . ASP A 1 376 ? -11.054 -11.136 26.410 1.00 97.88 376 ASP A O 1
ATOM 2826 N N . THR A 1 377 ? -10.206 -9.577 25.049 1.00 98.19 377 THR A N 1
ATOM 2827 C CA . THR A 1 377 ? -11.466 -9.186 24.421 1.00 98.19 377 THR A CA 1
ATOM 2828 C C . THR A 1 377 ? -11.310 -9.197 22.907 1.00 98.19 377 THR A C 1
ATOM 2830 O O . THR A 1 377 ? -10.270 -8.845 22.351 1.00 98.19 377 THR A O 1
ATOM 2833 N N . ARG A 1 378 ? -12.346 -9.633 22.193 1.00 97.62 378 ARG A N 1
ATOM 2834 C CA . ARG A 1 378 ? -12.376 -9.649 20.725 1.00 97.62 378 ARG A CA 1
ATOM 2835 C C . ARG A 1 378 ? -13.447 -8.696 20.228 1.00 97.62 378 ARG A C 1
ATOM 2837 O O . ARG A 1 378 ? -14.464 -8.525 20.890 1.00 97.62 378 ARG A O 1
ATOM 2844 N N . VAL A 1 379 ? -13.253 -8.146 19.035 1.00 98.38 379 VAL A N 1
ATOM 2845 C CA . VAL A 1 379 ? -14.381 -7.623 18.259 1.00 98.38 379 VAL A CA 1
ATOM 2846 C C . VAL A 1 379 ? -15.191 -8.823 17.773 1.00 98.38 379 VAL A C 1
ATOM 2848 O O . VAL A 1 379 ? -14.626 -9.752 17.191 1.00 98.38 379 VAL A O 1
ATOM 2851 N N . ALA A 1 380 ? -16.483 -8.825 18.079 1.00 98.00 380 ALA A N 1
ATOM 2852 C CA . ALA A 1 380 ? -17.415 -9.897 17.752 1.00 98.00 380 ALA A CA 1
ATOM 2853 C C . ALA A 1 380 ? -18.296 -9.538 16.550 1.00 98.00 380 ALA A C 1
ATOM 2855 O O . ALA A 1 380 ? -18.558 -10.404 15.721 1.00 98.00 380 ALA A O 1
ATOM 2856 N N . ASP A 1 381 ? -18.716 -8.276 16.441 1.00 98.31 381 ASP A N 1
ATOM 2857 C CA . ASP A 1 381 ? -19.527 -7.782 15.329 1.00 98.31 381 ASP A CA 1
ATOM 2858 C C . ASP A 1 381 ? -19.305 -6.275 15.107 1.00 98.31 381 ASP A C 1
ATOM 2860 O O . ASP A 1 381 ? -18.712 -5.596 15.950 1.00 98.31 381 ASP A O 1
ATOM 2864 N N . ALA A 1 382 ? -19.759 -5.748 13.970 1.00 98.25 382 ALA A N 1
ATOM 2865 C CA . ALA A 1 382 ? -19.746 -4.316 13.686 1.00 98.25 382 ALA A CA 1
ATOM 2866 C C . ALA A 1 382 ? -20.910 -3.916 12.775 1.00 98.25 382 ALA A C 1
ATOM 2868 O O . ALA A 1 382 ? -21.229 -4.604 11.804 1.00 98.25 382 ALA A O 1
ATOM 2869 N N . ARG A 1 383 ? -21.503 -2.759 13.058 1.00 97.81 383 ARG A N 1
ATOM 2870 C CA . ARG A 1 383 ? -22.533 -2.108 12.241 1.00 97.81 383 ARG A CA 1
ATOM 2871 C C . ARG A 1 383 ? -22.208 -0.614 12.124 1.00 97.81 383 ARG A C 1
ATOM 2873 O O . ARG A 1 383 ? -21.372 -0.131 12.885 1.00 97.81 383 ARG A O 1
ATOM 2880 N N . PRO A 1 384 ? -22.847 0.137 11.213 1.00 96.75 384 PRO A N 1
ATOM 2881 C CA . PRO A 1 384 ? -22.656 1.584 11.157 1.00 96.75 384 PRO A CA 1
ATOM 2882 C C . PRO A 1 384 ? -22.865 2.226 12.540 1.00 96.75 384 PRO A C 1
ATOM 2884 O O . PRO A 1 384 ? -23.882 1.959 13.187 1.00 96.75 384 PRO A O 1
ATOM 2887 N N . GLY A 1 385 ? -21.879 3.004 12.991 1.00 96.19 385 GLY A N 1
ATOM 2888 C CA . GLY A 1 385 ? -21.862 3.695 14.283 1.00 96.19 385 GLY A CA 1
ATOM 2889 C C . GLY A 1 385 ? -21.584 2.844 15.530 1.00 96.19 385 GLY A C 1
ATOM 2890 O O . GLY A 1 385 ? -21.545 3.408 16.622 1.00 96.19 385 GLY A O 1
ATOM 2891 N N . ALA A 1 386 ? -21.395 1.519 15.429 1.00 98.12 386 ALA A N 1
ATOM 2892 C CA . ALA A 1 386 ? -21.195 0.678 16.613 1.00 98.12 386 ALA A CA 1
ATOM 2893 C C . ALA A 1 386 ? -20.308 -0.560 16.391 1.00 98.12 386 ALA A C 1
ATOM 2895 O O . ALA A 1 386 ? -20.443 -1.298 15.410 1.00 98.12 386 ALA A O 1
ATOM 2896 N N . VAL A 1 387 ? -19.452 -0.841 17.377 1.00 98.69 387 VAL A N 1
ATOM 2897 C CA . VAL A 1 387 ? -18.588 -2.028 17.441 1.00 98.69 387 VAL A CA 1
ATOM 2898 C C . VAL A 1 387 ? -18.975 -2.884 18.643 1.00 98.69 387 VAL A C 1
ATOM 2900 O O . VAL A 1 387 ? -18.893 -2.436 19.785 1.00 98.69 387 VAL A O 1
ATOM 2903 N N . THR A 1 388 ? -19.345 -4.140 18.400 1.00 98.69 388 THR A N 1
ATOM 2904 C CA . THR A 1 388 ? -19.728 -5.087 19.454 1.00 98.69 388 THR A CA 1
ATOM 2905 C C . THR A 1 388 ? -18.535 -5.951 19.847 1.00 98.69 388 THR A C 1
ATOM 2907 O O . THR A 1 388 ? -17.881 -6.570 19.001 1.00 98.69 388 THR A O 1
ATOM 2910 N N . LEU A 1 389 ? -18.251 -6.028 21.145 1.00 98.62 389 LEU A N 1
ATOM 2911 C CA . LEU A 1 389 ? -17.180 -6.847 21.705 1.00 98.62 389 LEU A CA 1
ATOM 2912 C C . LEU A 1 389 ? -17.685 -8.234 22.122 1.00 98.62 389 LEU A C 1
ATOM 2914 O O . LEU A 1 389 ? -18.870 -8.453 22.359 1.00 98.62 389 LEU A O 1
ATOM 2918 N N . SER A 1 390 ? -16.766 -9.184 22.296 1.00 98.06 390 SER A N 1
ATOM 2919 C CA . SER A 1 390 ? -17.068 -10.549 22.750 1.00 98.06 390 SER A CA 1
ATOM 2920 C C . SER A 1 390 ? -17.657 -10.626 24.160 1.00 98.06 390 SER A C 1
ATOM 2922 O O . SER A 1 390 ? -18.200 -11.659 24.534 1.00 98.06 390 SER A O 1
ATOM 2924 N N . THR A 1 391 ? -17.536 -9.558 24.945 1.00 97.25 391 THR A N 1
ATOM 2925 C CA . THR A 1 391 ? -18.145 -9.415 26.274 1.00 97.25 391 THR A CA 1
ATOM 2926 C C . THR A 1 391 ? -19.622 -9.016 26.213 1.00 97.25 391 THR A C 1
ATOM 2928 O O . THR A 1 391 ? -20.289 -9.026 27.244 1.00 97.25 391 THR A O 1
ATOM 2931 N N . GLY A 1 392 ? -20.131 -8.646 25.033 1.00 97.06 392 GLY A N 1
ATOM 2932 C CA . GLY A 1 392 ? -21.443 -8.022 24.854 1.00 97.06 392 GLY A CA 1
ATOM 2933 C C . GLY A 1 392 ? -21.436 -6.497 25.017 1.00 97.06 392 GLY A C 1
ATOM 2934 O O . GLY A 1 392 ? -22.471 -5.873 24.817 1.00 97.06 392 GLY A O 1
ATOM 2935 N N . GLU A 1 393 ? -20.293 -5.886 25.356 1.00 98.00 393 GLU A N 1
ATOM 2936 C CA . GLU A 1 393 ? -20.132 -4.426 25.351 1.00 98.00 393 GLU A CA 1
ATOM 2937 C C . GLU A 1 393 ? -20.261 -3.880 23.921 1.00 98.00 393 GLU A C 1
ATOM 2939 O O . GLU A 1 393 ? -19.658 -4.420 22.991 1.00 98.00 393 GLU A O 1
ATOM 2944 N N . GLU A 1 394 ? -21.010 -2.791 23.755 1.00 98.19 394 GLU A N 1
ATOM 2945 C CA . GLU A 1 394 ? -21.112 -2.049 22.499 1.00 98.19 394 GLU A CA 1
ATOM 2946 C C . GLU A 1 394 ? -20.402 -0.700 22.645 1.00 98.19 394 GLU A C 1
ATOM 2948 O O . GLU A 1 394 ? -20.666 0.059 23.579 1.00 98.19 394 GLU A O 1
ATOM 2953 N N . ILE A 1 395 ? -19.464 -0.423 21.740 1.00 98.50 395 ILE A N 1
ATOM 2954 C CA . ILE A 1 395 ? -18.753 0.852 21.657 1.00 98.50 395 ILE A CA 1
ATOM 2955 C C . ILE A 1 395 ? -19.362 1.649 20.506 1.00 98.50 395 ILE A C 1
ATOM 2957 O O . ILE A 1 395 ? -19.255 1.228 19.355 1.00 98.50 395 ILE A O 1
ATOM 2961 N N . GLU A 1 396 ? -19.944 2.808 20.808 1.00 98.31 396 GLU A N 1
ATOM 2962 C CA . GLU A 1 396 ? -20.349 3.777 19.785 1.00 98.31 396 GLU A CA 1
ATOM 2963 C C . GLU A 1 396 ? -19.103 4.410 19.159 1.00 98.31 396 GLU A C 1
ATOM 2965 O O . GLU A 1 396 ? -18.304 5.058 19.844 1.00 98.31 396 GLU A O 1
ATOM 2970 N N . ALA A 1 397 ? -18.898 4.130 17.875 1.00 98.06 397 ALA A N 1
ATOM 2971 C CA . ALA A 1 397 ? -17.740 4.567 17.115 1.00 98.06 397 ALA A CA 1
ATOM 2972 C C . ALA A 1 397 ? -18.033 4.503 15.615 1.00 98.06 397 ALA A C 1
ATOM 2974 O O . ALA A 1 397 ? -18.438 3.462 15.093 1.00 98.06 397 ALA A O 1
ATOM 2975 N N . GLU A 1 398 ? -17.724 5.582 14.900 1.00 97.06 398 GLU A N 1
ATOM 2976 C CA . GLU A 1 398 ? -17.774 5.603 13.430 1.00 97.06 398 GLU A CA 1
ATOM 2977 C C . GLU A 1 398 ? -16.524 4.995 12.774 1.00 97.06 398 GLU A C 1
ATOM 2979 O O . GLU A 1 398 ? -16.442 4.884 11.548 1.00 97.06 398 GLU A O 1
ATOM 2984 N N . THR A 1 399 ? -15.522 4.606 13.570 1.00 98.56 399 THR A N 1
ATOM 2985 C CA . THR A 1 399 ? -14.274 4.037 13.057 1.00 98.56 399 THR A CA 1
ATOM 2986 C C . THR A 1 399 ? -13.928 2.721 13.729 1.00 98.56 399 THR A C 1
ATOM 2988 O O . THR A 1 399 ? -13.635 2.670 14.923 1.00 98.56 399 THR A O 1
ATOM 2991 N N . LEU A 1 400 ? -13.835 1.676 12.908 1.00 98.75 400 LEU A N 1
ATOM 2992 C CA . LEU A 1 400 ? -13.183 0.419 13.240 1.00 98.75 400 LEU A CA 1
ATOM 2993 C C . LEU A 1 400 ? -12.047 0.172 12.246 1.00 98.75 400 LEU A C 1
ATOM 2995 O O . LEU A 1 400 ? -12.298 0.089 11.047 1.00 98.75 400 LEU A O 1
ATOM 2999 N N . VAL A 1 401 ? -10.814 0.009 12.722 1.00 98.75 401 VAL A N 1
ATOM 3000 C CA . VAL A 1 401 ? -9.678 -0.421 11.894 1.00 98.75 401 VAL A CA 1
ATOM 3001 C C . VAL A 1 401 ? -9.300 -1.858 12.230 1.00 98.75 401 VAL A C 1
ATOM 3003 O O . VAL A 1 401 ? -9.035 -2.194 13.387 1.00 98.75 401 VAL A O 1
ATOM 3006 N N . TRP A 1 402 ? -9.259 -2.724 11.217 1.00 98.44 402 TRP A N 1
ATOM 3007 C CA . TRP A 1 402 ? -8.931 -4.135 11.383 1.00 98.44 402 TRP A CA 1
ATOM 3008 C C . TRP A 1 402 ? -7.446 -4.413 11.148 1.00 98.44 402 TRP A C 1
ATOM 3010 O O . TRP A 1 402 ? -6.949 -4.366 10.024 1.00 98.44 402 TRP A O 1
ATOM 3020 N N . THR A 1 403 ? -6.750 -4.793 12.218 1.00 97.12 403 THR A N 1
ATOM 3021 C CA . THR A 1 403 ? -5.359 -5.285 12.180 1.00 97.12 403 THR A CA 1
ATOM 3022 C C . THR A 1 403 ? -5.225 -6.694 12.780 1.00 97.12 403 THR A C 1
ATOM 3024 O O . THR A 1 403 ? -4.132 -7.261 12.853 1.00 97.12 403 THR A O 1
ATOM 3027 N N . ALA A 1 404 ? -6.346 -7.293 13.201 1.00 91.00 404 ALA A N 1
ATOM 3028 C CA . ALA A 1 404 ? -6.406 -8.546 13.941 1.00 91.00 404 ALA A CA 1
ATOM 3029 C C . ALA A 1 404 ? -6.265 -9.774 13.028 1.00 91.00 404 ALA A C 1
ATOM 3031 O O . ALA A 1 404 ? -7.196 -10.543 12.806 1.00 91.00 404 ALA A O 1
ATOM 3032 N N . GLY A 1 405 ? -5.042 -9.997 12.553 1.00 87.62 405 GLY A N 1
ATOM 3033 C CA . GLY A 1 405 ? -4.643 -11.246 11.918 1.00 87.62 405 GLY A CA 1
ATOM 3034 C C . GLY A 1 405 ? -4.506 -11.171 10.403 1.00 87.62 405 GLY A C 1
ATOM 3035 O O . GLY A 1 405 ? -5.095 -10.348 9.702 1.00 87.62 405 GLY A O 1
ATOM 3036 N N . THR A 1 406 ? -3.688 -12.084 9.895 1.00 93.12 406 THR A N 1
ATOM 3037 C CA . THR A 1 406 ? -3.390 -12.215 8.472 1.00 93.12 406 THR A CA 1
ATOM 3038 C C . THR A 1 406 ? -3.509 -13.671 8.053 1.00 93.12 406 THR A C 1
ATOM 3040 O O . THR A 1 406 ? -3.479 -14.578 8.889 1.00 93.12 406 THR A O 1
ATOM 3043 N N . LYS A 1 407 ? -3.678 -13.892 6.755 1.00 94.00 407 LYS A N 1
ATOM 3044 C CA . LYS A 1 407 ? -3.614 -15.212 6.131 1.00 94.00 407 LYS A CA 1
ATOM 3045 C C . LYS A 1 407 ? -2.801 -15.126 4.839 1.00 94.00 407 LYS A C 1
ATOM 3047 O O . LYS A 1 407 ? -2.799 -14.062 4.214 1.00 94.00 407 LYS A O 1
ATOM 3052 N N . PRO A 1 408 ? -2.127 -16.204 4.421 1.00 95.31 408 PRO A N 1
ATOM 3053 C CA . PRO A 1 408 ? -1.451 -16.259 3.128 1.00 95.31 408 PRO A CA 1
ATOM 3054 C C . PRO A 1 408 ? -2.389 -15.887 1.976 1.00 95.31 408 PRO A C 1
ATOM 3056 O O . PRO A 1 408 ? -3.608 -16.066 2.068 1.00 95.31 408 PRO A O 1
ATOM 3059 N N . HIS A 1 409 ? -1.824 -15.344 0.897 1.00 95.12 409 HIS A N 1
ATOM 3060 C CA . HIS A 1 409 ? -2.602 -14.908 -0.259 1.00 95.12 409 HIS A CA 1
ATOM 3061 C C . HIS A 1 409 ? -3.501 -16.048 -0.799 1.00 95.12 409 HIS A C 1
ATOM 3063 O O . HIS A 1 409 ? -2.993 -17.151 -1.013 1.00 95.12 409 HIS A O 1
ATOM 3069 N N . PRO A 1 410 ? -4.803 -15.818 -1.078 1.00 93.25 410 PRO A N 1
ATOM 3070 C CA . PRO A 1 410 ? -5.751 -16.882 -1.439 1.00 93.25 410 PRO A CA 1
ATOM 3071 C C . PRO A 1 410 ? -5.354 -17.741 -2.646 1.00 93.25 410 PRO A C 1
ATOM 3073 O O . PRO A 1 410 ? -5.668 -18.926 -2.671 1.00 93.25 410 PRO A O 1
ATOM 3076 N N . LEU A 1 411 ? -4.616 -17.186 -3.613 1.00 93.50 411 LEU A N 1
ATOM 3077 C CA . LEU A 1 411 ? -4.066 -17.958 -4.741 1.00 93.50 411 LEU A CA 1
ATOM 3078 C C . LEU A 1 411 ? -3.187 -19.132 -4.299 1.00 93.50 411 LEU A C 1
ATOM 3080 O O . LEU A 1 411 ? -3.149 -20.156 -4.963 1.00 93.50 411 LEU A O 1
ATOM 3084 N N . LEU A 1 412 ? -2.492 -19.025 -3.166 1.00 93.38 412 LEU A N 1
ATOM 3085 C CA . LEU A 1 412 ? -1.677 -20.132 -2.674 1.00 93.38 412 LEU A CA 1
ATOM 3086 C C . LEU A 1 412 ? -2.542 -21.331 -2.273 1.00 93.38 412 LEU A C 1
ATOM 3088 O O . LEU A 1 412 ? -2.074 -22.463 -2.364 1.00 93.38 412 LEU A O 1
ATOM 3092 N N . ALA A 1 413 ? -3.803 -21.104 -1.885 1.00 92.38 413 ALA A N 1
ATOM 3093 C CA . ALA A 1 413 ? -4.763 -22.146 -1.528 1.00 92.38 413 ALA A CA 1
ATOM 3094 C C . ALA A 1 413 ? -5.310 -22.921 -2.742 1.00 92.38 413 ALA A C 1
ATOM 3096 O O . ALA A 1 413 ? -5.885 -23.993 -2.561 1.00 92.38 413 ALA A O 1
ATOM 3097 N N . THR A 1 414 ? -5.105 -22.431 -3.970 1.00 92.88 414 THR A N 1
ATOM 3098 C CA . THR A 1 414 ? -5.549 -23.121 -5.195 1.00 92.88 414 THR A CA 1
ATOM 3099 C C . THR A 1 414 ? -4.493 -24.073 -5.759 1.00 92.88 414 THR A C 1
ATOM 3101 O O . THR A 1 414 ? -4.804 -24.883 -6.625 1.00 92.88 414 THR A O 1
ATOM 3104 N N . LEU A 1 415 ? -3.246 -23.996 -5.283 1.00 93.56 415 LEU A N 1
ATOM 3105 C CA . LEU A 1 415 ? -2.129 -24.782 -5.818 1.00 93.56 415 LEU A CA 1
ATOM 3106 C C . LEU A 1 415 ? -2.077 -26.216 -5.253 1.00 93.56 415 LEU A C 1
ATOM 3108 O O . LEU A 1 415 ? -2.335 -26.422 -4.071 1.00 93.56 415 LEU A O 1
ATOM 3112 N N . PRO A 1 416 ? -1.689 -27.236 -6.025 1.00 93.31 416 PRO A N 1
ATOM 3113 C CA . PRO A 1 416 ? -1.514 -28.597 -5.515 1.00 93.31 416 PRO A CA 1
ATOM 3114 C C . PRO A 1 416 ? -0.149 -28.770 -4.813 1.00 93.31 416 PRO A C 1
ATOM 3116 O O . PRO A 1 416 ? 0.659 -29.600 -5.215 1.00 93.31 416 PRO A O 1
ATOM 3119 N N . VAL A 1 417 ? 0.133 -27.956 -3.791 1.00 91.44 417 VAL A N 1
ATOM 3120 C CA . VAL A 1 417 ? 1.401 -27.961 -3.031 1.00 91.44 417 VAL A CA 1
ATOM 3121 C C . VAL A 1 417 ? 1.155 -28.170 -1.540 1.00 91.44 417 VAL A C 1
ATOM 3123 O O . VAL A 1 417 ? 0.068 -27.869 -1.037 1.00 91.44 417 VAL A O 1
ATOM 3126 N N . GLU A 1 418 ? 2.163 -28.688 -0.838 1.00 93.44 418 GLU A N 1
ATOM 3127 C CA . GLU A 1 418 ? 2.112 -28.870 0.612 1.00 93.44 418 GLU A CA 1
ATOM 3128 C C . GLU A 1 418 ? 2.014 -27.517 1.331 1.00 93.44 418 GLU A C 1
ATOM 3130 O O . GLU A 1 418 ? 2.557 -26.504 0.879 1.00 93.44 418 GLU A O 1
ATOM 3135 N N . ARG A 1 419 ? 1.261 -27.487 2.436 1.00 93.62 419 ARG A N 1
ATOM 3136 C CA . ARG A 1 419 ? 1.017 -26.271 3.213 1.00 93.62 419 ARG A CA 1
ATOM 3137 C C . ARG A 1 419 ? 1.093 -26.526 4.705 1.00 93.62 419 ARG A C 1
ATOM 3139 O O . ARG A 1 419 ? 0.695 -27.585 5.188 1.00 93.62 419 ARG A O 1
ATOM 3146 N N . ASP A 1 420 ? 1.505 -25.500 5.436 1.00 92.44 420 ASP A N 1
ATOM 3147 C CA . ASP A 1 420 ? 1.462 -25.493 6.890 1.00 92.44 420 ASP A CA 1
ATOM 3148 C C . ASP A 1 420 ? 0.032 -25.287 7.432 1.00 92.44 420 ASP A C 1
ATOM 3150 O O . ASP A 1 420 ? -0.933 -25.028 6.705 1.00 92.44 420 ASP A O 1
ATOM 3154 N N . LYS A 1 421 ? -0.112 -25.350 8.762 1.00 88.94 421 LYS A N 1
ATOM 3155 C CA . LYS A 1 421 ? -1.400 -25.155 9.455 1.00 88.94 421 LYS A CA 1
ATOM 3156 C C . LYS A 1 421 ? -2.006 -23.756 9.268 1.00 88.94 421 LYS A C 1
ATOM 3158 O O . LYS A 1 421 ? -3.174 -23.559 9.593 1.00 88.94 421 LYS A O 1
ATOM 3163 N N . ARG A 1 422 ? -1.221 -22.774 8.818 1.00 84.75 422 ARG A N 1
ATOM 3164 C CA . ARG A 1 422 ? -1.639 -21.386 8.570 1.00 84.75 422 ARG A CA 1
ATOM 3165 C C . ARG A 1 422 ? -1.917 -21.128 7.083 1.00 84.75 422 ARG A C 1
ATOM 3167 O O . ARG A 1 422 ? -2.352 -20.029 6.747 1.00 84.75 422 ARG A O 1
ATOM 3174 N N . GLY A 1 423 ? -1.721 -22.127 6.218 1.00 87.12 423 GLY A N 1
ATOM 3175 C CA . GLY A 1 423 ? -1.943 -22.071 4.774 1.00 87.12 423 GLY A CA 1
ATOM 3176 C C . GLY A 1 423 ? -0.737 -21.586 3.963 1.00 87.12 423 GLY A C 1
ATOM 3177 O O . GLY A 1 423 ? -0.895 -21.294 2.778 1.00 87.12 423 GLY A O 1
ATOM 3178 N N . GLY A 1 424 ? 0.436 -21.436 4.586 1.00 90.31 424 GLY A N 1
ATOM 3179 C CA . GLY A 1 424 ? 1.677 -21.070 3.905 1.00 90.31 424 GLY A CA 1
ATOM 3180 C C . GLY A 1 424 ? 2.239 -22.269 3.150 1.00 90.31 424 GLY A C 1
ATOM 3181 O O . GLY A 1 424 ? 2.149 -23.385 3.649 1.00 90.31 424 GLY A O 1
ATOM 3182 N N . VAL A 1 425 ? 2.783 -22.053 1.952 1.00 90.44 425 VAL A N 1
ATOM 3183 C CA . VAL A 1 425 ? 3.432 -23.116 1.160 1.00 90.44 425 VAL A CA 1
ATOM 3184 C C . VAL A 1 425 ? 4.740 -23.538 1.838 1.00 90.44 425 VAL A C 1
ATOM 3186 O O . VAL A 1 425 ? 5.469 -22.660 2.309 1.00 90.44 425 VAL A O 1
ATOM 3189 N N . ILE A 1 426 ? 5.003 -24.850 1.895 1.00 85.88 426 ILE A N 1
ATOM 3190 C CA . ILE A 1 426 ? 6.221 -25.461 2.465 1.00 85.88 426 ILE A CA 1
ATOM 3191 C C . ILE A 1 426 ? 7.187 -25.866 1.353 1.00 85.88 426 ILE A C 1
ATOM 3193 O O . ILE A 1 426 ? 6.707 -26.413 0.333 1.00 85.88 426 ILE A O 1
#

pLDDT: mean 91.72, std 10.44, range [29.81, 98.88]

Secondary structure (DSSP, 8-state):
-------HHHHHHHHHHHHHHHHHHHTHHHHHHHHHHHHHHHHHHHHHHHHHSPPPTT-HHHHHHHHHHHHHHHHIIIIIIIHHHHTT-----SHHHHHHTHHHHHHHHHHHHHHHHHHHHHHHHHHHHH----SS---------EEEEEE--SHHHHHHHHHHHHHHTT-TTEEEEEEESSSEEE-GGGHHHHHTTSS-GGGGEEEHHHH-SSSEEEE--EEEEETTTTEEEETT-SS-EE-SEEEE---EEE--TT-HHHHHTSEE-SSHHHHHHHHHHHHHHHHHHHT---HHHHHHHTEEEEE--SHHHHHHHHHHHHHHHHHGGG-TTS-TTT-EEEEE-SSSSS-TTS-HHHHHHHHHHHHHTTEEEETT--EEEEETTEEEETTS-EEE-SEEEE-S-EEE-GGGGGSSS-B-TTS-B-

Foldseek 3Di:
DPDPPPDPVNVLVLLLVLLQVQLQVLLVLVCVPPNPVSNVVSNVVSSVLCVVPPQDQPPLVVLLVVLLVVLQVVLQCPVQCPPQVVVVHHGQPDPVSVVVSVSVSVSSSSSSNSSSNSSNVSSNVVCVVPNNDDPDDPDDPLQQQFEEEEEAPEPVRLVVLVVVCVVCPPRSNYAAEYEYLDQWYFQQLCLLCLLLVVDPLVVRTGGSPVSHPRYHYHNFDWDAQDPVQQWTDTPPDPDTDHGPHYHYPNFWDFDPVPQVQCVVQAQERDDSVSSNVSNVLLVVLLVVLLVDPDLVVSLQSQAAEEEAQASRRLSNLQSNLVSNLVCCVVRVSDDSVSHAREYEHLAPWGRPVDDPVVRVVSVVVSVVSHYHYHHNKGFDHDDQQWTAIPVRDIDRHNHYYYPHDIAHDVNLVVDPADADPRSHGD

Radius of gyration: 33.31 Å; chains: 1; bounding box: 58×77×83 Å